Protein AF-0000000071591160 (afdb_homodimer)

Structure (mmCIF, N/CA/C/O backbone):
data_AF-0000000071591160-model_v1
#
loop_
_entity.id
_entity.type
_entity.pdbx_description
1 polymer 'Two-component system response regulator'
#
loop_
_atom_site.group_PDB
_atom_site.id
_atom_site.type_symbol
_atom_site.label_atom_id
_atom_site.label_alt_id
_atom_site.label_comp_id
_atom_site.label_asym_id
_atom_site.label_entity_id
_atom_site.label_seq_id
_atom_site.pdbx_PDB_ins_code
_atom_site.Cartn_x
_atom_site.Cartn_y
_atom_site.Cartn_z
_atom_site.occupancy
_atom_site.B_iso_or_equiv
_atom_site.auth_seq_id
_atom_site.auth_comp_id
_atom_site.auth_asym_id
_atom_site.auth_atom_id
_atom_site.pdbx_PDB_model_num
ATOM 1 N N . MET A 1 1 ? -13.609 2.795 2.986 1 76.69 1 MET A N 1
ATOM 2 C CA . MET A 1 1 ? -14.438 1.712 2.467 1 76.69 1 MET A CA 1
ATOM 3 C C . MET A 1 1 ? -13.719 0.96 1.354 1 76.69 1 MET A C 1
ATOM 5 O O . MET A 1 1 ? -13.203 1.574 0.417 1 76.69 1 MET A O 1
ATOM 9 N N . LEU A 1 2 ? -13.617 -0.327 1.549 1 87.75 2 LEU A N 1
ATOM 10 C CA . LEU A 1 2 ? -12.969 -1.156 0.536 1 87.75 2 LEU A CA 1
ATOM 11 C C . LEU A 1 2 ? -13.922 -1.438 -0.623 1 87.75 2 LEU A C 1
ATOM 13 O O . LEU A 1 2 ? -14.969 -2.053 -0.432 1 87.75 2 LEU A O 1
ATOM 17 N N . LYS A 1 3 ? -13.57 -0.918 -1.804 1 92 3 LYS A N 1
ATOM 18 C CA . LYS A 1 3 ? -14.398 -1.14 -2.988 1 92 3 LYS A CA 1
ATOM 19 C C . LYS A 1 3 ? -14.133 -2.516 -3.592 1 92 3 LYS A C 1
ATOM 21 O O . LYS A 1 3 ? -12.977 -2.934 -3.721 1 92 3 LYS A O 1
ATOM 26 N N . THR A 1 4 ? -15.242 -3.23 -3.939 1 97.38 4 THR A N 1
ATOM 27 C CA . THR A 1 4 ? -15.156 -4.578 -4.488 1 97.38 4 THR A CA 1
ATOM 28 C C . THR A 1 4 ? -15.781 -4.641 -5.879 1 97.38 4 THR A C 1
ATOM 30 O O . THR A 1 4 ? -16.828 -4.047 -6.113 1 97.38 4 THR A O 1
ATOM 33 N N . PHE A 1 5 ? -15.102 -5.383 -6.762 1 98.5 5 PHE A N 1
ATOM 34 C CA . PHE A 1 5 ? -15.508 -5.469 -8.164 1 98.5 5 PHE A CA 1
ATOM 35 C C . PHE A 1 5 ? -15.594 -6.922 -8.609 1 98.5 5 PHE A C 1
ATOM 37 O O . PHE A 1 5 ? -14.805 -7.762 -8.172 1 98.5 5 PHE A O 1
ATOM 44 N N . VAL A 1 6 ? -16.594 -7.195 -9.516 1 98.75 6 VAL A N 1
ATOM 45 C CA . VAL A 1 6 ? -16.734 -8.531 -10.07 1 98.75 6 VAL A CA 1
ATOM 46 C C . VAL A 1 6 ? -16.906 -8.445 -11.586 1 98.75 6 VAL A C 1
ATOM 48 O O . VAL A 1 6 ? -17.656 -7.617 -12.094 1 98.75 6 VAL A O 1
ATOM 51 N N . VAL A 1 7 ? -16.094 -9.289 -12.32 1 98.75 7 VAL A N 1
ATOM 52 C CA . VAL A 1 7 ? -16.344 -9.484 -13.742 1 98.75 7 VAL A CA 1
ATOM 53 C C . VAL A 1 7 ? -16.578 -10.961 -14.031 1 98.75 7 VAL A C 1
ATOM 55 O O . VAL A 1 7 ? -15.711 -11.797 -13.773 1 98.75 7 VAL A O 1
ATOM 58 N N . GLU A 1 8 ? -17.703 -11.289 -14.492 1 98.25 8 GLU A N 1
ATOM 59 C CA . GLU A 1 8 ? -18.219 -12.617 -14.844 1 98.25 8 GLU A CA 1
ATOM 60 C C . GLU A 1 8 ? -19.25 -12.523 -15.961 1 98.25 8 GLU A C 1
ATOM 62 O O . GLU A 1 8 ? -20.281 -11.883 -15.805 1 98.25 8 GLU A O 1
ATOM 67 N N . ASP A 1 9 ? -18.906 -13.18 -17.078 1 97.38 9 ASP A N 1
ATOM 68 C CA . ASP A 1 9 ? -19.781 -12.984 -18.234 1 97.38 9 ASP A CA 1
ATOM 69 C C . ASP A 1 9 ? -21.016 -13.859 -18.141 1 97.38 9 ASP A C 1
ATOM 71 O O . ASP A 1 9 ? -22.031 -13.586 -18.797 1 97.38 9 ASP A O 1
ATOM 75 N N . ASP A 1 10 ? -20.984 -15.031 -17.422 1 97.25 10 ASP A N 1
ATOM 76 C CA . ASP A 1 10 ? -22.172 -15.867 -17.219 1 97.25 10 ASP A CA 1
ATOM 77 C C . ASP A 1 10 ? -23.109 -15.234 -16.203 1 97.25 10 ASP A C 1
ATOM 79 O O . ASP A 1 10 ? -22.766 -15.094 -15.023 1 97.25 10 ASP A O 1
ATOM 83 N N . PRO A 1 11 ? -24.281 -14.891 -16.641 1 97.44 11 PRO A N 1
ATOM 84 C CA . PRO A 1 11 ? -25.203 -14.156 -15.766 1 97.44 11 PRO A CA 1
ATOM 85 C C . PRO A 1 11 ? -25.531 -14.906 -14.484 1 97.44 11 PRO A C 1
ATOM 87 O O . PRO A 1 11 ? -25.703 -14.297 -13.43 1 97.44 11 PRO A O 1
ATOM 90 N N . GLU A 1 12 ? -25.656 -16.203 -14.555 1 97.31 12 GLU A N 1
ATOM 91 C CA . GLU A 1 12 ? -25.984 -16.984 -13.375 1 97.31 12 GLU A CA 1
ATOM 92 C C . GLU A 1 12 ? -24.828 -17 -12.383 1 97.31 12 GLU A C 1
ATOM 94 O O . GLU A 1 12 ? -25.031 -16.844 -11.18 1 97.31 12 GLU A O 1
ATOM 99 N N . GLN A 1 13 ? -23.672 -17.219 -12.875 1 96.88 13 GLN A N 1
ATOM 100 C CA . GLN A 1 13 ? -22.484 -17.203 -12.031 1 96.88 13 GLN A CA 1
ATOM 101 C C . GLN A 1 13 ? -22.234 -15.82 -11.43 1 96.88 13 GLN A C 1
ATOM 103 O O . GLN A 1 13 ? -21.828 -15.703 -10.273 1 96.88 13 GLN A O 1
ATOM 108 N N . LEU A 1 14 ? -22.469 -14.789 -12.227 1 98.25 14 LEU A N 1
ATOM 109 C CA . LEU A 1 14 ? -22.344 -13.422 -11.75 1 98.25 14 LEU A CA 1
ATOM 110 C C . LEU A 1 14 ? -23.297 -13.164 -10.586 1 98.25 14 LEU A C 1
ATOM 112 O O . LEU A 1 14 ? -22.891 -12.617 -9.555 1 98.25 14 LEU A O 1
ATOM 116 N N . ALA A 1 15 ? -24.531 -13.594 -10.766 1 98 15 ALA A N 1
ATOM 117 C CA . ALA A 1 15 ? -25.531 -13.406 -9.719 1 98 15 ALA A CA 1
ATOM 118 C C . ALA A 1 15 ? -25.141 -14.125 -8.438 1 98 15 ALA A C 1
ATOM 120 O O . ALA A 1 15 ? -25.297 -13.594 -7.336 1 98 15 ALA A O 1
ATOM 121 N N . THR A 1 16 ? -24.609 -15.305 -8.602 1 97.81 16 THR A N 1
ATOM 122 C CA . THR A 1 16 ? -24.188 -16.094 -7.457 1 97.81 16 THR A CA 1
ATOM 123 C C . THR A 1 16 ? -23.062 -15.406 -6.707 1 97.81 16 THR A C 1
ATOM 125 O O . THR A 1 16 ? -23.109 -15.266 -5.48 1 97.81 16 THR A O 1
ATOM 128 N N . LEU A 1 17 ? -22.047 -14.961 -7.391 1 98.19 17 LEU A N 1
ATOM 129 C CA . LEU A 1 17 ? -20.922 -14.281 -6.773 1 98.19 17 LEU A CA 1
ATOM 130 C C . LEU A 1 17 ? -21.375 -13 -6.078 1 98.19 17 LEU A C 1
ATOM 132 O O . LEU A 1 17 ? -20.922 -12.703 -4.965 1 98.19 17 LEU A O 1
ATOM 136 N N . LYS A 1 18 ? -22.25 -12.266 -6.719 1 98.12 18 LYS A N 1
ATOM 137 C CA . LYS A 1 18 ? -22.812 -11.047 -6.117 1 98.12 18 LYS A CA 1
ATOM 138 C C . LYS A 1 18 ? -23.438 -11.344 -4.766 1 98.12 18 LYS A C 1
ATOM 140 O O . LYS A 1 18 ? -23.203 -10.633 -3.789 1 98.12 18 LYS A O 1
ATOM 145 N N . GLN A 1 19 ? -24.172 -12.344 -4.785 1 98 19 GLN A N 1
ATOM 146 C CA . GLN A 1 19 ? -24.891 -12.703 -3.572 1 98 19 GLN A CA 1
ATOM 147 C C . GLN A 1 19 ? -23.938 -13.102 -2.457 1 98 19 GLN A C 1
ATOM 149 O O . GLN A 1 19 ? -24.094 -12.68 -1.312 1 98 19 GLN A O 1
ATOM 154 N N . ILE A 1 20 ? -22.969 -13.961 -2.783 1 97.88 20 ILE A N 1
ATOM 155 C CA . ILE A 1 20 ? -21.984 -14.398 -1.799 1 97.88 20 ILE A CA 1
ATOM 156 C C . ILE A 1 20 ? -21.281 -13.18 -1.202 1 97.88 20 ILE A C 1
ATOM 158 O O . ILE A 1 20 ? -21.172 -13.055 0.02 1 97.88 20 ILE A O 1
ATOM 162 N N . ILE A 1 21 ? -20.875 -12.258 -2.055 1 98.25 21 ILE A N 1
ATOM 163 C CA . ILE A 1 21 ? -20.078 -11.102 -1.65 1 98.25 21 ILE A CA 1
ATOM 164 C C . ILE A 1 21 ? -20.938 -10.148 -0.815 1 98.25 21 ILE A C 1
ATOM 166 O O . ILE A 1 21 ? -20.547 -9.758 0.285 1 98.25 21 ILE A O 1
ATOM 170 N N . LYS A 1 22 ? -22.125 -9.82 -1.278 1 96.69 22 LYS A N 1
ATOM 171 C CA . LYS A 1 22 ? -23.016 -8.891 -0.569 1 96.69 22 LYS A CA 1
ATOM 172 C C . LYS A 1 22 ? -23.391 -9.438 0.804 1 96.69 22 LYS A C 1
ATOM 174 O O . LYS A 1 22 ? -23.344 -8.719 1.802 1 96.69 22 LYS A O 1
ATOM 179 N N . ASN A 1 23 ? -23.703 -10.688 0.808 1 96.5 23 ASN A N 1
ATOM 180 C CA . ASN A 1 23 ? -24.094 -11.305 2.068 1 96.5 23 ASN A CA 1
ATOM 181 C C . ASN A 1 23 ? -22.953 -11.297 3.076 1 96.5 23 ASN A C 1
ATOM 183 O O . ASN A 1 23 ? -23.156 -10.977 4.246 1 96.5 23 ASN A O 1
ATOM 187 N N . HIS A 1 24 ? -21.812 -11.688 2.572 1 95.44 24 HIS A N 1
ATOM 188 C CA . HIS A 1 24 ? -20.672 -11.781 3.477 1 95.44 24 HIS A CA 1
ATOM 189 C C . HIS A 1 24 ? -20.297 -10.414 4.027 1 95.44 24 HIS A C 1
ATOM 191 O O . HIS A 1 24 ? -19.969 -10.281 5.211 1 95.44 24 HIS A O 1
ATOM 197 N N . ILE A 1 25 ? -20.375 -9.383 3.211 1 89.94 25 ILE A N 1
ATOM 198 C CA . ILE A 1 25 ? -20.078 -8.016 3.629 1 89.94 25 ILE A CA 1
ATOM 199 C C . ILE A 1 25 ? -21.094 -7.566 4.68 1 89.94 25 ILE A C 1
ATOM 201 O O . ILE A 1 25 ? -20.719 -7.008 5.711 1 89.94 25 ILE A O 1
ATOM 205 N N . MET A 1 26 ? -22.344 -7.867 4.41 1 87.12 26 MET A N 1
ATOM 206 C CA . MET A 1 26 ? -23.438 -7.449 5.281 1 87.12 26 MET A CA 1
ATOM 207 C C . MET A 1 26 ? -23.359 -8.172 6.621 1 87.12 26 MET A C 1
ATOM 209 O O . MET A 1 26 ? -23.422 -7.535 7.676 1 87.12 26 MET A O 1
ATOM 213 N N . ILE A 1 27 ? -23.172 -9.508 6.574 1 89.19 27 ILE A N 1
ATOM 214 C CA . ILE A 1 27 ? -23.203 -10.344 7.77 1 89.19 27 ILE A CA 1
ATOM 215 C C . ILE A 1 27 ? -22.062 -9.945 8.711 1 89.19 27 ILE A C 1
ATOM 217 O O . ILE A 1 27 ? -22.234 -9.953 9.93 1 89.19 27 ILE A O 1
ATOM 221 N N . ASN A 1 28 ? -20.922 -9.578 8.133 1 87.25 28 ASN A N 1
ATOM 222 C CA . ASN A 1 28 ? -19.766 -9.266 8.961 1 87.25 28 ASN A CA 1
ATOM 223 C C . ASN A 1 28 ? -19.609 -7.766 9.188 1 87.25 28 ASN A C 1
ATOM 225 O O . ASN A 1 28 ? -18.656 -7.32 9.828 1 87.25 28 ASN A O 1
ATOM 229 N N . ASP A 1 29 ? -20.469 -6.953 8.656 1 83.88 29 ASP A N 1
ATOM 230 C CA . ASP A 1 29 ? -20.516 -5.5 8.805 1 83.88 29 ASP A CA 1
ATOM 231 C C . ASP A 1 29 ? -19.172 -4.875 8.398 1 83.88 29 ASP A C 1
ATOM 233 O O . ASP A 1 29 ? -18.625 -4.055 9.133 1 83.88 29 ASP A O 1
ATOM 237 N N . PHE A 1 30 ? -18.688 -5.418 7.289 1 84.81 30 PHE A N 1
ATOM 238 C CA . PHE A 1 30 ? -17.438 -4.871 6.773 1 84.81 30 PHE A CA 1
ATOM 239 C C . PHE A 1 30 ? -17.656 -3.508 6.133 1 84.81 30 PHE A C 1
ATOM 241 O O . PHE A 1 30 ? -18.656 -3.303 5.441 1 84.81 30 PHE A O 1
ATOM 248 N N . ASP A 1 31 ? -16.734 -2.543 6.387 1 83.19 31 ASP A N 1
ATOM 249 C CA . ASP A 1 31 ? -16.734 -1.291 5.637 1 83.19 31 ASP A CA 1
ATOM 250 C C . ASP A 1 31 ? -16.281 -1.509 4.199 1 83.19 31 ASP A C 1
ATOM 252 O O . ASP A 1 31 ? -15.195 -1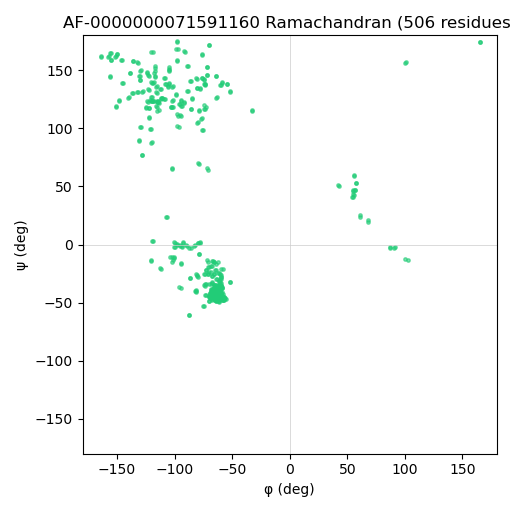.065 3.814 1 83.19 31 ASP A O 1
ATOM 256 N N . MET A 1 32 ? -17.062 -2.275 3.463 1 87.81 32 MET A N 1
ATOM 257 C CA . MET A 1 32 ? -16.859 -2.686 2.078 1 87.81 32 MET A CA 1
ATOM 258 C C . MET A 1 32 ? -18.109 -2.471 1.246 1 87.81 32 MET A C 1
ATOM 260 O O . MET A 1 32 ? -19.219 -2.373 1.791 1 87.81 32 MET A O 1
ATOM 264 N N . GLU A 1 33 ? -17.906 -2.342 -0.006 1 88.25 33 GLU A N 1
ATOM 265 C CA . GLU A 1 33 ? -19.062 -2.26 -0.898 1 88.25 33 GLU A CA 1
ATOM 266 C C . GLU A 1 33 ? -18.781 -2.936 -2.236 1 88.25 33 GLU A C 1
ATOM 268 O O . GLU A 1 33 ? -17.672 -2.82 -2.77 1 88.25 33 GLU A O 1
ATOM 273 N N . LEU A 1 34 ? -19.844 -3.666 -2.689 1 95.88 34 LEU A N 1
ATOM 274 C CA . LEU A 1 34 ? -19.797 -4.109 -4.078 1 95.88 34 LEU A CA 1
ATOM 275 C C . LEU A 1 34 ? -20.094 -2.955 -5.027 1 95.88 34 LEU A C 1
ATOM 277 O O . LEU A 1 34 ? -21.266 -2.621 -5.254 1 95.88 34 LEU A O 1
ATOM 281 N N . THR A 1 35 ? -19.047 -2.371 -5.57 1 93.75 35 THR A N 1
ATOM 282 C CA . THR A 1 35 ? -19.125 -1.119 -6.312 1 93.75 35 THR A CA 1
ATOM 283 C C . THR A 1 35 ? -19.578 -1.369 -7.75 1 93.75 35 THR A C 1
ATOM 285 O O . THR A 1 35 ? -20.328 -0.575 -8.32 1 93.75 35 THR A O 1
ATOM 288 N N . LEU A 1 36 ? -19.062 -2.439 -8.352 1 96.19 36 LEU A N 1
ATOM 289 C CA . LEU A 1 36 ? -19.375 -2.779 -9.734 1 96.19 36 LEU A CA 1
ATOM 290 C C . LEU A 1 36 ? -19.344 -4.289 -9.945 1 96.19 36 LEU A C 1
ATOM 292 O O . LEU A 1 36 ? -18.406 -4.961 -9.516 1 96.19 36 LEU A O 1
ATOM 296 N N . ALA A 1 37 ? -20.406 -4.824 -10.406 1 98.12 37 ALA A N 1
ATOM 297 C CA . ALA A 1 37 ? -20.516 -6.199 -10.883 1 98.12 37 ALA A CA 1
ATOM 298 C C . ALA A 1 37 ? -21.047 -6.246 -12.312 1 98.12 37 ALA A C 1
ATOM 300 O O . ALA A 1 37 ? -22.141 -5.77 -12.594 1 98.12 37 ALA A O 1
ATOM 301 N N . THR A 1 38 ? -20.219 -6.773 -13.203 1 98.38 38 THR A N 1
ATOM 302 C CA . THR A 1 38 ? -20.547 -6.664 -14.617 1 98.38 38 THR A CA 1
ATOM 303 C C . THR A 1 38 ? -20.078 -7.895 -15.383 1 98.38 38 THR A C 1
ATOM 305 O O . THR A 1 38 ? -19.25 -8.656 -14.883 1 98.38 38 THR A O 1
ATOM 308 N N . GLY A 1 39 ? -20.688 -8.117 -16.547 1 98.12 39 GLY A N 1
ATOM 309 C CA . GLY A 1 39 ? -20.234 -9.172 -17.438 1 98.12 39 GLY A CA 1
ATOM 310 C C . GLY A 1 39 ? -19.234 -8.688 -18.469 1 98.12 39 GLY A C 1
ATOM 311 O O . GLY A 1 39 ? -18.75 -9.469 -19.297 1 98.12 39 GLY A O 1
ATOM 312 N N . GLN A 1 40 ? -18.906 -7.395 -18.391 1 97.88 40 GLN A N 1
ATOM 313 C CA . GLN A 1 40 ? -18.062 -6.773 -19.406 1 97.88 40 GLN A CA 1
ATOM 314 C C . GLN A 1 40 ? -16.734 -6.305 -18.812 1 97.88 40 GLN A C 1
ATOM 316 O O . GLN A 1 40 ? -16.703 -5.371 -18.016 1 97.88 40 GLN A O 1
ATOM 321 N N . ALA A 1 41 ? -15.68 -6.863 -19.312 1 98.31 41 ALA A N 1
ATOM 322 C CA . ALA A 1 41 ? -14.344 -6.551 -18.828 1 98.31 41 ALA A CA 1
ATOM 323 C C . ALA A 1 41 ? -14.008 -5.078 -19.047 1 98.31 41 ALA A C 1
ATOM 325 O O . ALA A 1 41 ? -13.43 -4.43 -18.172 1 98.31 41 ALA A O 1
ATOM 326 N N . GLN A 1 42 ? -14.414 -4.551 -20.141 1 97.56 42 GLN A N 1
ATOM 327 C CA . GLN A 1 42 ? -14.086 -3.176 -20.5 1 97.56 42 GLN A CA 1
ATOM 328 C C . GLN A 1 42 ? -14.719 -2.189 -19.516 1 97.56 42 GLN A C 1
ATOM 330 O O . GLN A 1 42 ? -14.133 -1.146 -19.219 1 97.56 42 GLN A O 1
ATOM 335 N N . THR A 1 43 ? -15.859 -2.473 -19.047 1 97.12 43 THR A N 1
ATOM 336 C CA . THR A 1 43 ? -16.547 -1.604 -18.094 1 97.12 43 THR A CA 1
ATOM 337 C C . THR A 1 43 ? -15.703 -1.419 -16.828 1 97.12 43 THR A C 1
ATOM 339 O O . THR A 1 43 ? -15.539 -0.296 -16.344 1 97.12 43 THR A O 1
ATOM 342 N N . LEU A 1 44 ? -15.164 -2.494 -16.312 1 97.44 44 LEU A N 1
ATOM 343 C CA . LEU A 1 44 ? -14.312 -2.402 -15.125 1 97.44 44 LEU A CA 1
ATOM 344 C C . LEU A 1 44 ? -13.023 -1.661 -15.445 1 97.44 44 LEU A C 1
ATOM 346 O O . LEU A 1 44 ? -12.57 -0.822 -14.656 1 97.44 44 LEU A O 1
ATOM 350 N N . LEU A 1 45 ? -12.453 -1.958 -16.562 1 95.94 45 LEU A N 1
ATOM 351 C CA . LEU A 1 45 ? -11.203 -1.307 -16.938 1 95.94 45 LEU A CA 1
ATOM 352 C C . LEU A 1 45 ? -11.383 0.206 -17.016 1 95.94 45 LEU A C 1
ATOM 354 O O . LEU A 1 45 ? -10.547 0.958 -16.5 1 95.94 45 LEU A O 1
ATOM 358 N N . ASP A 1 46 ? -12.453 0.636 -17.594 1 91.69 46 ASP A N 1
ATOM 359 C CA . ASP A 1 46 ? -12.75 2.062 -17.672 1 91.69 46 ASP A CA 1
ATOM 360 C C . ASP A 1 46 ? -12.852 2.689 -16.281 1 91.69 46 ASP A C 1
ATOM 362 O O . ASP A 1 46 ? -12.328 3.783 -16.047 1 91.69 46 ASP A O 1
ATOM 366 N N . TYR A 1 47 ? -13.469 1.972 -15.445 1 90.25 47 TYR A N 1
ATOM 367 C CA . TYR A 1 47 ? -13.641 2.471 -14.086 1 90.25 47 TYR A CA 1
ATOM 368 C C . TYR A 1 47 ? -12.289 2.633 -13.398 1 90.25 47 TYR A C 1
ATOM 370 O O . TYR A 1 47 ? -12.008 3.68 -12.805 1 90.25 47 TYR A O 1
ATOM 378 N N . VAL A 1 48 ? -11.422 1.64 -13.445 1 91.38 48 VAL A N 1
ATOM 379 C CA . VAL A 1 48 ? -10.141 1.603 -12.75 1 91.38 48 VAL A CA 1
ATOM 380 C C . VAL A 1 48 ? -9.211 2.674 -13.32 1 91.38 48 VAL A C 1
ATOM 382 O O . VAL A 1 48 ? -8.453 3.307 -12.578 1 91.38 48 VAL A O 1
ATOM 385 N N . GLU A 1 49 ? -9.297 2.834 -14.602 1 82.94 49 GLU A N 1
ATOM 386 C CA . GLU A 1 49 ? -8.406 3.787 -15.258 1 82.94 49 GLU A CA 1
ATOM 387 C C . GLU A 1 49 ? -8.812 5.227 -14.945 1 82.94 49 GLU A C 1
ATOM 389 O O . GLU A 1 49 ? -7.988 6.137 -15.016 1 82.94 49 GLU A O 1
ATOM 394 N N . THR A 1 50 ? -10.086 5.383 -14.562 1 77.38 50 THR A N 1
ATOM 395 C CA . THR A 1 50 ? -10.57 6.727 -14.266 1 77.38 50 THR A CA 1
ATOM 396 C C . THR A 1 50 ? -10.461 7.02 -12.773 1 77.38 50 THR A C 1
ATOM 398 O O . THR A 1 50 ? -10.555 8.18 -12.359 1 77.38 50 THR A O 1
ATOM 401 N N . ASN A 1 51 ? -10.289 5.914 -12 1 72.19 51 ASN A N 1
ATOM 402 C CA . ASN A 1 51 ? -10.125 6.039 -10.555 1 72.19 51 ASN A CA 1
ATOM 403 C C . ASN A 1 51 ? -8.812 5.422 -10.086 1 72.19 51 ASN A C 1
ATOM 405 O O . ASN A 1 51 ? -8.664 4.199 -10.078 1 72.19 51 ASN A O 1
ATOM 409 N N . SER A 1 52 ? -7.875 6.246 -9.688 1 63.72 52 SER A N 1
ATOM 410 C CA . SER A 1 52 ? -6.562 5.715 -9.328 1 63.72 52 SER A CA 1
ATOM 411 C C . SER A 1 52 ? -6.516 5.32 -7.852 1 63.72 52 SER A C 1
ATOM 413 O O . SER A 1 52 ? -7.316 5.805 -7.047 1 63.72 52 SER A O 1
ATOM 415 N N . ASP A 1 53 ? -5.648 4.391 -7.562 1 68.88 53 ASP A N 1
ATOM 416 C CA . ASP A 1 53 ? -5.27 3.975 -6.215 1 68.88 53 ASP A CA 1
ATOM 417 C C . ASP A 1 53 ? -6.5 3.568 -5.398 1 68.88 53 ASP A C 1
ATOM 419 O O . ASP A 1 53 ? -6.68 4.023 -4.27 1 68.88 53 ASP A O 1
ATOM 423 N N . LEU A 1 54 ? -7.301 2.762 -6.074 1 79.56 54 LEU A N 1
ATOM 424 C CA . LEU A 1 54 ? -8.547 2.299 -5.473 1 79.56 54 LEU A CA 1
ATOM 425 C C . LEU A 1 54 ? -8.266 1.322 -4.332 1 79.56 54 LEU A C 1
ATOM 427 O O . LEU A 1 54 ? -9.055 1.227 -3.387 1 79.56 54 LEU A O 1
ATOM 431 N N . GLU A 1 55 ? -7.129 0.75 -4.43 1 86.81 55 GLU A N 1
ATOM 432 C CA . GLU A 1 55 ? -6.812 -0.345 -3.518 1 86.81 55 GLU A CA 1
ATOM 433 C C . GLU A 1 55 ? -8 -1.282 -3.342 1 86.81 55 GLU A C 1
ATOM 435 O O . GLU A 1 55 ? -8.406 -1.577 -2.215 1 86.81 55 GLU A O 1
ATOM 440 N N . GLY A 1 56 ? -8.562 -1.714 -4.469 1 94.62 56 GLY A N 1
ATOM 441 C CA . GLY A 1 56 ? -9.812 -2.457 -4.496 1 94.62 56 GLY A CA 1
ATOM 442 C C . GLY A 1 56 ? -9.617 -3.959 -4.434 1 94.62 56 GLY A C 1
ATOM 443 O O . GLY A 1 56 ? -8.484 -4.445 -4.531 1 94.62 56 GLY A O 1
ATOM 444 N N . LEU A 1 57 ? -10.734 -4.672 -4.156 1 98.31 57 LEU A N 1
ATOM 445 C CA . LEU A 1 57 ? -10.82 -6.125 -4.27 1 98.31 57 LEU A CA 1
ATOM 446 C C . LEU A 1 57 ? -11.539 -6.527 -5.551 1 98.31 57 LEU A C 1
ATOM 448 O O . LEU A 1 57 ? -12.664 -6.086 -5.801 1 98.31 57 LEU A O 1
ATOM 452 N N . TYR A 1 58 ? -10.883 -7.332 -6.363 1 98.75 58 TYR A N 1
ATOM 453 C CA . TYR A 1 58 ? -11.391 -7.688 -7.684 1 98.75 58 TYR A CA 1
ATOM 454 C C . TYR A 1 58 ? -11.57 -9.195 -7.812 1 98.75 58 TYR A C 1
ATOM 456 O O . TYR A 1 58 ? -10.633 -9.961 -7.582 1 98.75 58 TYR A O 1
ATOM 464 N N . PHE A 1 59 ? -12.758 -9.664 -8.148 1 98.88 59 PHE A N 1
ATOM 465 C CA . PHE A 1 59 ? -13.023 -11.047 -8.539 1 98.88 59 PHE A CA 1
ATOM 466 C C . PHE A 1 59 ? -13.195 -11.156 -10.047 1 98.88 59 PHE A C 1
ATOM 468 O O . PHE A 1 59 ? -14.125 -10.578 -10.617 1 98.88 59 PHE A O 1
ATOM 475 N N . LEU A 1 60 ? -12.305 -11.938 -10.664 1 98.81 60 LEU A N 1
ATOM 476 C CA . LEU A 1 60 ? -12.266 -11.961 -12.125 1 98.81 60 LEU A CA 1
ATOM 477 C C . LEU A 1 60 ? -12.344 -13.391 -12.648 1 98.81 60 LEU A C 1
ATOM 479 O O . LEU A 1 60 ? -11.633 -14.273 -12.164 1 98.81 60 LEU A O 1
ATOM 483 N N . ASP A 1 61 ? -13.195 -13.617 -13.594 1 98.38 61 ASP A N 1
ATOM 484 C CA . ASP A 1 61 ? -13.039 -14.773 -14.469 1 98.38 61 ASP A CA 1
ATOM 485 C C . ASP A 1 61 ? -11.938 -14.539 -15.5 1 98.38 61 ASP A C 1
ATOM 487 O O . ASP A 1 61 ? -11.539 -13.398 -15.734 1 98.38 61 ASP A O 1
ATOM 491 N N . ILE A 1 62 ? -11.445 -15.609 -16.125 1 97.81 62 ILE A N 1
ATOM 492 C CA . ILE A 1 62 ? -10.352 -15.477 -17.078 1 97.81 62 ILE A CA 1
ATOM 493 C C . ILE A 1 62 ? -10.898 -15.359 -18.5 1 97.81 62 ILE A C 1
ATOM 495 O O . ILE A 1 62 ? -10.352 -14.633 -19.328 1 97.81 62 ILE A O 1
ATOM 499 N N . GLU A 1 63 ? -11.938 -16.062 -18.797 1 97 63 GLU A N 1
ATOM 500 C CA . GLU A 1 63 ? -12.469 -16.078 -20.156 1 97 63 GLU A CA 1
ATOM 501 C C . GLU A 1 63 ? -13.789 -15.336 -20.25 1 97 63 GLU A C 1
ATOM 503 O O . GLU A 1 63 ? -14.727 -15.617 -19.5 1 97 63 GLU A O 1
ATOM 508 N N . TYR A 1 64 ? -13.836 -14.375 -21.156 1 96.94 64 TYR A N 1
ATOM 509 C CA . TYR A 1 64 ? -15.031 -13.633 -21.547 1 96.94 64 TYR A CA 1
ATOM 510 C C . TYR A 1 64 ? -15.328 -13.82 -23.031 1 96.94 64 TYR A C 1
ATOM 512 O O . TYR A 1 64 ? -14.938 -13 -23.859 1 96.94 64 TYR A O 1
ATOM 520 N N . PRO A 1 65 ? -16.078 -14.844 -23.359 1 96.31 65 PRO A N 1
ATOM 521 C CA . PRO A 1 65 ? -16.312 -15.109 -24.781 1 96.31 65 PRO A CA 1
ATOM 522 C C . PRO A 1 65 ? -16.812 -13.891 -25.547 1 96.31 65 PRO A C 1
ATOM 524 O O . PRO A 1 65 ? -17.719 -13.195 -25.062 1 96.31 65 PRO A O 1
ATOM 527 N N . GLY A 1 66 ? -16.188 -13.641 -26.656 1 96.38 66 GLY A N 1
ATOM 528 C CA . GLY A 1 66 ? -16.625 -12.57 -27.547 1 96.38 66 GLY A CA 1
ATOM 529 C C . GLY A 1 66 ? -16.031 -11.219 -27.188 1 96.38 66 GLY A C 1
ATOM 530 O O . GLY A 1 66 ? -16.312 -10.219 -27.859 1 96.38 66 GLY A O 1
ATOM 531 N N . GLN A 1 67 ? -15.242 -11.219 -26.094 1 96.69 67 GLN A N 1
ATOM 532 C CA . GLN A 1 67 ? -14.641 -9.945 -25.703 1 96.69 67 GLN A CA 1
ATOM 533 C C . GLN A 1 67 ? -13.164 -9.898 -26.062 1 96.69 67 GLN A C 1
ATOM 535 O O . GLN A 1 67 ? -12.492 -10.938 -26.094 1 96.69 67 GLN A O 1
ATOM 540 N N . ASP A 1 68 ? -12.602 -8.734 -26.297 1 94.62 68 ASP A N 1
ATOM 541 C CA . ASP A 1 68 ? -11.203 -8.539 -26.672 1 94.62 68 ASP A CA 1
ATOM 542 C C . ASP A 1 68 ? -10.289 -8.734 -25.453 1 94.62 68 ASP A C 1
ATOM 544 O O . ASP A 1 68 ? -9.195 -9.289 -25.578 1 94.62 68 ASP A O 1
ATOM 548 N N . LEU A 1 69 ? -10.836 -8.312 -24.359 1 95.81 69 LEU A N 1
ATOM 549 C CA . LEU A 1 69 ? -10.078 -8.375 -23.109 1 95.81 69 LEU A CA 1
ATOM 550 C C . LEU A 1 69 ? -10.398 -9.648 -22.344 1 95.81 69 LEU A C 1
ATOM 552 O O . LEU A 1 69 ? -11.57 -9.961 -22.094 1 95.81 69 LEU A O 1
ATOM 556 N N . ASN A 1 70 ? -9.312 -10.43 -22.047 1 97.19 70 ASN A N 1
ATOM 557 C CA . ASN A 1 70 ? -9.539 -11.562 -21.156 1 97.19 70 ASN A CA 1
ATOM 558 C C . ASN A 1 70 ? -9.141 -11.227 -19.719 1 97.19 70 ASN A C 1
ATOM 560 O O . ASN A 1 70 ? -8.625 -10.148 -19.453 1 97.19 70 ASN A O 1
ATOM 564 N N . GLY A 1 71 ? -9.398 -12.094 -18.828 1 98.25 71 GLY A N 1
ATOM 565 C CA . GLY A 1 71 ? -9.219 -11.828 -17.406 1 98.25 71 GLY A CA 1
ATOM 566 C C . GLY A 1 71 ? -7.773 -11.555 -17.031 1 98.25 71 GLY A C 1
ATOM 567 O O . GLY A 1 71 ? -7.5 -10.742 -16.141 1 98.25 71 GLY A O 1
ATOM 568 N N . LEU A 1 72 ? -6.836 -12.281 -17.688 1 98.31 72 LEU A N 1
ATOM 569 C CA . LEU A 1 72 ? -5.422 -12.07 -17.391 1 98.31 72 LEU A CA 1
ATOM 570 C C . LEU A 1 72 ? -4.969 -10.695 -17.859 1 98.31 72 LEU A C 1
ATOM 572 O O . LEU A 1 72 ? -4.273 -9.984 -17.125 1 98.31 72 LEU A O 1
ATOM 576 N N . ALA A 1 73 ? -5.359 -10.312 -19.031 1 98.06 73 ALA A N 1
ATOM 577 C CA . ALA A 1 73 ? -5.039 -8.984 -19.562 1 98.06 73 ALA A CA 1
ATOM 578 C C . ALA A 1 73 ? -5.691 -7.891 -18.719 1 98.06 73 ALA A C 1
ATOM 580 O O . ALA A 1 73 ? -5.062 -6.871 -18.406 1 98.06 73 ALA A O 1
ATOM 581 N N . LEU A 1 74 ? -6.926 -8.117 -18.375 1 98.44 74 LEU A N 1
ATOM 582 C CA . LEU A 1 74 ? -7.629 -7.172 -17.5 1 98.44 74 LEU A CA 1
ATOM 583 C C . LEU A 1 74 ? -6.891 -7 -16.188 1 98.44 74 LEU A C 1
ATOM 585 O O . LEU A 1 74 ? -6.656 -5.875 -15.742 1 98.44 74 LEU A O 1
ATOM 589 N N . ALA A 1 75 ? -6.5 -8.102 -15.555 1 98.56 75 ALA A N 1
ATOM 590 C CA . ALA A 1 75 ? -5.805 -8.078 -14.266 1 98.56 75 ALA A CA 1
ATOM 591 C C . ALA A 1 75 ? -4.484 -7.32 -14.375 1 98.56 75 ALA A C 1
ATOM 593 O O . ALA A 1 75 ? -4.102 -6.59 -13.453 1 98.56 75 ALA A O 1
ATOM 594 N N . THR A 1 76 ? -3.812 -7.551 -15.477 1 97.75 76 THR A N 1
ATOM 595 C CA . THR A 1 76 ? -2.555 -6.852 -15.711 1 97.75 76 THR A CA 1
ATOM 596 C C . THR A 1 76 ? -2.77 -5.34 -15.727 1 97.75 76 THR A C 1
ATOM 598 O O . THR A 1 76 ? -2.029 -4.598 -15.078 1 97.75 76 THR A O 1
ATOM 601 N N . ARG A 1 77 ? -3.783 -4.887 -16.391 1 96.25 77 ARG A N 1
ATOM 602 C CA . ARG A 1 77 ? -4.102 -3.463 -16.469 1 96.25 77 ARG A CA 1
ATOM 603 C C . ARG A 1 77 ? -4.562 -2.926 -15.125 1 96.25 77 ARG A C 1
ATOM 605 O O . ARG A 1 77 ? -4.219 -1.804 -14.75 1 96.25 77 ARG A O 1
ATOM 612 N N . ILE A 1 78 ? -5.309 -3.705 -14.398 1 97.25 78 ILE A N 1
ATOM 613 C CA . ILE A 1 78 ? -5.742 -3.312 -13.062 1 97.25 78 ILE A CA 1
ATOM 614 C C . ILE A 1 78 ? -4.527 -3.096 -12.172 1 97.25 78 ILE A C 1
ATOM 616 O O . ILE A 1 78 ? -4.438 -2.082 -11.477 1 97.25 78 ILE A O 1
ATOM 620 N N . ARG A 1 79 ? -3.602 -4.039 -12.227 1 96.44 79 ARG A N 1
ATOM 621 C CA . ARG A 1 79 ? -2.404 -3.963 -11.398 1 96.44 79 ARG A CA 1
ATOM 622 C C . ARG A 1 79 ? -1.604 -2.701 -11.703 1 96.44 79 ARG A C 1
ATOM 624 O O . ARG A 1 79 ? -1.078 -2.057 -10.789 1 96.44 79 ARG A O 1
ATOM 631 N N . GLU A 1 80 ? -1.572 -2.346 -12.922 1 91.5 80 GLU A N 1
ATOM 632 C CA . GLU A 1 80 ? -0.858 -1.141 -13.328 1 91.5 80 GLU A CA 1
ATOM 633 C C . GLU A 1 80 ? -1.523 0.113 -12.766 1 91.5 80 GLU A C 1
ATOM 635 O O . GLU A 1 80 ? -0.841 1.053 -12.359 1 91.5 80 GLU A O 1
ATOM 640 N N . ALA A 1 81 ? -2.812 0.143 -12.727 1 88.75 81 ALA A N 1
ATOM 641 C CA . ALA A 1 81 ? -3.566 1.322 -12.305 1 88.75 81 ALA A CA 1
ATOM 642 C C . ALA A 1 81 ? -3.754 1.345 -10.789 1 88.75 81 ALA A C 1
ATOM 644 O O . ALA A 1 81 ? -3.9 2.414 -10.195 1 88.75 81 ALA A O 1
ATOM 645 N N . ASP A 1 82 ? -3.791 0.226 -10.211 1 91.19 82 ASP A N 1
ATOM 646 C CA . ASP A 1 82 ? -4.023 0.015 -8.781 1 91.19 82 ASP A CA 1
ATOM 647 C C . ASP A 1 82 ? -2.973 -0.92 -8.188 1 91.19 82 ASP A C 1
ATOM 649 O O . ASP A 1 82 ? -3.189 -2.131 -8.102 1 91.19 82 ASP A O 1
ATOM 653 N N . VAL A 1 83 ? -1.927 -0.334 -7.75 1 90.62 83 VAL A N 1
ATOM 654 C CA . VAL A 1 83 ? -0.721 -1.063 -7.375 1 90.62 83 VAL A CA 1
ATOM 655 C C . VAL A 1 83 ? -1.031 -2.021 -6.227 1 90.62 83 VAL A C 1
ATO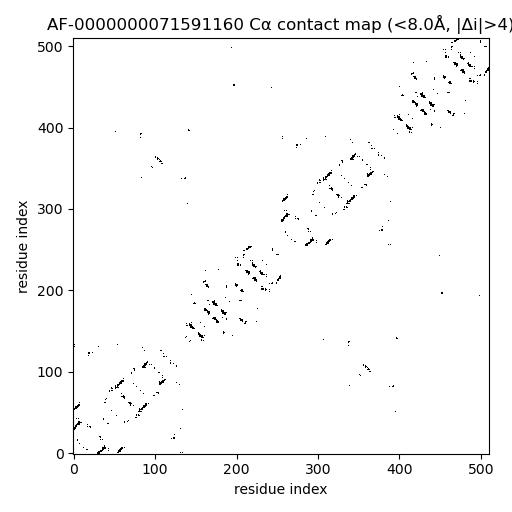M 657 O O . VAL A 1 83 ? -0.472 -3.119 -6.156 1 90.62 83 VAL A O 1
ATOM 660 N N . ASN A 1 84 ? -1.948 -1.674 -5.375 1 90.31 84 ASN A N 1
ATOM 661 C CA . ASN A 1 84 ? -2.238 -2.479 -4.195 1 90.31 84 ASN A CA 1
ATOM 662 C C . ASN A 1 84 ? -3.564 -3.219 -4.332 1 90.31 84 ASN A C 1
ATOM 664 O O . ASN A 1 84 ? -4.168 -3.611 -3.33 1 90.31 84 ASN A O 1
ATOM 668 N N . ALA A 1 85 ? -3.998 -3.449 -5.59 1 95.62 85 ALA A N 1
ATOM 669 C CA . ALA A 1 85 ? -5.227 -4.195 -5.855 1 95.62 85 ALA A CA 1
ATOM 670 C C . ALA A 1 85 ? -5.141 -5.609 -5.289 1 95.62 85 ALA A C 1
ATOM 672 O O . ALA A 1 85 ? -4.09 -6.25 -5.359 1 95.62 85 ALA A O 1
ATOM 673 N N . ARG A 1 86 ? -6.203 -6.023 -4.68 1 97.94 86 ARG A N 1
ATOM 674 C CA . ARG A 1 86 ? -6.375 -7.438 -4.355 1 97.94 86 ARG A CA 1
ATOM 675 C C . ARG A 1 86 ? -7.18 -8.156 -5.434 1 97.94 86 ARG A C 1
ATOM 677 O O . ARG A 1 86 ? -8.383 -7.906 -5.586 1 97.94 86 ARG A O 1
ATOM 684 N N . ILE A 1 87 ? -6.488 -9.031 -6.18 1 98.75 87 ILE A N 1
ATOM 685 C CA . ILE A 1 87 ? -7.109 -9.664 -7.34 1 98.75 87 ILE A CA 1
ATOM 686 C C . ILE A 1 87 ? -7.328 -11.148 -7.066 1 98.75 87 ILE A C 1
ATOM 688 O O . ILE A 1 87 ? -6.402 -11.852 -6.648 1 98.75 87 ILE A O 1
ATOM 692 N N . VAL A 1 88 ? -8.508 -11.57 -7.23 1 98.88 88 VAL A N 1
ATOM 693 C CA . VAL A 1 88 ? -8.867 -12.977 -7.109 1 98.88 88 VAL A CA 1
ATOM 694 C C . VAL A 1 88 ? -9.414 -13.492 -8.438 1 98.88 88 VAL A C 1
ATOM 696 O O . VAL A 1 88 ? -10.383 -12.945 -8.969 1 98.88 88 VAL A O 1
ATOM 699 N N . PHE A 1 89 ? -8.781 -14.539 -8.938 1 98.69 89 PHE A N 1
ATOM 700 C CA . PHE A 1 89 ? -9.344 -15.211 -10.109 1 98.69 89 PHE A CA 1
ATOM 701 C C . PHE A 1 89 ? -10.328 -16.297 -9.688 1 98.69 89 PHE A C 1
ATOM 703 O O . PHE A 1 89 ? -10.07 -17.047 -8.742 1 98.69 89 PHE A O 1
ATOM 710 N N . VAL A 1 90 ? -11.492 -16.328 -10.289 1 98.31 90 VAL A N 1
ATOM 711 C CA . VAL A 1 90 ? -12.484 -17.391 -10.148 1 98.31 90 VAL A CA 1
ATOM 712 C C . VAL A 1 90 ? -12.781 -18 -11.508 1 98.31 90 VAL A C 1
ATOM 714 O O . VAL A 1 90 ? -13.562 -17.453 -12.289 1 98.31 90 VAL A O 1
ATOM 717 N N . SER A 1 91 ? -12.148 -19.141 -11.781 1 96.5 91 SER A N 1
ATOM 718 C CA . SER A 1 91 ? -12.172 -19.578 -13.172 1 96.5 91 SER A CA 1
ATOM 719 C C . SER A 1 91 ? -12.094 -21.094 -13.273 1 96.5 91 SER A C 1
ATOM 721 O O . SER A 1 91 ? -11.734 -21.766 -12.305 1 96.5 91 SER A O 1
ATOM 723 N N . THR A 1 92 ? -12.477 -21.641 -14.453 1 95.19 92 THR A N 1
ATOM 724 C CA . THR A 1 92 ? -12.289 -23.047 -14.789 1 95.19 92 THR A CA 1
ATOM 725 C C . THR A 1 92 ? -10.914 -23.281 -15.406 1 95.19 92 THR A C 1
ATOM 727 O O . THR A 1 92 ? -10.523 -24.422 -15.648 1 95.19 92 THR A O 1
ATOM 730 N N . HIS A 1 93 ? -10.117 -22.25 -15.617 1 93.44 93 HIS A N 1
ATOM 731 C CA . HIS A 1 93 ? -8.867 -22.328 -16.359 1 93.44 93 HIS A CA 1
ATOM 732 C C . HIS A 1 93 ? -7.668 -22.344 -15.414 1 93.44 93 HIS A C 1
ATOM 734 O O . HIS A 1 93 ? -6.789 -21.484 -15.492 1 93.44 93 HIS A O 1
ATOM 740 N N . SER A 1 94 ? -7.621 -23.406 -14.688 1 93.31 94 SER A N 1
ATOM 741 C CA . SER A 1 94 ? -6.539 -23.547 -13.711 1 93.31 94 SER A CA 1
ATOM 742 C C . SER A 1 94 ? -5.18 -23.578 -14.406 1 93.31 94 SER A C 1
ATOM 744 O O . SER A 1 94 ? -4.168 -23.203 -13.805 1 93.31 94 SER A O 1
ATOM 746 N N . GLU A 1 95 ? -5.156 -23.984 -15.672 1 93.5 95 GLU A N 1
ATOM 747 C CA . GLU A 1 95 ? -3.908 -24.094 -16.422 1 93.5 95 GLU A CA 1
ATOM 748 C C . GLU A 1 95 ? -3.289 -22.719 -16.656 1 93.5 95 GLU A C 1
ATOM 750 O O . GLU A 1 95 ? -2.102 -22.609 -16.969 1 93.5 95 GLU A O 1
ATOM 755 N N . MET A 1 96 ? -4.027 -21.656 -16.453 1 94.38 96 MET A N 1
ATOM 756 C CA . MET A 1 96 ? -3.545 -20.312 -16.703 1 94.38 96 MET A CA 1
ATOM 757 C C . MET A 1 96 ? -2.953 -19.688 -15.43 1 94.38 96 MET A C 1
ATOM 759 O O . MET A 1 96 ? -2.41 -18.594 -15.469 1 94.38 96 MET A O 1
ATOM 763 N N . ALA A 1 97 ? -2.984 -20.391 -14.359 1 95.44 97 ALA A N 1
ATOM 764 C CA . ALA A 1 97 ? -2.557 -19.875 -13.062 1 95.44 97 ALA A CA 1
ATOM 765 C C . ALA A 1 97 ? -1.1 -19.422 -13.109 1 95.44 97 ALA A C 1
ATOM 767 O O . ALA A 1 97 ? -0.751 -18.375 -12.562 1 95.44 97 ALA A O 1
ATOM 768 N N . PHE A 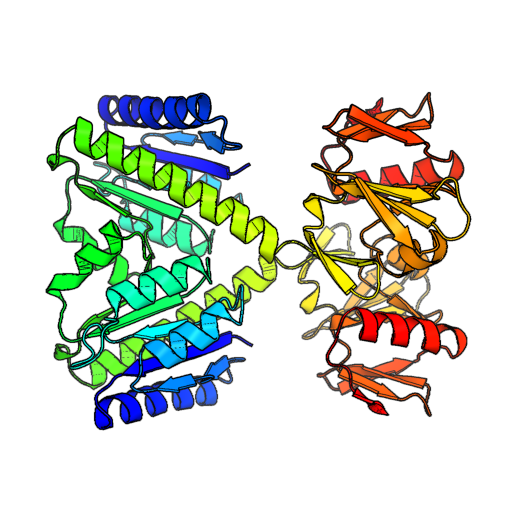1 98 ? -0.289 -20.094 -13.797 1 94.31 98 PHE A N 1
ATOM 769 C CA . PHE A 1 98 ? 1.139 -19.797 -13.812 1 94.31 98 PHE A CA 1
ATOM 770 C C . PHE A 1 98 ? 1.412 -18.5 -14.562 1 94.31 98 PHE A C 1
ATOM 772 O O . PHE A 1 98 ? 2.414 -17.828 -14.305 1 94.31 98 PHE A O 1
ATOM 779 N N . LEU A 1 99 ? 0.532 -18.156 -15.469 1 96.56 99 LEU A N 1
ATOM 780 C CA . LEU A 1 99 ? 0.698 -16.922 -16.219 1 96.56 99 LEU A CA 1
ATOM 781 C C . LEU A 1 99 ? 0.609 -15.711 -15.312 1 96.56 99 LEU A C 1
ATOM 783 O O . LEU A 1 99 ? 1.122 -14.641 -15.648 1 96.56 99 LEU A O 1
ATOM 787 N N . THR A 1 100 ? -0.017 -15.891 -14.172 1 97.75 100 THR A N 1
ATOM 788 C CA . THR A 1 100 ? -0.125 -14.766 -13.25 1 97.75 100 THR A CA 1
ATOM 789 C C . THR A 1 100 ? 1.246 -14.391 -12.703 1 97.75 100 THR A C 1
ATOM 791 O O . THR A 1 100 ? 1.511 -13.211 -12.438 1 97.75 100 THR A O 1
ATOM 794 N N . PHE A 1 101 ? 2.143 -15.375 -12.531 1 97.06 101 PHE A N 1
ATOM 795 C CA . PHE A 1 101 ? 3.514 -15.109 -12.109 1 97.06 101 PHE A CA 1
ATOM 796 C C . PHE A 1 101 ? 4.293 -14.414 -13.219 1 97.06 101 PHE A C 1
ATOM 798 O O . PHE A 1 101 ? 4.965 -13.406 -12.977 1 97.06 101 PHE A O 1
ATOM 805 N N . GLU A 1 102 ? 4.102 -14.93 -14.352 1 95.69 102 GLU A N 1
ATOM 806 C CA . GLU A 1 102 ? 4.836 -14.398 -15.5 1 95.69 102 GLU A CA 1
ATOM 807 C C . GLU A 1 102 ? 4.492 -12.93 -15.742 1 95.69 102 GLU A C 1
ATOM 809 O O . GLU A 1 102 ? 5.355 -12.148 -16.141 1 95.69 102 GLU A O 1
ATOM 814 N N . ARG A 1 103 ? 3.262 -12.641 -15.469 1 97.06 103 ARG A N 1
ATOM 815 C CA . ARG A 1 103 ? 2.799 -11.281 -15.734 1 97.06 103 ARG A CA 1
ATOM 816 C C . ARG A 1 103 ? 2.891 -10.422 -14.477 1 97.06 103 ARG A C 1
ATOM 818 O O . ARG A 1 103 ? 2.557 -9.234 -14.508 1 97.06 103 ARG A O 1
ATOM 825 N N . ARG A 1 104 ? 3.324 -10.969 -13.383 1 98.06 104 ARG A N 1
ATOM 826 C CA . ARG A 1 104 ? 3.508 -10.258 -12.117 1 98.06 104 ARG A CA 1
ATOM 827 C C . ARG A 1 104 ? 2.209 -9.602 -11.664 1 98.06 104 ARG A C 1
ATOM 829 O O . ARG A 1 104 ? 2.207 -8.453 -11.227 1 98.06 104 ARG A O 1
ATOM 836 N N . ILE A 1 105 ? 1.165 -10.398 -11.742 1 97.94 105 ILE A N 1
ATOM 837 C CA . ILE A 1 105 ? -0.167 -9.906 -11.406 1 97.94 105 ILE A CA 1
ATOM 838 C C . ILE A 1 105 ? -0.351 -9.898 -9.891 1 97.94 105 ILE A C 1
ATOM 840 O O . ILE A 1 105 ? -1.115 -9.094 -9.352 1 97.94 105 ILE A O 1
ATOM 844 N N . GLU A 1 106 ? 0.34 -10.773 -9.164 1 98.12 106 GLU A N 1
ATOM 845 C CA . GLU A 1 106 ? 0.279 -10.914 -7.715 1 98.12 106 GLU A CA 1
ATOM 846 C C . GLU A 1 106 ? -1.151 -11.156 -7.242 1 98.12 106 GLU A C 1
ATOM 848 O O . GLU A 1 106 ? -1.66 -10.43 -6.387 1 98.12 106 GLU A O 1
ATOM 853 N N . PRO A 1 107 ? -1.758 -12.188 -7.684 1 98.44 107 PRO A N 1
ATOM 854 C CA . PRO A 1 107 ? -3.131 -12.43 -7.234 1 98.44 107 PRO A CA 1
ATOM 855 C C . PRO A 1 107 ? -3.203 -12.883 -5.777 1 98.44 107 PRO A C 1
ATOM 857 O O . PRO A 1 107 ? -2.324 -13.617 -5.312 1 98.44 107 PRO A O 1
ATOM 860 N N . LEU A 1 108 ? -4.27 -12.461 -5.117 1 98.5 108 LEU A N 1
ATOM 861 C CA . LEU A 1 108 ? -4.566 -12.906 -3.76 1 98.5 108 LEU A CA 1
ATOM 862 C C . LEU A 1 108 ? -4.883 -14.398 -3.732 1 98.5 108 LEU A C 1
ATOM 864 O O . LEU A 1 108 ? -4.469 -15.109 -2.812 1 98.5 108 LEU A O 1
ATOM 868 N N . ASP A 1 109 ? -5.629 -14.75 -4.676 1 98.38 109 ASP A N 1
ATOM 869 C CA . ASP A 1 109 ? -6.09 -16.125 -4.766 1 98.38 109 ASP A CA 1
ATOM 870 C C . ASP A 1 109 ? -6.441 -16.5 -6.203 1 98.38 109 ASP A C 1
ATOM 872 O O . ASP A 1 109 ? -6.562 -15.625 -7.062 1 98.38 109 ASP A O 1
ATOM 876 N N . PHE A 1 110 ? -6.43 -17.766 -6.43 1 98.31 110 PHE A N 1
ATOM 877 C CA . PHE A 1 110 ? -6.906 -18.375 -7.66 1 98.31 110 PHE A CA 1
ATOM 878 C C . PHE A 1 110 ? -7.883 -19.516 -7.359 1 98.31 110 PHE A C 1
ATOM 880 O O . PHE A 1 110 ? -7.469 -20.625 -7.008 1 98.31 110 PHE A O 1
ATOM 887 N N . ILE A 1 111 ? -9.172 -19.219 -7.512 1 98.19 111 ILE A N 1
ATOM 888 C CA . ILE A 1 111 ? -10.227 -20.172 -7.156 1 98.19 111 ILE A CA 1
ATOM 889 C C . ILE A 1 111 ? -10.672 -20.938 -8.398 1 98.19 111 ILE A C 1
ATOM 891 O O . ILE A 1 111 ? -11.172 -20.359 -9.359 1 98.19 111 ILE A O 1
ATOM 895 N N . VAL A 1 112 ? -10.539 -22.234 -8.328 1 96.88 112 VAL A N 1
ATOM 896 C CA . VAL A 1 112 ? -10.984 -23.094 -9.422 1 96.88 112 VAL A CA 1
ATOM 897 C C . VAL A 1 112 ? -12.477 -23.406 -9.266 1 96.88 112 VAL A C 1
ATOM 899 O O . VAL A 1 112 ? -12.898 -23.953 -8.258 1 96.88 112 VAL A O 1
ATOM 902 N N . LYS A 1 113 ? -13.25 -23.125 -10.281 1 95.94 113 LYS A N 1
ATOM 903 C CA . LYS A 1 113 ? -14.703 -23.266 -10.227 1 95.94 113 LYS A CA 1
ATOM 904 C C . LYS A 1 113 ? -15.109 -24.719 -10.078 1 95.94 113 LYS A C 1
ATOM 906 O O . LYS A 1 113 ? -16.125 -25.031 -9.461 1 95.94 113 LYS A O 1
ATOM 911 N N . ASP A 1 114 ? -14.273 -25.594 -10.516 1 93.56 114 ASP A N 1
ATOM 912 C CA . ASP A 1 114 ? -14.625 -27 -10.562 1 93.56 114 ASP A CA 1
ATOM 913 C C . ASP A 1 114 ? -14.523 -27.641 -9.172 1 93.56 114 ASP A C 1
ATOM 915 O O . ASP A 1 114 ? -14.852 -28.812 -8.992 1 93.56 114 ASP A O 1
ATOM 919 N N . LEU A 1 115 ? -14.211 -26.906 -8.18 1 92.75 115 LEU A N 1
ATOM 920 C CA . LEU A 1 115 ? -14.07 -27.406 -6.816 1 92.75 115 LEU A CA 1
ATOM 921 C C . LEU A 1 115 ? -15.438 -27.578 -6.16 1 92.75 115 LEU A C 1
ATOM 923 O O . LEU A 1 115 ? -15.547 -28.156 -5.082 1 92.75 115 LEU A O 1
ATOM 927 N N . GLY A 1 116 ? -16.562 -27.125 -6.789 1 92.19 116 GLY A N 1
ATOM 928 C CA . GLY A 1 116 ? -17.891 -27.172 -6.215 1 92.19 116 GLY A CA 1
ATOM 929 C C . GLY A 1 116 ? -18.344 -25.859 -5.621 1 92.19 116 GLY A C 1
ATOM 930 O O . GLY A 1 116 ? -17.516 -25.062 -5.164 1 92.19 116 GLY A O 1
ATOM 931 N N . GLN A 1 117 ? -19.625 -25.688 -5.535 1 93.31 117 GLN A N 1
ATOM 932 C CA . GLN A 1 117 ? -20.219 -24.406 -5.156 1 93.31 117 GLN A CA 1
ATOM 933 C C . GLN A 1 117 ? -19.875 -24.062 -3.713 1 93.31 117 GLN A C 1
ATOM 935 O O . GLN A 1 117 ? -19.547 -22.906 -3.412 1 93.31 117 GLN A O 1
ATOM 940 N N . GLU A 1 118 ? -19.891 -25 -2.822 1 96.06 118 GLU A N 1
ATOM 941 C CA . GLU A 1 118 ? -19.641 -24.75 -1.406 1 96.06 118 GLU A CA 1
ATOM 942 C C . GLU A 1 118 ? -18.188 -24.359 -1.164 1 96.06 118 GLU A C 1
ATOM 944 O O . GLU A 1 118 ? -17.906 -23.438 -0.386 1 96.06 118 GLU A O 1
ATOM 949 N N . THR A 1 119 ? -17.328 -25.062 -1.808 1 96.94 119 THR A N 1
ATOM 950 C CA . THR A 1 119 ? -15.914 -24.766 -1.668 1 96.94 119 THR A CA 1
ATOM 951 C C . THR A 1 119 ? -15.578 -23.406 -2.258 1 96.94 119 THR A C 1
ATOM 953 O O . THR A 1 119 ? -14.836 -22.625 -1.656 1 96.94 119 THR A O 1
ATOM 956 N N . VAL A 1 120 ? -16.156 -23.109 -3.379 1 97.38 120 VAL A N 1
ATOM 957 C CA . VAL A 1 120 ? -15.945 -21.812 -4.02 1 97.38 120 VAL A CA 1
ATOM 958 C C . VAL A 1 120 ? -16.453 -20.688 -3.111 1 97.38 120 VAL A C 1
ATOM 960 O O . VAL A 1 120 ? -15.766 -19.703 -2.885 1 97.38 120 VAL A O 1
ATOM 963 N N . LYS A 1 121 ? -17.641 -20.906 -2.605 1 98 121 LYS A N 1
ATOM 964 C CA . LYS A 1 121 ? -18.219 -19.922 -1.69 1 98 121 LYS A CA 1
ATOM 965 C C . LYS A 1 121 ? -17.297 -19.688 -0.492 1 98 121 LYS A C 1
ATOM 967 O O . LYS A 1 121 ? -17.031 -18.531 -0.133 1 98 121 LYS A O 1
ATOM 972 N N . ALA A 1 122 ? -16.828 -20.719 0.111 1 97.94 122 ALA A N 1
ATOM 973 C CA . ALA A 1 122 ? -15.961 -20.609 1.286 1 97.94 122 ALA A CA 1
ATOM 974 C C . ALA A 1 122 ? -14.68 -19.859 0.959 1 97.94 122 ALA A C 1
ATOM 976 O O . ALA A 1 122 ? -14.203 -19.047 1.76 1 97.94 122 ALA A O 1
ATOM 977 N N . LYS A 1 123 ? -14.141 -20.109 -0.184 1 98.12 123 LYS A N 1
ATOM 978 C CA . LYS A 1 123 ? -12.906 -19.453 -0.593 1 98.12 123 LYS A CA 1
ATOM 979 C C . LYS A 1 123 ? -13.148 -17.969 -0.852 1 98.12 123 LYS A C 1
ATOM 981 O O . LYS A 1 123 ? -12.344 -17.125 -0.446 1 98.12 123 LYS A O 1
ATOM 986 N N . VAL A 1 124 ? -14.258 -17.641 -1.516 1 98.5 124 VAL A N 1
ATOM 987 C CA . VAL A 1 124 ? -14.609 -16.25 -1.767 1 98.5 124 VAL A CA 1
ATOM 988 C C . VAL A 1 124 ? -14.758 -15.508 -0.44 1 98.5 124 VAL A C 1
ATOM 990 O O . VAL A 1 124 ? -14.227 -14.406 -0.271 1 98.5 124 VAL A O 1
ATOM 993 N N . GLU A 1 125 ? -15.398 -16.109 0.461 1 98 125 GLU A N 1
ATOM 994 C CA . GLU A 1 125 ? -15.609 -15.5 1.771 1 98 125 GLU A CA 1
ATOM 995 C C . GLU A 1 125 ? -14.281 -15.289 2.496 1 98 125 GLU A C 1
ATOM 997 O O . GLU A 1 125 ? -14.07 -14.234 3.104 1 98 125 GLU A O 1
ATOM 1002 N N . THR A 1 126 ? -13.453 -16.281 2.445 1 97.81 126 THR A N 1
ATOM 1003 C CA . THR A 1 126 ? -12.133 -16.172 3.059 1 97.81 126 THR A CA 1
ATOM 1004 C C . THR A 1 126 ? -11.336 -15.039 2.414 1 97.81 126 THR A C 1
ATOM 1006 O O . THR A 1 126 ? -10.695 -14.242 3.111 1 97.81 126 THR A O 1
ATOM 1009 N N . ASP A 1 127 ? -11.391 -14.914 1.117 1 98.5 127 ASP A N 1
ATOM 1010 C CA . ASP A 1 127 ? -10.648 -13.891 0.392 1 98.5 127 ASP A CA 1
ATOM 1011 C C . ASP A 1 127 ? -11.156 -12.492 0.75 1 98.5 127 ASP A C 1
ATOM 1013 O O . ASP A 1 127 ? -10.367 -11.547 0.86 1 98.5 127 ASP A O 1
ATOM 1017 N N . ILE A 1 128 ? -12.453 -12.359 0.934 1 97.38 128 ILE A N 1
ATOM 1018 C CA . ILE A 1 128 ? -13.031 -11.086 1.357 1 97.38 128 ILE A CA 1
ATOM 1019 C C . ILE A 1 128 ? -12.477 -10.695 2.725 1 97.38 128 ILE A C 1
ATOM 1021 O O . ILE A 1 128 ? -12.055 -9.555 2.928 1 97.38 128 ILE A O 1
ATOM 1025 N N . ARG A 1 129 ? -12.391 -11.625 3.6 1 95.5 129 ARG A N 1
ATOM 1026 C CA . ARG A 1 129 ? -11.891 -11.367 4.949 1 95.5 129 ARG A CA 1
ATOM 1027 C C . ARG A 1 129 ? -10.43 -10.953 4.922 1 95.5 129 ARG A C 1
ATOM 1029 O O . ARG A 1 129 ? -10.039 -9.977 5.566 1 95.5 129 ARG A O 1
ATOM 1036 N N . VAL A 1 130 ? -9.68 -11.703 4.191 1 96.12 130 VAL A N 1
ATOM 1037 C CA . VAL A 1 130 ? -8.242 -11.438 4.117 1 96.12 130 VAL A CA 1
ATOM 1038 C C . VAL A 1 130 ? -8.008 -10.07 3.471 1 96.12 130 VAL A C 1
ATOM 1040 O O . VAL A 1 130 ? -7.199 -9.281 3.961 1 96.12 130 VAL A O 1
ATOM 1043 N N . ALA A 1 131 ? -8.742 -9.789 2.389 1 96.19 131 ALA A N 1
ATOM 1044 C CA . ALA A 1 131 ? -8.609 -8.508 1.706 1 96.19 131 ALA A CA 1
ATOM 1045 C C . ALA A 1 131 ? -8.977 -7.352 2.635 1 96.19 131 ALA A C 1
ATOM 1047 O O . ALA A 1 131 ? -8.289 -6.328 2.664 1 96.19 131 ALA A O 1
ATOM 1048 N N . TYR A 1 132 ? -9.992 -7.535 3.414 1 90.06 132 TYR A N 1
ATOM 1049 C CA . TYR A 1 132 ? -10.438 -6.488 4.328 1 90.06 132 TYR A CA 1
ATOM 1050 C C . TYR A 1 132 ? -9.422 -6.266 5.441 1 90.06 132 TYR A C 1
ATOM 1052 O O . TYR A 1 132 ? -9.117 -5.125 5.797 1 90.06 132 TYR A O 1
ATOM 1060 N N . GLU A 1 133 ? -8.898 -7.359 5.934 1 86.62 133 GLU A N 1
ATOM 1061 C CA . GLU A 1 133 ? -7.883 -7.266 6.977 1 86.62 133 GLU A CA 1
ATOM 1062 C C . GLU A 1 133 ? -6.652 -6.508 6.484 1 86.62 133 GLU A C 1
ATOM 1064 O O . GLU A 1 133 ? -6.145 -5.625 7.18 1 86.62 133 GLU A O 1
ATOM 1069 N N . ARG A 1 134 ? -6.215 -6.805 5.336 1 90.06 134 ARG A N 1
ATOM 1070 C CA . ARG A 1 134 ? -5.039 -6.148 4.777 1 90.06 134 ARG A CA 1
ATOM 1071 C C . ARG A 1 134 ? -5.324 -4.684 4.461 1 90.06 134 ARG A C 1
ATOM 1073 O O . ARG A 1 134 ? -4.469 -3.818 4.664 1 90.06 134 ARG A O 1
ATOM 1080 N N . TYR A 1 135 ? -6.473 -4.418 3.961 1 85.12 135 TYR A N 1
ATOM 1081 C CA . TYR A 1 135 ? -6.918 -3.059 3.674 1 85.12 135 TYR A CA 1
ATOM 1082 C C . TYR A 1 135 ? -6.879 -2.195 4.93 1 85.12 135 TYR A C 1
ATOM 1084 O O . TYR A 1 135 ? -6.371 -1.072 4.902 1 85.12 135 TYR A O 1
ATOM 1092 N N . THR A 1 136 ? -7.363 -2.762 5.977 1 76.31 136 THR A N 1
ATOM 1093 C CA . THR A 1 136 ? -7.438 -2.018 7.227 1 76.31 136 THR A CA 1
ATOM 1094 C C . THR A 1 136 ? -6.051 -1.851 7.84 1 76.31 136 THR A C 1
ATOM 1096 O O . THR A 1 136 ? -5.742 -0.807 8.422 1 76.31 136 THR A O 1
ATOM 1099 N N . LYS A 1 137 ? -5.223 -2.818 7.668 1 73.31 137 LYS A N 1
ATOM 1100 C CA . LYS A 1 137 ? -3.855 -2.738 8.18 1 73.31 137 LYS A CA 1
ATOM 1101 C C . LYS A 1 137 ? -3.047 -1.689 7.418 1 73.31 137 LYS A C 1
ATOM 1103 O O . LYS A 1 137 ? -2.273 -0.941 8.023 1 73.31 137 LYS A O 1
ATOM 1108 N N . GLN A 1 138 ? -3.18 -1.734 6.094 1 72.12 138 GLN A N 1
ATOM 1109 C CA . GLN A 1 138 ? -2.469 -0.772 5.258 1 72.12 138 GLN A CA 1
ATOM 1110 C C . GLN A 1 138 ? -2.9 0.657 5.574 1 72.12 138 GLN A C 1
ATOM 1112 O O . GLN A 1 138 ? -2.072 1.57 5.602 1 72.12 138 GLN A O 1
ATOM 1117 N N . ALA A 1 139 ? -4.152 0.801 5.602 1 56.91 139 ALA A N 1
ATOM 1118 C CA . ALA A 1 139 ? -4.676 2.121 5.941 1 56.91 139 ALA A CA 1
ATOM 1119 C C . ALA A 1 139 ? -4.066 2.635 7.242 1 56.91 139 ALA A C 1
ATOM 1121 O O . ALA A 1 139 ? -3.775 3.828 7.371 1 56.91 139 ALA A O 1
ATOM 1122 N N . VAL A 1 140 ? -3.781 1.759 8.094 1 49.09 140 VAL A N 1
ATOM 1123 C CA . VAL A 1 140 ? -3.182 2.123 9.375 1 49.09 140 VAL A CA 1
ATOM 1124 C C . VAL A 1 140 ? -1.724 2.527 9.164 1 49.09 140 VAL A C 1
ATOM 1126 O O . VAL A 1 140 ? -1.262 3.521 9.727 1 49.09 140 VAL A O 1
ATOM 1129 N N . THR A 1 141 ? -1.001 1.764 8.344 1 51 141 THR A N 1
ATOM 1130 C CA . THR A 1 141 ? 0.427 2.004 8.164 1 51 141 THR A CA 1
ATOM 1131 C C . THR A 1 141 ? 0.663 3.236 7.293 1 51 141 THR A C 1
ATOM 1133 O O . THR A 1 141 ? 1.622 3.979 7.508 1 51 141 THR A O 1
ATOM 1136 N N . SER A 1 142 ? -0.002 3.252 6.062 1 48.97 142 SER A N 1
ATOM 1137 C CA . SER A 1 142 ? 0.187 4.418 5.207 1 48.97 142 SER A CA 1
ATOM 1138 C C . SER A 1 142 ? -0.367 5.68 5.863 1 48.97 142 SER A C 1
ATOM 1140 O O . SER A 1 142 ? -0.061 6.797 5.434 1 48.97 142 SER A O 1
ATOM 1142 N N . ARG A 1 143 ? -1.17 5.383 6.824 1 47.25 143 ARG A N 1
ATOM 1143 C CA . ARG A 1 143 ? -1.948 6.453 7.434 1 47.25 143 ARG A CA 1
ATOM 1144 C C . ARG A 1 143 ? -1.072 7.324 8.328 1 47.25 143 ARG A C 1
ATOM 1146 O O . ARG A 1 143 ? -0.13 6.832 8.953 1 47.25 143 ARG A O 1
ATOM 1153 N N . ALA A 1 144 ? -1.076 8.492 7.922 1 51.25 144 ALA A N 1
ATOM 1154 C CA . ALA A 1 144 ? -0.583 9.477 8.891 1 51.25 144 ALA A CA 1
ATOM 1155 C C . ALA A 1 144 ? -0.921 9.055 10.312 1 51.25 144 ALA A C 1
ATOM 1157 O O . ALA A 1 144 ? -1.998 8.516 10.57 1 51.25 144 ALA A O 1
ATOM 1158 N N . MET A 1 145 ? 0.235 8.758 11.109 1 46.78 145 MET A N 1
ATOM 1159 C CA . MET A 1 145 ? 0.058 8.398 12.516 1 46.78 145 MET A CA 1
ATOM 1160 C C . MET A 1 145 ? -0.001 9.648 13.391 1 46.78 145 MET A C 1
ATOM 1162 O O . MET A 1 145 ? 0.559 10.688 13.039 1 46.78 145 MET A O 1
ATOM 1166 N N . PHE A 1 146 ? -0.929 9.602 14.43 1 53.78 146 PHE A N 1
ATOM 1167 C CA . PHE A 1 146 ? -0.981 10.578 15.516 1 53.78 146 PHE A CA 1
ATOM 1168 C C . PHE A 1 146 ? -0.359 10 16.781 1 53.78 146 PHE A C 1
ATOM 1170 O O . PHE A 1 146 ? -0.72 8.906 17.219 1 53.78 146 PHE A O 1
ATOM 1177 N N . SER A 1 147 ? 0.71 10.648 17.234 1 52.88 147 SER A N 1
ATOM 1178 C CA . SER A 1 147 ? 1.397 10.156 18.422 1 52.88 147 SER A CA 1
ATOM 1179 C C . SER A 1 147 ? 1.09 11.023 19.641 1 52.88 147 SER A C 1
ATOM 1181 O O . SER A 1 147 ? 0.893 12.234 19.516 1 52.88 147 SER A O 1
ATOM 1183 N N . TYR A 1 148 ? 0.873 10.438 20.797 1 54.53 148 TYR A N 1
ATOM 1184 C CA . TYR A 1 148 ? 0.725 11.148 22.062 1 54.53 148 TYR A CA 1
ATOM 1185 C C . TYR A 1 148 ? 1.45 10.422 23.188 1 54.53 148 TYR A C 1
ATOM 1187 O O . TYR A 1 148 ? 1.727 9.227 23.078 1 54.53 148 TYR A O 1
ATOM 1195 N N . SER A 1 149 ? 1.932 11.195 24.078 1 57.19 149 SER A N 1
ATOM 1196 C CA . SER A 1 149 ? 2.652 10.625 25.219 1 57.19 149 SER A CA 1
ATOM 1197 C C . SER A 1 149 ? 1.758 10.539 26.453 1 57.19 149 SER A C 1
ATOM 1199 O O . SER A 1 149 ? 1.029 11.484 26.766 1 57.19 149 SER A O 1
ATOM 1201 N N . LYS A 1 150 ? 1.674 9.312 27.109 1 56.56 150 LYS A N 1
ATOM 1202 C CA . LYS A 1 150 ? 0.943 9.055 28.359 1 56.56 150 LYS A CA 1
ATOM 1203 C C . LYS A 1 150 ? 1.732 8.133 29.281 1 56.56 150 LYS A C 1
ATOM 1205 O O . LYS A 1 150 ? 2.125 7.035 28.875 1 56.56 150 LYS A O 1
ATOM 1210 N N . GLY A 1 151 ? 1.908 8.617 30.516 1 56.56 151 GLY A N 1
ATOM 1211 C CA . GLY A 1 151 ? 2.645 7.824 31.484 1 56.56 151 GLY A CA 1
ATOM 1212 C C . GLY A 1 151 ? 4.074 7.543 31.062 1 56.56 151 GLY A C 1
ATOM 1213 O O . GLY A 1 151 ? 4.586 6.445 31.281 1 56.56 151 GLY A O 1
ATOM 1214 N N . GLY A 1 152 ? 4.578 8.336 30.25 1 59.06 152 GLY A N 1
ATOM 1215 C CA . GLY A 1 152 ? 5.961 8.195 29.812 1 59.06 152 GLY A CA 1
ATOM 1216 C C . GLY A 1 152 ? 6.113 7.359 28.562 1 59.06 152 GLY A C 1
ATOM 1217 O O . GLY A 1 152 ? 7.227 7.148 28.078 1 59.06 152 GLY A O 1
ATOM 1218 N N . GLN A 1 153 ? 5.012 6.906 28.156 1 54.22 153 GLN A N 1
ATOM 1219 C CA . GLN A 1 153 ? 5.051 6.059 26.969 1 54.22 153 GLN A CA 1
ATOM 1220 C C . GLN A 1 153 ? 4.438 6.77 25.766 1 54.22 153 GLN A C 1
ATOM 1222 O O . GLN A 1 153 ? 3.49 7.543 25.906 1 54.22 153 GLN A O 1
ATOM 1227 N N . LEU A 1 154 ? 5.066 6.504 24.594 1 56.22 154 LEU A N 1
ATOM 1228 C CA . LEU A 1 154 ? 4.559 7.051 23.344 1 56.22 154 LEU A CA 1
ATOM 1229 C C . LEU A 1 154 ? 3.582 6.082 22.688 1 56.22 154 LEU A C 1
ATOM 1231 O O . LEU A 1 154 ? 3.869 4.891 22.562 1 56.22 154 LEU A O 1
ATOM 1235 N N . PHE A 1 155 ? 2.406 6.598 22.484 1 55.81 155 PHE A N 1
ATOM 1236 C CA . PHE A 1 155 ? 1.39 5.824 21.781 1 55.81 155 PHE A CA 1
ATOM 1237 C C . PHE A 1 155 ? 1.186 6.352 20.359 1 55.81 155 PHE A C 1
ATOM 1239 O O . PHE A 1 155 ? 1.19 7.562 20.141 1 55.81 155 PHE A O 1
ATOM 1246 N N . ASN A 1 156 ? 1.1 5.434 19.453 1 59.47 156 ASN A N 1
ATOM 1247 C CA . ASN A 1 156 ? 0.809 5.773 18.062 1 59.47 156 ASN A CA 1
ATOM 1248 C C . ASN A 1 156 ? -0.536 5.207 17.625 1 59.47 156 ASN A C 1
ATOM 1250 O O . ASN A 1 156 ? -0.845 4.043 17.891 1 59.47 156 ASN A O 1
ATOM 1254 N N . VAL A 1 157 ? -1.383 6.145 17.156 1 60.88 157 VAL A N 1
ATOM 1255 C CA . VAL A 1 157 ? -2.664 5.711 16.609 1 60.88 157 VAL A CA 1
ATOM 1256 C C . VAL A 1 157 ? -2.809 6.215 15.18 1 60.88 157 VAL A C 1
ATOM 1258 O O . VAL A 1 157 ? -2.26 7.262 14.82 1 60.88 157 VAL A O 1
ATOM 1261 N N . PRO A 1 158 ? -3.48 5.379 14.344 1 59.81 158 PRO A N 1
ATOM 1262 C CA . PRO A 1 158 ? -3.775 5.91 13.008 1 59.81 158 PRO A CA 1
ATOM 1263 C C . PRO A 1 158 ? -4.523 7.238 13.047 1 59.81 158 PRO A C 1
ATOM 1265 O O . PRO A 1 158 ? -5.43 7.414 13.875 1 59.81 158 PRO A O 1
ATOM 1268 N N . LEU A 1 159 ? -4.18 8.219 12.211 1 72.94 159 LEU A N 1
ATOM 1269 C CA . LEU A 1 159 ? -4.805 9.531 12.195 1 72.94 159 LEU A CA 1
ATOM 1270 C C . LEU A 1 159 ? -6.297 9.422 11.906 1 72.94 159 LEU A C 1
ATOM 1272 O O . LEU A 1 159 ? -7.094 10.211 12.422 1 72.94 159 LEU A O 1
ATOM 1276 N N . ASP A 1 160 ? -6.59 8.43 11.188 1 69.94 160 ASP A N 1
ATOM 1277 C CA . ASP A 1 160 ? -7.996 8.32 10.805 1 69.94 160 ASP A CA 1
ATOM 1278 C C . ASP A 1 160 ? -8.828 7.738 11.938 1 69.94 160 ASP A C 1
ATOM 1280 O O . ASP A 1 160 ? -10.047 7.566 11.797 1 69.94 160 ASP A O 1
ATOM 1284 N N . GLN A 1 161 ? -8.219 7.477 13.008 1 69.12 161 GLN A N 1
ATOM 1285 C CA . GLN A 1 161 ? -8.961 7.098 14.203 1 69.12 161 GLN A CA 1
ATOM 1286 C C . GLN A 1 161 ? -9.109 8.281 15.156 1 69.12 161 GLN A C 1
ATOM 1288 O O . GLN A 1 161 ? -9.883 8.219 16.109 1 69.12 161 GLN A O 1
ATOM 1293 N N . VAL A 1 162 ? -8.391 9.336 14.898 1 83.44 162 VAL A N 1
ATOM 1294 C CA . VAL A 1 162 ? -8.398 10.516 15.758 1 83.44 162 VAL A CA 1
ATOM 1295 C C . VAL A 1 162 ? -9.555 11.43 15.367 1 83.44 162 VAL A C 1
ATOM 1297 O O . VAL A 1 162 ? -9.586 11.961 14.25 1 83.44 162 VAL A O 1
ATOM 1300 N N . LEU A 1 163 ? -10.5 11.617 16.281 1 87.75 163 LEU A N 1
ATOM 1301 C CA . LEU A 1 163 ? -11.609 12.523 16.016 1 87.75 163 LEU A CA 1
ATOM 1302 C C . LEU A 1 163 ? -11.258 13.945 16.406 1 87.75 163 LEU A C 1
ATOM 1304 O O . LEU A 1 163 ? -11.227 14.844 15.57 1 87.75 163 LEU A O 1
ATOM 1308 N N . PHE A 1 164 ? -10.984 14.078 17.672 1 93 164 PHE A N 1
ATOM 1309 C CA . PHE A 1 164 ? -10.617 15.391 18.203 1 93 164 PHE A CA 1
ATOM 1310 C C . PHE A 1 164 ? -9.961 15.266 19.562 1 93 164 PHE A C 1
ATOM 1312 O O . PHE A 1 164 ? -10 14.203 20.188 1 93 164 PHE A O 1
ATOM 1319 N N . ILE A 1 165 ? -9.281 16.297 19.922 1 92.88 165 ILE A N 1
ATOM 1320 C CA . ILE A 1 165 ? -8.688 16.484 21.25 1 92.88 165 ILE A CA 1
ATOM 1321 C C . ILE A 1 165 ? -9.391 17.609 21.984 1 92.88 165 ILE A C 1
ATOM 1323 O O . ILE A 1 165 ? -9.672 18.656 21.391 1 92.88 165 ILE A O 1
ATOM 1327 N N . GLU A 1 166 ? -9.734 17.406 23.219 1 93.75 166 GLU A N 1
ATOM 1328 C CA . GLU A 1 166 ? -10.336 18.453 24.031 1 93.75 166 GLU A CA 1
ATOM 1329 C C . GLU A 1 166 ? -9.539 18.703 25.312 1 93.75 166 GLU A C 1
ATOM 1331 O O . GLU A 1 166 ? -8.891 17.781 25.812 1 93.75 166 GLU A O 1
ATOM 1336 N N . THR A 1 167 ? -9.578 19.969 25.703 1 92.62 167 THR A N 1
ATOM 1337 C CA . THR A 1 167 ? -9 20.281 27.016 1 92.62 167 THR A CA 1
ATOM 1338 C C . THR A 1 167 ? -9.773 19.578 28.125 1 92.62 167 THR A C 1
ATOM 1340 O O . THR A 1 167 ? -11.008 19.641 28.172 1 92.62 167 THR A O 1
ATOM 1343 N N . GLY A 1 168 ? -9.094 18.844 28.969 1 86.69 168 GLY A N 1
ATOM 1344 C CA . GLY A 1 168 ? -9.711 18.125 30.062 1 86.69 168 GLY A CA 1
ATOM 1345 C C . GLY A 1 168 ? -10.219 19.047 31.156 1 86.69 168 GLY A C 1
ATOM 1346 O O . GLY A 1 168 ? -10.008 20.25 31.109 1 86.69 168 GLY A O 1
ATOM 1347 N N . ALA A 1 169 ? -10.961 18.375 32.094 1 81.88 169 ALA A N 1
ATOM 1348 C CA . ALA A 1 169 ? -11.523 19.094 33.25 1 81.88 169 ALA A CA 1
ATOM 1349 C C . ALA A 1 169 ? -10.414 19.578 34.188 1 81.88 169 ALA A C 1
ATOM 1351 O O . ALA A 1 169 ? -10.578 20.609 34.844 1 81.88 169 ALA A O 1
ATOM 1352 N N . VAL A 1 170 ? -9.336 18.875 34.156 1 81.56 170 VAL A N 1
ATOM 1353 C CA . VAL A 1 170 ? -8.203 19.25 35 1 81.56 170 VAL A CA 1
ATOM 1354 C C . VAL A 1 170 ? -7.113 19.906 34.156 1 81.56 170 VAL A C 1
ATOM 1356 O O . VAL A 1 170 ? -6.945 19.562 32.969 1 81.56 170 VAL A O 1
ATOM 1359 N N . ARG A 1 171 ? -6.367 20.828 34.844 1 83.62 171 ARG A N 1
ATOM 1360 C CA . ARG A 1 171 ? -5.293 21.531 34.156 1 83.62 171 ARG A CA 1
ATOM 1361 C C . ARG A 1 171 ? -4.254 20.562 33.594 1 83.62 171 ARG A C 1
ATOM 1363 O O . ARG A 1 171 ? -3.916 19.578 34.25 1 83.62 171 ARG A O 1
ATOM 1370 N N . ASN A 1 172 ? -3.789 20.828 32.438 1 85.81 172 ASN A N 1
ATOM 1371 C CA . ASN A 1 172 ? -2.703 20.109 31.781 1 85.81 172 ASN A CA 1
ATOM 1372 C C . ASN A 1 172 ? -3.109 18.688 31.406 1 85.81 172 ASN A C 1
ATOM 1374 O O . ASN A 1 172 ? -2.268 17.781 31.359 1 85.81 172 ASN A O 1
ATOM 1378 N N . LYS A 1 173 ? -4.438 18.562 31.375 1 86.31 173 LYS A N 1
ATOM 1379 C CA . LYS A 1 173 ? -4.949 17.266 30.906 1 86.31 173 LYS A CA 1
ATOM 1380 C C . LYS A 1 173 ? -5.723 17.438 29.594 1 86.31 173 LYS A C 1
ATOM 1382 O O . LYS A 1 173 ? -6.492 18.375 29.438 1 86.31 173 LYS A O 1
ATOM 1387 N N . LEU A 1 174 ? -5.434 16.516 28.719 1 91.19 174 LEU A N 1
ATOM 1388 C CA . LEU A 1 174 ? -6.148 16.469 27.438 1 91.19 174 LEU A CA 1
ATOM 1389 C C . LEU A 1 174 ? -6.926 15.172 27.297 1 91.19 174 LEU A C 1
ATOM 1391 O O . LEU A 1 174 ? -6.582 14.172 27.938 1 91.19 174 LEU A O 1
ATOM 1395 N N . VAL A 1 175 ? -8.023 15.281 26.625 1 90 175 VAL A N 1
ATOM 1396 C CA . VAL A 1 175 ? -8.836 14.109 26.312 1 90 175 VAL A CA 1
ATOM 1397 C C . VAL A 1 175 ? -8.836 13.859 24.797 1 90 175 VAL A C 1
ATOM 1399 O O . VAL A 1 175 ? -9.328 14.695 24.031 1 90 175 VAL A O 1
ATOM 1402 N N . LEU A 1 176 ? -8.266 12.727 24.469 1 89.69 176 LEU A N 1
ATOM 1403 C CA . LEU A 1 176 ? -8.211 12.305 23.078 1 89.69 176 LEU A CA 1
ATOM 1404 C C . LEU A 1 176 ? -9.383 11.375 22.75 1 89.69 176 LEU A C 1
ATOM 1406 O O . LEU A 1 176 ? -9.531 10.32 23.359 1 89.69 176 LEU A O 1
ATOM 1410 N N . HIS A 1 177 ? -10.203 11.828 21.781 1 89 177 HIS A N 1
ATOM 1411 C CA . HIS A 1 177 ? -11.32 11.016 21.328 1 89 177 HIS A CA 1
ATOM 1412 C C . HIS A 1 177 ? -10.961 10.258 20.047 1 89 177 HIS A C 1
ATOM 1414 O O . HIS A 1 177 ? -10.734 10.867 19 1 89 177 HIS A O 1
ATOM 1420 N N . LEU A 1 178 ? -10.883 8.984 20.234 1 78.94 178 LEU A N 1
ATOM 1421 C CA . LEU A 1 178 ? -10.703 8.094 19.094 1 78.94 178 LEU A CA 1
ATOM 1422 C C . LEU A 1 178 ? -12.047 7.5 18.672 1 78.94 178 LEU A C 1
ATOM 1424 O O . LEU A 1 178 ? -13.062 7.691 19.344 1 78.94 178 LEU A O 1
ATOM 1428 N N . THR A 1 179 ? -12.023 6.879 17.5 1 74.12 179 THR A N 1
ATOM 1429 C CA . THR A 1 179 ? -13.258 6.312 16.984 1 74.12 179 THR A CA 1
ATOM 1430 C C . THR A 1 179 ? -13.82 5.258 17.938 1 74.12 179 THR A C 1
ATOM 1432 O O . THR A 1 179 ? -15.031 5.078 18.031 1 74.12 179 THR A O 1
ATOM 1435 N N . ASP A 1 180 ? -12.914 4.691 18.625 1 64.88 180 ASP A N 1
ATOM 1436 C CA . ASP A 1 180 ? -13.375 3.529 19.375 1 64.88 180 ASP A CA 1
ATOM 1437 C C . ASP A 1 180 ? -13.156 3.729 20.875 1 64.88 180 ASP A C 1
ATOM 1439 O O . ASP A 1 180 ? -13.656 2.949 21.688 1 64.88 180 ASP A O 1
ATOM 1443 N N . ARG A 1 181 ? -12.375 4.719 21.25 1 68.69 181 ARG A N 1
ATOM 1444 C CA . ARG A 1 181 ? -12.102 4.93 22.672 1 68.69 181 ARG A CA 1
ATOM 1445 C C . ARG A 1 181 ? -11.719 6.379 22.938 1 68.69 181 ARG A C 1
ATOM 1447 O O . ARG A 1 181 ? -11.5 7.156 22.016 1 68.69 181 ARG A O 1
ATOM 1454 N N . ILE A 1 182 ?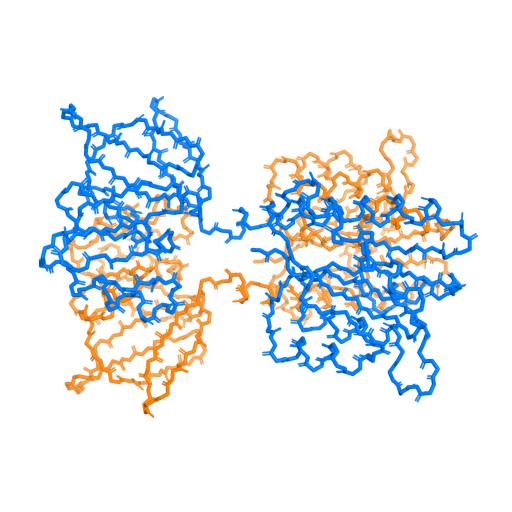 -11.797 6.676 24.281 1 79.25 182 ILE A N 1
ATOM 1455 C CA . ILE A 1 182 ? -11.359 7.98 24.781 1 79.25 182 ILE A CA 1
ATOM 1456 C C . ILE A 1 182 ? -10.156 7.809 25.703 1 79.25 182 ILE A C 1
ATOM 1458 O O . ILE A 1 182 ? -10.148 6.93 26.562 1 79.25 182 ILE A O 1
ATOM 1462 N N . VAL A 1 183 ? -9.102 8.633 25.406 1 76.69 183 VAL A N 1
ATOM 1463 C CA . VAL A 1 183 ? -7.867 8.547 26.172 1 76.69 183 VAL A CA 1
ATOM 1464 C C . VAL A 1 183 ? -7.555 9.898 26.797 1 76.69 183 VAL A C 1
ATOM 1466 O O . VAL A 1 183 ? -7.664 10.938 26.141 1 76.69 183 VAL A O 1
ATOM 1469 N N . GLN A 1 184 ? -7.223 9.766 28.125 1 81.88 184 GLN A N 1
ATOM 1470 C CA . GLN A 1 184 ? -6.758 10.977 28.781 1 81.88 184 GLN A CA 1
ATOM 1471 C C . GLN A 1 184 ? -5.238 10.984 28.922 1 81.88 184 GLN A C 1
ATOM 1473 O O . GLN A 1 184 ? -4.633 9.953 29.234 1 81.88 184 GLN A O 1
ATOM 1478 N N . TYR A 1 185 ? -4.629 12.156 28.625 1 79.69 185 TYR A N 1
ATOM 1479 C CA . TYR A 1 185 ? -3.18 12.266 28.75 1 79.69 185 TYR A CA 1
ATOM 1480 C C . TYR A 1 185 ? -2.77 13.695 29.094 1 79.69 185 TYR A C 1
ATOM 1482 O O . TYR A 1 185 ? -3.582 14.617 29 1 79.69 185 TYR A O 1
ATOM 1490 N N . ASN A 1 186 ? -1.552 13.828 29.547 1 80.5 186 ASN A N 1
ATOM 1491 C CA . ASN A 1 186 ? -1.056 15.148 29.922 1 80.5 186 ASN A CA 1
ATOM 1492 C C . ASN A 1 186 ? -0.664 15.969 28.703 1 80.5 186 ASN A C 1
ATOM 1494 O O . ASN A 1 186 ? -0.088 15.445 27.75 1 80.5 186 ASN A O 1
ATOM 1498 N N . GLY A 1 187 ? -1.15 17.203 28.812 1 83.69 187 GLY A N 1
ATOM 1499 C CA . GLY A 1 187 ? -0.76 18.109 27.734 1 83.69 187 GLY A CA 1
ATOM 1500 C C . GLY A 1 187 ? -1.591 19.375 27.688 1 83.69 187 GLY A C 1
ATOM 1501 O O . GLY A 1 187 ? -2.506 19.562 28.484 1 83.69 187 GLY A O 1
ATOM 1502 N N . LYS A 1 188 ? -1.157 20.266 26.766 1 87.06 188 LYS A N 1
ATOM 1503 C CA . LYS A 1 188 ? -1.881 21.5 26.469 1 87.06 188 LYS A CA 1
ATOM 1504 C C . LYS A 1 188 ? -2.33 21.547 25.016 1 87.06 188 LYS A C 1
ATOM 1506 O O . LYS A 1 188 ? -1.592 21.125 24.125 1 87.06 188 LYS A O 1
ATOM 1511 N N . ILE A 1 189 ? -3.51 22.016 24.859 1 88.5 189 ILE A N 1
ATOM 1512 C CA . ILE A 1 189 ? -4.086 22.031 23.516 1 88.5 189 ILE A CA 1
ATOM 1513 C C . ILE A 1 189 ? -3.213 22.891 22.594 1 88.5 189 ILE A C 1
ATOM 1515 O O . ILE A 1 189 ? -3.064 22.578 21.406 1 88.5 189 ILE A O 1
ATOM 1519 N N . SER A 1 190 ? -2.615 23.922 23.203 1 85.25 190 SER A N 1
ATOM 1520 C CA . SER A 1 190 ? -1.733 24.766 22.406 1 85.25 190 SER A CA 1
ATOM 1521 C C . SER A 1 190 ? -0.524 23.984 21.891 1 85.25 190 SER A C 1
ATOM 1523 O O . SER A 1 190 ? -0.132 24.125 20.734 1 85.25 190 SER A O 1
ATOM 1525 N N . ASP A 1 191 ? 0.019 23.188 22.766 1 80 191 ASP A N 1
ATOM 1526 C CA . ASP A 1 191 ? 1.173 22.375 22.375 1 80 191 ASP A CA 1
ATOM 1527 C C . ASP A 1 191 ? 0.792 21.344 21.328 1 80 191 ASP A C 1
ATOM 1529 O O . ASP A 1 191 ? 1.531 21.125 20.359 1 80 191 ASP A O 1
ATOM 1533 N N . GLU A 1 192 ? -0.365 20.75 21.484 1 81.25 192 GLU A N 1
ATOM 1534 C CA . GLU A 1 192 ? -0.851 19.75 20.547 1 81.25 192 GLU A CA 1
ATOM 1535 C C . GLU A 1 192 ? -1.135 20.359 19.172 1 81.25 192 GLU A C 1
ATOM 1537 O O . GLU A 1 192 ? -0.937 19.719 18.141 1 81.25 192 GLU A O 1
ATOM 1542 N N . THR A 1 193 ? -1.593 21.594 19.219 1 79.56 193 THR A N 1
ATOM 1543 C CA . THR A 1 193 ? -1.879 22.312 17.984 1 79.56 193 THR A CA 1
ATOM 1544 C C . THR A 1 193 ? -0.624 22.438 17.125 1 79.56 193 THR A C 1
ATOM 1546 O O . THR A 1 193 ? -0.68 22.25 15.906 1 79.56 193 THR A O 1
ATOM 1549 N N . VAL A 1 194 ? 0.365 22.578 17.812 1 69.62 194 VAL A N 1
ATOM 1550 C CA . VAL A 1 194 ? 1.636 22.75 17.109 1 69.62 194 VAL A CA 1
ATOM 1551 C C . VAL A 1 194 ? 2.176 21.375 16.688 1 69.62 194 VAL A C 1
ATOM 1553 O O . VAL A 1 194 ? 2.65 21.203 15.57 1 69.62 194 VAL A O 1
ATOM 1556 N N . ALA A 1 195 ? 2.031 20.453 17.516 1 68.31 195 ALA A N 1
ATOM 1557 C CA . ALA A 1 195 ? 2.621 19.141 17.328 1 68.31 195 ALA A CA 1
ATOM 1558 C C . ALA A 1 195 ? 1.877 18.344 16.25 1 68.31 195 ALA A C 1
ATOM 1560 O O . ALA A 1 195 ? 2.457 17.484 15.594 1 68.31 195 ALA A O 1
ATOM 1561 N N . HIS A 1 196 ? 0.609 18.719 16.094 1 75.38 196 HIS A N 1
ATOM 1562 C CA . HIS A 1 196 ? -0.232 17.953 15.188 1 75.38 196 HIS A CA 1
ATOM 1563 C C . HIS A 1 196 ? -0.932 18.859 14.18 1 75.38 196 HIS A C 1
ATOM 1565 O O . HIS A 1 196 ? -2.137 19.109 14.289 1 75.38 196 HIS A O 1
ATOM 1571 N N . PRO A 1 197 ? -0.228 19.219 13.312 1 67.94 197 PRO A N 1
ATOM 1572 C CA . PRO A 1 197 ? -0.782 20.172 12.344 1 67.94 197 PRO A CA 1
ATOM 1573 C C . PRO A 1 197 ? -1.875 19.562 11.469 1 67.94 197 PRO A C 1
ATOM 1575 O O . PRO A 1 197 ? -2.619 20.281 10.812 1 67.94 197 PRO A O 1
ATOM 1578 N N . GLU A 1 198 ? -1.864 18.266 11.445 1 72.25 198 GLU A N 1
ATOM 1579 C CA . GLU A 1 198 ? -2.934 17.609 10.711 1 72.25 198 GLU A CA 1
ATOM 1580 C C . GLU A 1 198 ? -4.289 17.844 11.375 1 72.25 198 GLU A C 1
ATOM 1582 O O . GLU A 1 198 ? -5.332 17.609 10.758 1 72.25 198 GLU A O 1
ATOM 1587 N N . LEU A 1 199 ? -4.199 18.281 12.547 1 83 199 LEU A N 1
ATOM 1588 C CA . LEU A 1 199 ? -5.426 18.641 13.25 1 83 199 LEU A CA 1
ATOM 1589 C C . LEU A 1 199 ? -5.676 20.141 13.172 1 83 199 LEU A C 1
ATOM 1591 O O . LEU A 1 199 ? -4.77 20.906 12.828 1 83 199 LEU A O 1
ATOM 1595 N N . PHE A 1 200 ? -6.965 20.516 13.383 1 87.94 200 PHE A N 1
ATOM 1596 C CA . PHE A 1 200 ? -7.359 21.922 13.242 1 87.94 200 PHE A CA 1
ATOM 1597 C C . PHE A 1 200 ? -7.934 22.453 14.555 1 87.94 200 PHE A C 1
ATOM 1599 O O . PHE A 1 200 ? -8.867 21.875 15.109 1 87.94 200 PHE A O 1
ATOM 1606 N N . ARG A 1 201 ? -7.352 23.516 14.93 1 89.75 201 ARG A N 1
ATOM 1607 C CA . ARG A 1 201 ? -7.867 24.156 16.141 1 89.75 201 ARG A CA 1
ATOM 1608 C C . ARG A 1 201 ? -9.156 24.906 15.859 1 89.75 201 ARG A C 1
ATOM 1610 O O . ARG A 1 201 ? -9.133 26.016 15.328 1 89.75 201 ARG A O 1
ATOM 1617 N N . VAL A 1 202 ? -10.266 24.406 16.344 1 92.56 202 VAL A N 1
ATOM 1618 C CA . VAL A 1 202 ? -11.555 24.984 15.992 1 92.56 202 VAL A CA 1
ATOM 1619 C C . VAL A 1 202 ? -12.062 25.844 17.156 1 92.56 202 VAL A C 1
ATOM 1621 O O . VAL A 1 202 ? -13.055 26.562 17.031 1 92.56 202 VAL A O 1
ATOM 1624 N N . HIS A 1 203 ? -11.477 25.688 18.281 1 91.56 203 HIS A N 1
ATOM 1625 C CA . HIS A 1 203 ? -11.883 26.312 19.547 1 91.56 203 HIS A CA 1
ATOM 1626 C C . HIS A 1 203 ? -10.719 26.375 20.516 1 91.56 203 HIS A C 1
ATOM 1628 O O . HIS A 1 203 ? -9.719 25.672 20.359 1 91.56 203 HIS A O 1
ATOM 1634 N N . LYS A 1 204 ? -10.859 27.188 21.484 1 90.38 204 LYS A N 1
ATOM 1635 C CA . LYS A 1 204 ? -9.828 27.266 22.5 1 90.38 204 LYS A CA 1
ATOM 1636 C C . LYS A 1 204 ? -9.633 25.906 23.188 1 90.38 204 LYS A C 1
ATOM 1638 O O . LYS A 1 204 ? -8.539 25.594 23.656 1 90.38 204 LYS A O 1
ATOM 1643 N N . SER A 1 205 ? -10.648 25.078 23.094 1 91.88 205 SER A N 1
ATOM 1644 C CA . SER A 1 205 ? -10.602 23.844 23.859 1 91.88 205 SER A CA 1
ATOM 1645 C C . SER A 1 205 ? -10.648 22.625 22.953 1 91.88 205 SER A C 1
ATOM 1647 O O . SER A 1 205 ? -10.641 21.484 23.438 1 91.88 205 SER A O 1
ATOM 1649 N N . PHE A 1 206 ? -10.656 22.891 21.609 1 93.5 206 PHE A N 1
ATOM 1650 C CA . PHE A 1 206 ? -10.852 21.734 20.734 1 93.5 206 PHE A CA 1
ATOM 1651 C C . PHE A 1 206 ? -9.898 21.781 19.547 1 93.5 206 PHE A C 1
ATOM 1653 O O . PHE A 1 206 ? -9.75 22.828 18.906 1 93.5 206 PHE A O 1
ATOM 1660 N N . LEU A 1 207 ? -9.25 20.672 19.344 1 93.38 207 LEU A N 1
ATOM 1661 C CA . LEU A 1 207 ? -8.484 20.359 18.156 1 93.38 207 LEU A CA 1
ATOM 1662 C C . LEU A 1 207 ? -9.125 19.203 17.375 1 93.38 207 LEU A C 1
ATOM 1664 O O . LEU A 1 207 ? -9.312 18.109 17.938 1 93.38 207 LEU A O 1
ATOM 1668 N N . VAL A 1 208 ? -9.477 19.438 16.094 1 92.69 208 VAL A N 1
ATOM 1669 C CA . VAL A 1 208 ? -10.289 18.453 15.391 1 92.69 208 VAL A CA 1
ATOM 1670 C C . VAL A 1 208 ? -9.516 17.891 14.203 1 92.69 208 VAL A C 1
ATOM 1672 O O . VAL A 1 208 ? -8.664 18.578 13.625 1 92.69 208 VAL A O 1
ATOM 1675 N N . ASN A 1 209 ? -9.742 16.641 13.992 1 86.25 209 ASN A N 1
ATOM 1676 C CA . ASN A 1 209 ? -9.375 16.062 12.703 1 86.25 209 ASN A CA 1
ATOM 1677 C C . ASN A 1 209 ? -10.406 16.375 11.633 1 86.25 209 ASN A C 1
ATOM 1679 O O . ASN A 1 209 ? -11.492 15.789 11.617 1 86.25 209 ASN A O 1
ATOM 1683 N N . PRO A 1 210 ? -10.055 17.281 10.773 1 85.75 210 PRO A N 1
ATOM 1684 C CA . PRO A 1 210 ? -11.062 17.672 9.781 1 85.75 210 PRO A CA 1
ATOM 1685 C C . PRO A 1 210 ? -11.508 16.5 8.898 1 85.75 210 PRO A C 1
ATOM 1687 O O . PRO A 1 210 ? -12.648 16.484 8.438 1 85.75 210 PRO A O 1
ATOM 1690 N N . GLN A 1 211 ? -10.656 15.594 8.797 1 77.44 211 GLN A N 1
ATOM 1691 C CA . GLN A 1 211 ? -10.945 14.461 7.922 1 77.44 211 GLN A CA 1
ATOM 1692 C C . GLN A 1 211 ? -12.039 13.578 8.508 1 77.44 211 GLN A C 1
ATOM 1694 O O . GLN A 1 211 ? -12.688 12.812 7.789 1 77.44 211 GLN A O 1
ATOM 1699 N N . MET A 1 212 ? -12.242 13.711 9.773 1 81.25 212 MET A N 1
ATOM 1700 C CA . MET A 1 212 ? -13.172 12.82 10.461 1 81.25 212 MET A CA 1
ATOM 1701 C C . MET A 1 212 ? -14.523 13.508 10.672 1 81.25 212 MET A C 1
ATOM 1703 O O . MET A 1 212 ? -15.477 12.875 11.133 1 81.25 212 MET A O 1
ATOM 1707 N N . LEU A 1 213 ? -14.617 14.773 10.258 1 88.12 213 LEU A N 1
ATOM 1708 C CA . LEU A 1 213 ? -15.883 15.492 10.367 1 88.12 213 LEU A CA 1
ATOM 1709 C C . LEU A 1 213 ? -16.875 15 9.32 1 88.12 213 LEU A C 1
ATOM 1711 O O . LEU A 1 213 ? -16.516 14.766 8.172 1 88.12 213 LEU A O 1
ATOM 1715 N N . VAL A 1 214 ? -18.125 14.828 9.734 1 81.62 214 VAL A N 1
ATOM 1716 C CA . VAL A 1 214 ? -19.125 14.375 8.773 1 81.62 214 VAL A CA 1
ATOM 1717 C C . VAL A 1 214 ? -20.141 15.484 8.516 1 81.62 214 VAL A C 1
ATOM 1719 O O . VAL A 1 214 ? -20.812 15.5 7.477 1 81.62 214 VAL A O 1
ATOM 1722 N N . ARG A 1 215 ? -20.203 16.406 9.445 1 86.25 215 ARG A N 1
ATOM 1723 C CA . ARG A 1 215 ? -21.172 17.5 9.32 1 86.25 215 ARG A CA 1
ATOM 1724 C C . ARG A 1 215 ? -20.719 18.719 10.125 1 86.25 215 ARG A C 1
ATOM 1726 O O . ARG A 1 215 ? -20.156 18.578 11.211 1 86.25 215 ARG A O 1
ATOM 1733 N N . ILE A 1 216 ? -21.047 19.922 9.539 1 91.06 216 ILE A N 1
ATOM 1734 C CA . ILE A 1 216 ? -20.828 21.172 10.234 1 91.06 216 ILE A CA 1
ATOM 1735 C C . ILE A 1 216 ? -22.156 21.938 10.32 1 91.06 216 ILE A C 1
ATOM 1737 O O . ILE A 1 216 ? -22.812 22.156 9.305 1 91.06 216 ILE A O 1
ATOM 1741 N N . ASP A 1 217 ? -22.516 22.234 11.484 1 89.56 217 ASP A N 1
ATOM 1742 C CA . ASP A 1 217 ? -23.688 23.062 11.742 1 89.56 217 ASP A CA 1
ATOM 1743 C C . ASP A 1 217 ? -23.281 24.516 11.992 1 89.56 217 ASP A C 1
ATOM 1745 O O . ASP A 1 217 ? -22.906 24.875 13.102 1 89.56 217 ASP A O 1
ATOM 1749 N N . LYS A 1 218 ? -23.469 25.297 10.969 1 88.56 218 LYS A N 1
ATOM 1750 C CA . LYS A 1 218 ? -23.031 26.688 11.055 1 88.56 218 LYS A CA 1
ATOM 1751 C C . LYS A 1 218 ? -23.906 27.469 12.031 1 88.56 218 LYS A C 1
ATOM 1753 O O . LYS A 1 218 ? -23.422 28.344 12.758 1 88.56 218 LYS A O 1
ATOM 1758 N N . GLN A 1 219 ? -25.094 27.109 12.055 1 89.25 219 GLN A N 1
ATOM 1759 C CA . GLN A 1 219 ? -26.047 27.828 12.898 1 89.25 219 GLN A CA 1
ATOM 1760 C C . GLN A 1 219 ? -25.734 27.625 14.383 1 89.25 219 GLN A C 1
ATOM 1762 O O . GLN A 1 219 ? -25.75 28.578 15.156 1 89.25 219 GLN A O 1
ATOM 1767 N N . HIS A 1 220 ? -25.469 26.453 14.758 1 90.81 220 HIS A N 1
ATOM 1768 C CA . HIS A 1 220 ? -25.234 26.156 16.172 1 90.81 220 HIS A CA 1
ATOM 1769 C C . HIS A 1 220 ? -23.75 26.047 16.484 1 90.81 220 HIS A C 1
ATOM 1771 O O . HIS A 1 220 ? -23.375 25.766 17.609 1 90.81 220 HIS A O 1
ATOM 1777 N N . GLN A 1 221 ? -22.906 26.281 15.477 1 92.56 221 GLN A N 1
ATOM 1778 C CA . GLN A 1 221 ? -21.469 26.297 15.625 1 92.56 221 GLN A CA 1
ATOM 1779 C C . GLN A 1 221 ? -20.953 24.969 16.188 1 92.56 221 GLN A C 1
ATOM 1781 O O . GLN A 1 221 ? -20.203 24.953 17.156 1 92.56 221 GLN A O 1
ATOM 1786 N N . LEU A 1 222 ? -21.391 23.875 15.469 1 93 222 LEU A N 1
ATOM 1787 C CA . LEU A 1 222 ? -21.016 22.531 15.914 1 93 222 LEU A CA 1
ATOM 1788 C C . LEU A 1 222 ? -20.438 21.719 14.758 1 93 222 LEU A C 1
ATOM 1790 O O . LEU A 1 222 ? -20.891 21.844 13.617 1 93 222 LEU A O 1
ATOM 1794 N N . GLY A 1 223 ? -19.453 20.953 15.047 1 94 223 GLY A N 1
ATOM 1795 C CA . GLY A 1 223 ? -18.953 19.906 14.164 1 94 223 GLY A CA 1
ATOM 1796 C C . GLY A 1 223 ? -19.297 18.5 14.641 1 94 223 GLY A C 1
ATOM 1797 O O . GLY A 1 223 ? -19.219 18.219 15.836 1 94 223 GLY A O 1
ATOM 1798 N N . TYR A 1 224 ? -19.688 17.672 13.719 1 90 224 TYR A N 1
ATOM 1799 C CA . TYR A 1 224 ? -20.156 16.344 14.094 1 90 224 TYR A CA 1
ATOM 1800 C C . TYR A 1 224 ? -19.25 15.266 13.5 1 90 224 TYR A C 1
ATOM 1802 O O . TYR A 1 224 ? -18.703 15.438 12.406 1 90 224 TYR A O 1
ATOM 1810 N N . PHE A 1 225 ? -19.25 14.156 14.25 1 87.75 225 PHE A N 1
ATOM 1811 C CA . PHE A 1 225 ? -18.516 12.977 13.812 1 87.75 225 PHE A CA 1
ATOM 1812 C C . PHE A 1 225 ? -19.438 11.789 13.609 1 87.75 225 PHE A C 1
ATOM 1814 O O . PHE A 1 225 ? -20.594 11.812 14.055 1 87.75 225 PHE A O 1
ATOM 1821 N N . GLU A 1 226 ? -18.984 10.812 12.984 1 80.25 226 GLU A N 1
ATOM 1822 C CA . GLU A 1 226 ? -19.797 9.656 12.609 1 80.25 226 GLU A CA 1
ATOM 1823 C C . GLU A 1 226 ? -20.312 8.93 13.852 1 80.25 226 GLU A C 1
ATOM 1825 O O . GLU A 1 226 ? -21.422 8.391 13.844 1 80.25 226 GLU A O 1
ATOM 1830 N N . ASN A 1 227 ? -19.5 9.031 14.898 1 77.69 227 ASN A N 1
ATOM 1831 C CA . ASN A 1 227 ? -19.859 8.266 16.094 1 77.69 227 ASN A CA 1
ATOM 1832 C C . ASN A 1 227 ? -20.891 9.008 16.938 1 77.69 227 ASN A C 1
ATOM 1834 O O . ASN A 1 227 ? -21.234 8.57 18.031 1 77.69 227 ASN A O 1
ATOM 1838 N N . GLY A 1 228 ? -21.266 10.148 16.484 1 82.56 228 GLY A N 1
ATOM 1839 C CA . GLY A 1 228 ? -22.312 10.891 17.156 1 82.56 228 GLY A CA 1
ATOM 1840 C C . GLY A 1 228 ? -21.781 12.008 18.047 1 82.56 228 GLY A C 1
ATOM 1841 O O . GLY A 1 228 ? -22.547 12.859 18.516 1 82.56 228 GLY A O 1
ATOM 1842 N N . GLU A 1 229 ? -20.516 11.977 18.281 1 88 229 GLU A N 1
ATOM 1843 C CA . GLU A 1 229 ? -19.938 13.055 19.062 1 88 229 GLU A CA 1
ATOM 1844 C C . GLU A 1 229 ? -19.875 14.359 18.281 1 88 229 GLU A C 1
ATOM 1846 O O . GLU A 1 229 ? -19.922 14.344 17.047 1 88 229 GLU A O 1
ATOM 1851 N N . SER A 1 230 ? -19.906 15.469 19 1 92.94 230 SER A N 1
ATOM 1852 C CA . SER A 1 230 ? -19.797 16.781 18.391 1 92.94 230 SER A CA 1
ATOM 1853 C C . SER A 1 230 ? -18.844 17.688 19.172 1 92.94 230 SER A C 1
ATOM 1855 O O . SER A 1 230 ? -18.5 17.391 20.312 1 92.94 230 SER A O 1
ATOM 1857 N N . VAL A 1 231 ? -18.344 18.688 18.5 1 94.06 231 VAL A N 1
ATOM 1858 C CA . VAL A 1 231 ? -17.469 19.672 19.109 1 94.06 231 VAL A CA 1
ATOM 1859 C C . VAL A 1 231 ? -17.953 21.078 18.781 1 94.06 231 VAL A C 1
ATOM 1861 O O . VAL A 1 231 ? -18.547 21.312 17.719 1 94.06 231 VAL A O 1
ATOM 1864 N N . ASP A 1 232 ? -17.688 21.969 19.719 1 93.44 232 ASP A N 1
ATOM 1865 C CA . ASP A 1 232 ? -17.953 23.391 19.453 1 93.44 232 ASP A CA 1
ATOM 1866 C C . ASP A 1 232 ? -16.906 23.969 18.5 1 93.44 232 ASP A C 1
ATOM 1868 O O . ASP A 1 232 ? -15.727 23.641 18.578 1 93.44 232 ASP A O 1
ATOM 1872 N N . ILE A 1 233 ? -17.453 24.797 17.688 1 93.88 233 ILE A N 1
ATOM 1873 C CA . ILE A 1 233 ? -16.578 25.516 16.766 1 93.88 233 ILE A CA 1
ATOM 1874 C C . ILE A 1 233 ? -16.719 27.031 17.016 1 93.88 233 ILE A C 1
ATOM 1876 O O . ILE A 1 233 ? -17.812 27.578 16.969 1 93.88 233 ILE A O 1
ATOM 1880 N N . ALA A 1 234 ? -15.57 27.594 17.297 1 92.56 234 ALA A N 1
ATOM 1881 C CA . ALA A 1 234 ? -15.586 29.031 17.484 1 92.56 234 ALA A CA 1
ATOM 1882 C C . ALA A 1 234 ? -15.977 29.75 16.188 1 92.56 234 ALA A C 1
ATOM 1884 O O . ALA A 1 234 ? -15.578 29.344 15.102 1 92.56 234 ALA A O 1
ATOM 1885 N N . ILE A 1 235 ? -16.688 30.844 16.328 1 89.75 235 ILE A N 1
ATOM 1886 C CA . ILE A 1 235 ? -17.188 31.641 15.211 1 89.75 235 ILE A CA 1
ATOM 1887 C C . ILE A 1 235 ? -16.016 32.094 14.352 1 89.75 235 ILE A C 1
ATOM 1889 O O . ILE A 1 235 ? -16.078 32.062 13.117 1 89.75 235 ILE A O 1
ATOM 1893 N N . ARG A 1 236 ? -14.992 32.5 14.953 1 86.69 236 ARG A N 1
ATOM 1894 C CA . ARG A 1 236 ? -13.844 33.062 14.258 1 86.69 236 ARG A CA 1
ATOM 1895 C C . ARG A 1 236 ? -13.086 31.969 13.5 1 86.69 236 ARG A C 1
ATOM 1897 O O . ARG A 1 236 ? -12.266 32.281 12.633 1 86.69 236 ARG A O 1
ATOM 1904 N N . LYS A 1 237 ? -13.383 30.766 13.836 1 88.06 237 LYS A N 1
ATOM 1905 C CA . LYS A 1 237 ? -12.656 29.672 13.203 1 88.06 237 LYS A CA 1
ATOM 1906 C C . LYS A 1 237 ? -13.492 29 12.117 1 88.06 237 LYS A C 1
ATOM 1908 O O . LYS A 1 237 ? -12.969 28.234 11.305 1 88.06 237 LYS A O 1
ATOM 1913 N N . MET A 1 238 ? -14.727 29.359 12.109 1 86.5 238 MET A N 1
ATOM 1914 C CA . MET A 1 238 ? -15.672 28.688 11.219 1 86.5 238 MET A CA 1
ATOM 1915 C C . MET A 1 238 ? -15.281 28.875 9.758 1 86.5 238 MET A C 1
ATOM 1917 O O . MET A 1 238 ? -15.227 27.906 9 1 86.5 238 MET A O 1
ATOM 1921 N N . HIS A 1 239 ? -14.953 30 9.508 1 84.06 239 HIS A N 1
ATOM 1922 C CA . HIS A 1 239 ? -14.602 30.312 8.125 1 84.06 239 HIS A CA 1
ATOM 1923 C C . HIS A 1 239 ? -13.375 29.516 7.688 1 84.06 239 HIS A C 1
ATOM 1925 O O . HIS A 1 239 ? -13.383 28.891 6.621 1 84.06 239 HIS A O 1
ATOM 1931 N N . ASP A 1 240 ? -12.445 29.562 8.516 1 80.69 240 ASP A N 1
ATOM 1932 C CA . ASP A 1 240 ? -11.195 28.875 8.203 1 80.69 240 ASP A CA 1
ATOM 1933 C C . ASP A 1 240 ? -11.398 27.375 8.086 1 80.69 240 ASP A C 1
ATOM 1935 O O . ASP A 1 240 ? -10.812 26.719 7.219 1 80.69 240 ASP A O 1
ATOM 1939 N N . LEU A 1 241 ? -12.188 26.844 8.906 1 85.62 241 LEU A N 1
ATOM 1940 C CA . LEU A 1 241 ? -12.461 25.422 8.883 1 85.62 241 LEU A CA 1
ATOM 1941 C C . LEU A 1 241 ? -13.18 25.016 7.602 1 85.62 241 LEU A C 1
ATOM 1943 O O . LEU A 1 241 ? -12.797 24.047 6.949 1 85.62 241 LEU A O 1
ATOM 1947 N N . ILE A 1 242 ? -14.094 25.797 7.254 1 82 242 ILE A N 1
ATOM 1948 C CA . ILE A 1 242 ? -14.875 25.5 6.055 1 82 242 ILE A CA 1
ATOM 1949 C C . ILE A 1 242 ? -13.969 25.594 4.824 1 82 242 ILE A C 1
ATOM 1951 O O . ILE A 1 242 ? -14.047 24.75 3.932 1 82 242 ILE A O 1
ATOM 1955 N N . ALA A 1 243 ? -13.219 26.484 4.816 1 74.81 243 ALA A N 1
ATOM 1956 C CA . ALA A 1 243 ? -12.273 26.625 3.715 1 74.81 243 ALA A CA 1
ATOM 1957 C C . ALA A 1 243 ? -11.367 25.406 3.604 1 74.81 243 ALA A C 1
ATOM 1959 O O . ALA A 1 243 ? -11.117 24.906 2.504 1 74.81 243 ALA A O 1
ATOM 1960 N N . LEU A 1 244 ? -10.922 24.969 4.723 1 72.75 244 LEU A N 1
ATOM 1961 C CA . LEU A 1 244 ? -10.055 23.781 4.77 1 72.75 244 LEU A CA 1
ATOM 1962 C C . LEU A 1 244 ? -10.781 22.562 4.234 1 72.75 244 LEU A C 1
ATOM 1964 O O . LEU A 1 244 ? -10.219 21.797 3.447 1 72.75 244 LEU A O 1
ATOM 1968 N N . ILE A 1 245 ? -11.977 22.359 4.609 1 73.88 245 ILE A N 1
ATOM 1969 C CA . ILE A 1 245 ? -12.781 21.188 4.242 1 73.88 245 ILE A CA 1
ATOM 1970 C C . ILE A 1 245 ? -13.039 21.203 2.736 1 73.88 245 ILE A C 1
ATOM 1972 O O . ILE A 1 245 ? -12.898 20.156 2.076 1 73.88 245 ILE A O 1
ATOM 1976 N N . LYS A 1 246 ? -13.312 22.297 2.268 1 69.81 246 LYS A N 1
ATOM 1977 C CA . LYS A 1 246 ? -13.594 22.422 0.84 1 69.81 246 LYS A CA 1
ATOM 1978 C C . LYS A 1 246 ? -12.336 22.188 0.011 1 69.81 246 LYS A C 1
ATOM 1980 O O . LYS A 1 246 ? -12.367 21.469 -0.991 1 69.81 246 LYS A O 1
ATOM 1985 N N . ARG A 1 247 ? -11.414 22.766 0.504 1 60.12 247 ARG A N 1
ATOM 1986 C CA . ARG A 1 247 ? -10.141 22.672 -0.206 1 60.12 247 ARG A CA 1
ATOM 1987 C C . ARG A 1 247 ? -9.641 21.234 -0.236 1 60.12 247 ARG A C 1
ATOM 1989 O O . ARG A 1 247 ? -9.055 20.797 -1.226 1 60.12 247 ARG A O 1
ATOM 1996 N N . SER A 1 248 ? -9.938 20.609 0.837 1 59.28 248 SER A N 1
ATOM 1997 C CA . SER A 1 248 ? -9.453 19.25 0.988 1 59.28 248 SER A CA 1
ATOM 1998 C C . SER A 1 248 ? -10.461 18.25 0.419 1 59.28 248 SER A C 1
ATOM 2000 O O . SER A 1 248 ? -10.227 17.031 0.458 1 59.28 248 SER A O 1
ATOM 2002 N N . GLU A 1 249 ? -11.586 18.734 -0.081 1 57.5 249 GLU A N 1
ATOM 2003 C CA . GLU A 1 249 ? -12.656 17.938 -0.671 1 57.5 249 GLU A CA 1
ATOM 2004 C C . GLU A 1 249 ? -13.133 16.844 0.294 1 57.5 249 GLU A C 1
ATOM 2006 O O . GLU A 1 249 ? -13.266 15.688 -0.088 1 57.5 249 GLU A O 1
ATOM 2011 N N . LEU A 1 250 ? -13.203 17.266 1.492 1 59.47 250 LEU A N 1
ATOM 2012 C CA . LEU A 1 250 ? -13.695 16.344 2.518 1 59.47 250 LEU A CA 1
ATOM 2013 C C . LEU A 1 250 ? -15.211 16.203 2.426 1 59.47 250 LEU A C 1
ATOM 2015 O O . LEU A 1 250 ? -15.906 17.125 2.006 1 59.47 250 LEU A O 1
ATOM 2019 N N . ALA A 1 251 ? -15.711 15.078 2.652 1 58.84 251 ALA A N 1
ATOM 2020 C CA . ALA A 1 251 ? -17.141 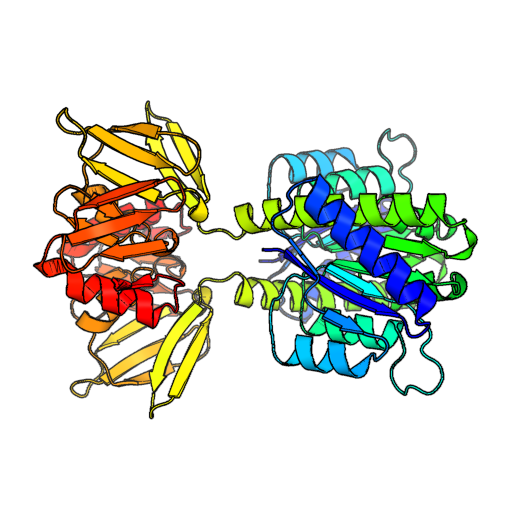14.781 2.615 1 58.84 251 ALA A CA 1
ATOM 2021 C C . ALA A 1 251 ? -17.828 15.25 3.896 1 58.84 251 ALA A C 1
ATOM 2023 O O . ALA A 1 251 ? -18.141 14.438 4.773 1 58.84 251 ALA A O 1
ATOM 2024 N N . VAL A 1 252 ? -17.891 16.484 4.004 1 69.31 252 VAL A N 1
ATOM 2025 C CA . VAL A 1 252 ? -18.516 17.078 5.176 1 69.31 252 VAL A CA 1
ATOM 2026 C C . VAL A 1 252 ? -19.766 17.844 4.754 1 69.31 252 VAL A C 1
ATOM 2028 O O . VAL A 1 252 ? -19.75 18.609 3.793 1 69.31 252 VAL A O 1
ATOM 2031 N N . THR A 1 253 ? -20.875 17.516 5.281 1 77.56 253 THR A N 1
ATOM 2032 C CA . THR A 1 253 ? -22.125 18.203 4.996 1 77.56 253 THR A CA 1
ATOM 2033 C C . THR A 1 253 ? -22.219 19.484 5.82 1 77.56 253 THR A C 1
ATOM 2035 O O . THR A 1 253 ? -21.812 19.516 6.984 1 77.56 253 THR A O 1
ATOM 2038 N N . PHE A 1 254 ? -22.781 20.469 5.121 1 76.88 254 PHE A N 1
ATOM 2039 C CA . PHE A 1 254 ? -22.953 21.75 5.801 1 76.88 254 PHE A CA 1
ATOM 2040 C C . PHE A 1 254 ? -24.422 22.031 6.062 1 76.88 254 PHE A C 1
ATOM 2042 O O . PHE A 1 254 ? -25.281 21.75 5.215 1 76.88 254 PHE A O 1
ATOM 2049 N N . SER A 1 255 ? -24.641 22.281 7.301 1 73.75 255 SER A N 1
ATOM 2050 C CA . SER A 1 255 ? -26 22.688 7.645 1 73.75 255 SER A CA 1
ATOM 2051 C C . SER A 1 255 ? -26 24.016 8.383 1 73.75 255 SER A C 1
ATOM 2053 O O . SER A 1 255 ? -25.016 24.375 9.023 1 73.75 255 SER A O 1
ATOM 2055 N N . MET B 1 1 ? 13.758 4.527 0.222 1 77.06 1 MET B N 1
ATOM 2056 C CA . MET B 1 1 ? 14.625 3.463 -0.275 1 77.06 1 MET B CA 1
ATOM 2057 C C . MET B 1 1 ? 13.945 2.104 -0.138 1 77.06 1 MET B C 1
ATOM 2059 O O . MET B 1 1 ? 13.43 1.766 0.93 1 77.06 1 MET B O 1
ATOM 2063 N N . LEU B 1 2 ? 13.883 1.423 -1.249 1 88 2 LEU B N 1
ATOM 2064 C CA . LEU B 1 2 ? 13.281 0.094 -1.233 1 88 2 LEU B CA 1
ATOM 2065 C C . LEU B 1 2 ? 14.266 -0.939 -0.685 1 88 2 LEU B C 1
ATOM 2067 O O . LEU B 1 2 ? 15.336 -1.147 -1.256 1 88 2 LEU B O 1
ATOM 2071 N N . LYS B 1 3 ? 13.914 -1.521 0.465 1 92.25 3 LYS B N 1
ATOM 2072 C CA . LYS B 1 3 ? 14.766 -2.541 1.075 1 92.25 3 LYS B CA 1
ATOM 2073 C C . LYS B 1 3 ? 14.547 -3.9 0.419 1 92.25 3 LYS B C 1
ATOM 2075 O O . LYS B 1 3 ? 13.406 -4.305 0.178 1 92.25 3 LYS B O 1
ATOM 2080 N N . THR B 1 4 ? 15.672 -4.594 0.116 1 97.44 4 THR B N 1
ATOM 2081 C CA . THR B 1 4 ? 15.625 -5.887 -0.552 1 97.44 4 THR B CA 1
ATOM 2082 C C . THR B 1 4 ? 16.281 -6.965 0.314 1 97.44 4 THR B C 1
ATOM 2084 O O . THR B 1 4 ? 17.312 -6.727 0.936 1 97.44 4 THR B O 1
ATOM 2087 N N . PHE B 1 5 ? 15.641 -8.141 0.304 1 98.5 5 PHE B N 1
ATOM 2088 C CA . PHE B 1 5 ? 16.062 -9.25 1.149 1 98.5 5 PHE B CA 1
ATOM 2089 C C . PHE B 1 5 ? 16.188 -10.531 0.337 1 98.5 5 PHE B C 1
ATOM 2091 O O . PHE B 1 5 ? 15.422 -10.758 -0.596 1 98.5 5 PHE B O 1
ATOM 2098 N N . VAL B 1 6 ? 17.219 -11.367 0.733 1 98.75 6 VAL B N 1
ATOM 2099 C CA . VAL B 1 6 ? 17.406 -12.656 0.078 1 98.75 6 VAL B CA 1
ATOM 2100 C C . VAL B 1 6 ? 17.578 -13.75 1.129 1 98.75 6 VAL B C 1
ATOM 2102 O O . VAL B 1 6 ? 18.328 -13.578 2.096 1 98.75 6 VAL B O 1
ATOM 2105 N N . VAL B 1 7 ? 16.812 -14.867 0.956 1 98.75 7 VAL B N 1
ATOM 2106 C CA . VAL B 1 7 ? 17.078 -16.062 1.732 1 98.75 7 VAL B CA 1
ATOM 2107 C C . VAL B 1 7 ? 17.359 -17.234 0.792 1 98.75 7 VAL B C 1
ATOM 2109 O O . VAL B 1 7 ? 16.516 -17.609 -0.02 1 98.75 7 VAL B O 1
ATOM 2112 N N . GLU B 1 8 ? 18.5 -17.781 0.846 1 98.2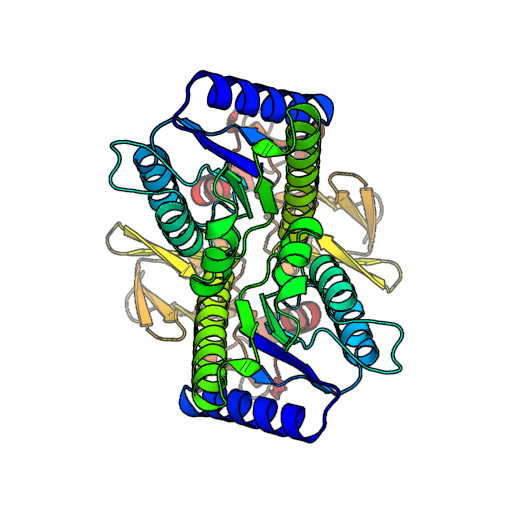5 8 GLU B N 1
ATOM 2113 C CA . GLU B 1 8 ? 19.047 -18.891 0.078 1 98.25 8 GLU B CA 1
ATOM 2114 C C . GLU B 1 8 ? 20.094 -19.656 0.882 1 98.25 8 GLU B C 1
ATOM 2116 O O . GLU B 1 8 ? 21.109 -19.094 1.283 1 98.25 8 GLU B O 1
ATOM 2121 N N . ASP B 1 9 ? 19.797 -20.938 1.1 1 97.44 9 ASP B N 1
ATOM 2122 C CA . ASP B 1 9 ? 20.672 -21.656 2.012 1 97.44 9 ASP B CA 1
ATOM 2123 C C . ASP B 1 9 ? 21.938 -22.125 1.303 1 97.44 9 ASP B C 1
ATOM 2125 O O . ASP B 1 9 ? 22.953 -22.406 1.949 1 97.44 9 ASP B O 1
ATOM 2129 N N . ASP B 1 10 ? 21.938 -22.344 -0.056 1 97.31 10 ASP B N 1
ATOM 2130 C CA . ASP B 1 10 ? 23.141 -22.688 -0.811 1 97.31 10 ASP B CA 1
ATOM 2131 C C . ASP B 1 10 ? 24.047 -21.484 -0.977 1 97.31 10 ASP B C 1
ATOM 2133 O O . ASP B 1 10 ? 23.688 -20.5 -1.633 1 97.31 10 ASP B O 1
ATOM 2137 N N . PRO B 1 11 ? 25.219 -21.562 -0.417 1 97.5 11 PRO B N 1
ATOM 2138 C CA . PRO B 1 11 ? 26.094 -20.391 -0.406 1 97.5 11 PRO B CA 1
ATOM 2139 C C . PRO B 1 11 ? 26.438 -19.891 -1.81 1 97.5 11 PRO B C 1
ATOM 2141 O O . PRO B 1 11 ? 26.578 -18.688 -2.023 1 97.5 11 PRO B O 1
ATOM 2144 N N . GLU B 1 12 ? 26.594 -20.781 -2.746 1 97.31 12 GLU B N 1
ATOM 2145 C CA . GLU B 1 12 ? 26.922 -20.375 -4.109 1 97.31 12 GLU B CA 1
ATOM 2146 C C . GLU B 1 12 ? 25.75 -19.672 -4.777 1 97.31 12 GLU B C 1
ATOM 2148 O O . GLU B 1 12 ? 25.938 -18.641 -5.438 1 97.31 12 GLU B O 1
ATOM 2153 N N . GLN B 1 13 ? 24.594 -20.219 -4.633 1 96.94 13 GLN B N 1
ATOM 2154 C CA . GLN B 1 13 ? 23.406 -19.609 -5.191 1 96.94 13 GLN B CA 1
ATOM 2155 C C . GLN B 1 13 ? 23.125 -18.266 -4.527 1 96.94 13 GLN B C 1
ATOM 2157 O O . GLN B 1 13 ? 22.688 -17.312 -5.191 1 96.94 13 GLN B O 1
ATOM 2162 N N . LEU B 1 14 ? 23.328 -18.188 -3.227 1 98.25 14 LEU B N 1
ATOM 2163 C CA . LEU B 1 14 ? 23.172 -16.938 -2.492 1 98.25 14 LEU B CA 1
ATOM 2164 C C . LEU B 1 14 ? 24.109 -15.859 -3.045 1 98.25 14 LEU B C 1
ATOM 2166 O O . LEU B 1 14 ? 23.672 -14.734 -3.293 1 98.25 14 LEU B O 1
ATOM 2170 N N . ALA B 1 15 ? 25.344 -16.234 -3.23 1 98 15 ALA B N 1
ATOM 2171 C CA . ALA B 1 15 ? 26.328 -15.297 -3.754 1 98 15 ALA B CA 1
ATOM 2172 C C . ALA B 1 15 ? 25.938 -14.797 -5.141 1 98 15 ALA B C 1
ATOM 2174 O O . ALA B 1 15 ? 26.078 -13.609 -5.445 1 98 15 ALA B O 1
ATOM 2175 N N . THR B 1 16 ? 25.438 -15.703 -5.938 1 97.88 16 THR B N 1
ATOM 2176 C CA . THR B 1 16 ? 25.031 -15.352 -7.289 1 97.88 16 THR B CA 1
ATOM 2177 C C . THR B 1 16 ? 23.859 -14.367 -7.262 1 97.88 16 THR B C 1
ATOM 2179 O O . THR B 1 16 ? 23.891 -13.344 -7.949 1 97.88 16 THR B O 1
ATOM 2182 N N . LEU B 1 17 ? 22.844 -14.633 -6.488 1 98.25 17 LEU B N 1
ATOM 2183 C CA . LEU B 1 17 ? 21.688 -13.75 -6.383 1 98.25 17 LEU B CA 1
ATOM 2184 C C . LEU B 1 17 ? 22.094 -12.383 -5.852 1 98.25 17 LEU B C 1
ATOM 2186 O O . LEU B 1 17 ? 21.641 -11.359 -6.355 1 98.25 17 LEU B O 1
ATOM 2190 N N . LYS B 1 18 ? 22.984 -12.359 -4.871 1 98.19 18 LYS B N 1
ATOM 2191 C CA . LYS B 1 18 ? 23.484 -11.109 -4.328 1 98.19 18 LYS B CA 1
ATOM 2192 C C . LYS B 1 18 ? 24.109 -10.25 -5.426 1 98.19 18 LYS B C 1
ATOM 2194 O O . LYS B 1 18 ? 23.844 -9.047 -5.516 1 98.19 18 LYS B O 1
ATOM 2199 N N . GLN B 1 19 ? 24.859 -10.891 -6.16 1 98.06 19 GLN B N 1
ATOM 2200 C CA . GLN B 1 19 ? 25.578 -10.18 -7.211 1 98.06 19 GLN B CA 1
ATOM 2201 C C . GLN B 1 19 ? 24.625 -9.617 -8.25 1 98.06 19 GLN B C 1
ATOM 2203 O O . GLN B 1 19 ? 24.75 -8.469 -8.664 1 98.06 19 GLN B O 1
ATOM 2208 N N . ILE B 1 20 ? 23.672 -10.453 -8.703 1 97.94 20 ILE B N 1
ATOM 2209 C CA . ILE B 1 20 ? 22.688 -10.016 -9.688 1 97.94 20 ILE B CA 1
ATOM 2210 C C . ILE B 1 20 ? 21.938 -8.797 -9.156 1 97.94 20 ILE B C 1
ATOM 2212 O O . ILE B 1 20 ? 21.812 -7.785 -9.852 1 97.94 20 ILE B O 1
ATOM 2216 N N . ILE B 1 21 ? 21.531 -8.852 -7.906 1 98.31 21 ILE B N 1
ATOM 2217 C CA . ILE B 1 21 ? 20.703 -7.82 -7.297 1 98.31 21 ILE B CA 1
ATOM 2218 C C . ILE B 1 21 ? 21.516 -6.543 -7.109 1 98.31 21 ILE B C 1
ATOM 2220 O O . ILE B 1 21 ? 21.094 -5.461 -7.523 1 98.31 21 ILE B O 1
ATOM 2224 N N . LYS B 1 22 ? 22.719 -6.645 -6.535 1 96.94 22 LYS B N 1
ATOM 2225 C CA . LYS B 1 22 ? 23.562 -5.484 -6.281 1 96.94 22 LYS B CA 1
ATOM 2226 C C . LYS B 1 22 ? 23.938 -4.781 -7.582 1 96.94 22 LYS B C 1
ATOM 2228 O O . LYS B 1 22 ? 23.844 -3.557 -7.684 1 96.94 22 LYS B O 1
ATOM 2233 N N . ASN B 1 23 ? 24.281 -5.578 -8.531 1 96.69 23 ASN B N 1
ATOM 2234 C CA . ASN B 1 23 ? 24.672 -5.008 -9.812 1 96.69 23 ASN B CA 1
ATOM 2235 C C . ASN B 1 23 ? 23.516 -4.27 -10.477 1 96.69 23 ASN B C 1
ATOM 2237 O O . ASN B 1 23 ? 23.688 -3.162 -10.992 1 96.69 23 ASN B O 1
ATOM 2241 N N . HIS B 1 24 ? 22.391 -4.945 -10.461 1 95.62 24 HIS B N 1
ATOM 2242 C CA . HIS B 1 24 ? 21.234 -4.352 -11.133 1 95.62 24 HIS B CA 1
ATOM 2243 C C . HIS B 1 24 ? 20.812 -3.057 -10.453 1 95.62 24 HIS B C 1
ATOM 2245 O O . HIS B 1 24 ? 20.469 -2.08 -11.125 1 95.62 24 HIS B O 1
ATOM 2251 N N . ILE B 1 25 ? 20.891 -3.006 -9.141 1 90.31 25 ILE B N 1
ATOM 2252 C CA . ILE B 1 25 ? 20.562 -1.811 -8.375 1 90.31 25 ILE B CA 1
ATOM 2253 C C . ILE B 1 25 ? 21.547 -0.693 -8.703 1 90.31 25 ILE B C 1
ATOM 2255 O O . ILE B 1 25 ? 21.141 0.445 -8.961 1 90.31 25 ILE B O 1
ATOM 2259 N N . MET B 1 26 ? 22.797 -1.045 -8.742 1 88 26 MET B N 1
ATOM 2260 C CA . MET B 1 26 ? 23.859 -0.081 -8.977 1 88 26 MET B CA 1
ATOM 2261 C C . MET B 1 26 ? 23.797 0.467 -10.398 1 88 26 MET B C 1
ATOM 2263 O O . MET B 1 26 ? 23.828 1.683 -10.602 1 88 26 MET B O 1
ATOM 2267 N N . ILE B 1 27 ? 23.641 -0.442 -11.383 1 89.81 27 ILE B N 1
ATOM 2268 C CA . ILE B 1 27 ? 23.672 -0.077 -12.797 1 89.81 27 ILE B CA 1
ATOM 2269 C C . ILE B 1 27 ? 22.516 0.868 -13.117 1 89.81 27 ILE B C 1
ATOM 2271 O O . ILE B 1 27 ? 22.672 1.792 -13.922 1 89.81 27 ILE B O 1
ATOM 2275 N N . ASN B 1 28 ? 21.375 0.637 -12.477 1 87.81 28 ASN B N 1
ATOM 2276 C CA . ASN B 1 28 ? 20.203 1.435 -12.797 1 87.81 28 ASN B CA 1
ATOM 2277 C C . ASN B 1 28 ? 20 2.576 -11.805 1 87.81 28 ASN B C 1
ATOM 2279 O O . ASN B 1 28 ? 19.047 3.332 -11.898 1 87.81 28 ASN B O 1
ATOM 2283 N N . ASP B 1 29 ? 20.844 2.713 -10.82 1 84.81 29 ASP B N 1
ATOM 2284 C CA . ASP B 1 29 ? 20.844 3.77 -9.812 1 84.81 29 ASP B CA 1
ATOM 2285 C C . ASP B 1 29 ? 19.5 3.826 -9.086 1 84.81 29 ASP B C 1
ATOM 2287 O O . ASP B 1 29 ? 18.906 4.898 -8.945 1 84.81 29 ASP B O 1
ATOM 2291 N N . PHE B 1 30 ? 19.031 2.627 -8.789 1 85.31 30 PHE B N 1
ATOM 2292 C CA . PHE B 1 30 ? 17.781 2.557 -8.055 1 85.31 30 PHE B CA 1
ATOM 2293 C C . PHE B 1 30 ? 17.969 2.957 -6.598 1 85.31 30 PHE B C 1
ATOM 2295 O O . PHE B 1 30 ? 18.984 2.592 -5.98 1 85.31 30 PHE B O 1
ATOM 2302 N N . ASP B 1 31 ? 17.016 3.75 -6.043 1 83.62 31 ASP B N 1
ATOM 2303 C CA . ASP B 1 31 ? 17.016 3.994 -4.605 1 83.62 31 ASP B CA 1
ATOM 2304 C C . ASP B 1 31 ? 16.578 2.746 -3.838 1 83.62 31 ASP B C 1
ATOM 2306 O O . ASP B 1 31 ? 15.492 2.715 -3.26 1 83.62 31 ASP B O 1
ATOM 2310 N N . MET B 1 32 ? 17.391 1.712 -3.924 1 88.38 32 MET B N 1
ATOM 2311 C CA . MET B 1 32 ? 17.203 0.387 -3.34 1 88.38 32 MET B CA 1
ATOM 2312 C C . MET B 1 32 ? 18.469 -0.073 -2.619 1 88.38 32 MET B C 1
ATOM 2314 O O . MET B 1 32 ? 19.562 0.434 -2.883 1 88.38 32 MET B O 1
ATOM 2318 N N . GLU B 1 33 ? 18.281 -0.954 -1.725 1 88.69 33 GLU B N 1
ATOM 2319 C CA . GLU B 1 33 ? 19.438 -1.551 -1.07 1 88.69 33 GLU B CA 1
ATOM 2320 C C . GLU B 1 33 ? 19.188 -3.014 -0.721 1 88.69 33 GLU B C 1
ATOM 2322 O O . GLU B 1 33 ? 18.094 -3.375 -0.302 1 88.69 33 GLU B O 1
ATOM 2327 N N . LEU B 1 34 ? 20.281 -3.809 -0.962 1 96.19 34 LEU B N 1
ATOM 2328 C CA . LEU B 1 34 ? 20.266 -5.152 -0.4 1 96.19 34 LEU B CA 1
ATOM 2329 C C . LEU B 1 34 ? 20.547 -5.121 1.099 1 96.19 34 LEU B C 1
ATOM 2331 O O . LEU B 1 34 ? 21.703 -5.059 1.515 1 96.19 34 LEU B O 1
ATOM 2335 N N . THR B 1 35 ? 19.484 -5.184 1.883 1 94.06 35 THR B N 1
ATOM 2336 C CA . THR B 1 35 ? 19.547 -4.934 3.32 1 94.06 35 THR B CA 1
ATOM 2337 C C . THR B 1 35 ? 20.016 -6.18 4.066 1 94.06 35 THR B C 1
ATOM 2339 O O . THR B 1 35 ? 20.75 -6.082 5.047 1 94.06 35 THR B O 1
ATOM 2342 N N . LEU B 1 36 ? 19.531 -7.34 3.629 1 96.44 36 LEU B N 1
ATOM 2343 C CA . LEU B 1 36 ? 19.875 -8.602 4.27 1 96.44 36 LEU B CA 1
ATOM 2344 C C . LEU B 1 36 ? 19.891 -9.742 3.254 1 96.44 36 LEU B C 1
ATOM 2346 O O . LEU B 1 36 ? 18.953 -9.875 2.455 1 96.44 36 LEU B O 1
ATOM 2350 N N . ALA B 1 37 ? 20.969 -10.414 3.17 1 98.19 37 ALA B N 1
ATOM 2351 C CA . ALA B 1 37 ? 21.125 -11.664 2.428 1 98.19 37 ALA B CA 1
ATOM 2352 C C . ALA B 1 37 ? 21.672 -12.773 3.328 1 98.19 37 ALA B C 1
ATOM 2354 O O . ALA B 1 37 ? 22.766 -12.648 3.887 1 98.19 37 ALA B O 1
ATOM 2355 N N . THR B 1 38 ? 20.891 -13.805 3.486 1 98.38 38 THR B N 1
ATOM 2356 C CA . THR B 1 38 ? 21.234 -14.805 4.488 1 98.38 38 THR B CA 1
ATOM 2357 C C . THR B 1 38 ? 20.797 -16.203 4.043 1 98.38 38 THR B C 1
ATOM 2359 O O . THR B 1 38 ? 19.984 -16.328 3.127 1 98.38 38 THR B O 1
ATOM 2362 N N . GLY B 1 39 ? 21.438 -17.203 4.637 1 98.12 39 GLY B N 1
ATOM 2363 C CA . GLY B 1 39 ? 21.016 -18.578 4.406 1 98.12 39 GLY B CA 1
ATOM 2364 C C . GLY B 1 39 ? 20.016 -19.078 5.438 1 98.12 39 GLY B C 1
ATOM 2365 O O . GLY B 1 39 ? 19.578 -20.234 5.371 1 98.12 39 GLY B O 1
ATOM 2366 N N . GLN B 1 40 ? 19.656 -18.188 6.355 1 97.88 40 GLN B N 1
ATOM 2367 C CA . GLN B 1 40 ? 18.812 -18.594 7.48 1 97.88 40 GLN B CA 1
ATOM 2368 C C . GLN B 1 40 ? 17.469 -17.875 7.441 1 97.88 40 GLN B C 1
ATOM 2370 O O . GLN B 1 40 ? 17.406 -16.656 7.617 1 97.88 40 GLN B O 1
ATOM 2375 N N . ALA B 1 41 ? 16.438 -18.656 7.328 1 98.31 41 ALA B N 1
ATOM 2376 C CA . ALA B 1 41 ? 15.078 -18.109 7.23 1 98.31 41 ALA B CA 1
ATOM 2377 C C . ALA B 1 41 ? 14.703 -17.328 8.484 1 98.31 41 ALA B C 1
ATOM 2379 O O . ALA B 1 41 ? 14.102 -16.25 8.406 1 98.31 41 ALA B O 1
ATOM 2380 N N . GLN B 1 42 ? 15.117 -17.812 9.609 1 97.56 42 GLN B N 1
ATOM 2381 C CA . GLN B 1 42 ? 14.75 -17.203 10.875 1 97.56 42 GLN B CA 1
ATOM 2382 C C . GLN B 1 42 ? 15.344 -15.797 11 1 97.56 42 GLN B C 1
ATOM 2384 O O . GLN B 1 42 ? 14.727 -14.906 11.594 1 97.56 42 GLN B O 1
ATOM 2389 N N . THR B 1 43 ? 16.5 -15.578 10.492 1 97.19 43 THR B N 1
ATOM 2390 C CA . THR B 1 43 ? 17.141 -14.273 10.547 1 97.19 43 THR B CA 1
ATOM 2391 C C . THR B 1 43 ? 16.281 -13.219 9.859 1 97.19 43 THR B C 1
ATOM 2393 O O . THR B 1 43 ? 16.062 -12.125 10.398 1 97.19 43 THR B O 1
ATOM 2396 N N . LEU B 1 44 ? 15.758 -13.539 8.695 1 97.5 44 LEU B N 1
ATOM 2397 C CA . LEU B 1 44 ? 14.891 -12.609 7.984 1 97.5 44 LEU B CA 1
ATOM 2398 C C . LEU B 1 44 ? 13.578 -12.406 8.742 1 97.5 44 LEU B C 1
ATOM 2400 O O . LEU B 1 44 ? 13.102 -11.273 8.867 1 97.5 44 LEU B O 1
ATOM 2404 N N . LEU B 1 45 ? 13.047 -13.469 9.242 1 95.88 45 LEU B N 1
ATOM 2405 C CA . LEU B 1 45 ? 11.781 -13.367 9.961 1 95.88 45 LEU B CA 1
ATOM 2406 C C . LEU B 1 45 ? 11.914 -12.438 11.164 1 95.88 45 LEU B C 1
ATOM 2408 O O . LEU B 1 45 ? 11.055 -11.586 11.391 1 95.88 45 LEU B O 1
ATOM 2412 N N . ASP B 1 46 ? 12.977 -12.562 11.867 1 91.88 46 ASP B N 1
ATOM 2413 C CA . ASP B 1 46 ? 13.242 -11.695 13.016 1 91.88 46 ASP B CA 1
ATOM 2414 C C . ASP B 1 46 ? 13.297 -10.227 12.594 1 91.88 46 ASP B C 1
ATOM 2416 O O . ASP B 1 46 ? 12.75 -9.359 13.273 1 91.88 46 ASP B O 1
ATOM 2420 N N . TYR B 1 47 ? 13.938 -10.039 11.516 1 90.5 47 TYR B N 1
ATOM 2421 C CA . TYR B 1 47 ? 14.062 -8.672 11.016 1 90.5 47 TYR B CA 1
ATOM 2422 C C . TYR B 1 47 ? 12.703 -8.086 10.68 1 90.5 47 TYR B C 1
ATOM 2424 O O . TYR B 1 47 ? 12.383 -6.965 11.086 1 90.5 47 TYR B O 1
ATOM 2432 N N . VAL B 1 48 ? 11.859 -8.789 9.938 1 91.38 48 VAL B N 1
ATOM 2433 C CA . VAL B 1 48 ? 10.57 -8.32 9.445 1 91.38 48 VAL B CA 1
ATOM 2434 C C . VAL B 1 48 ? 9.617 -8.094 10.625 1 91.38 48 VAL B C 1
ATOM 2436 O O . VAL B 1 48 ? 8.836 -7.141 10.617 1 91.38 48 VAL B O 1
ATOM 2439 N N . GLU B 1 49 ? 9.719 -8.961 11.578 1 82.75 49 GLU B N 1
ATOM 2440 C CA . GLU B 1 49 ? 8.82 -8.867 12.719 1 82.75 49 GLU B CA 1
ATOM 2441 C C . GLU B 1 49 ? 9.18 -7.684 13.617 1 82.75 49 GLU B C 1
ATOM 2443 O O . GLU B 1 49 ? 8.336 -7.164 14.344 1 82.75 49 GLU B O 1
ATOM 2448 N N . THR B 1 50 ? 10.445 -7.254 13.5 1 77.62 50 THR B N 1
ATOM 2449 C CA . THR B 1 50 ? 10.891 -6.141 14.336 1 77.62 50 THR B CA 1
ATOM 2450 C C . THR B 1 50 ? 10.75 -4.816 13.594 1 77.62 50 THR B C 1
ATOM 2452 O O . THR B 1 50 ? 10.805 -3.746 14.203 1 77.62 50 THR B O 1
ATOM 2455 N N . ASN B 1 51 ? 10.586 -4.949 12.242 1 72.75 51 ASN B N 1
ATOM 2456 C CA . ASN B 1 51 ? 10.398 -3.775 11.398 1 72.75 51 ASN B CA 1
ATOM 2457 C C . ASN B 1 51 ? 9.094 -3.854 10.609 1 72.75 51 ASN B C 1
ATOM 2459 O O . ASN B 1 51 ? 8.969 -4.648 9.68 1 72.75 51 ASN B O 1
ATOM 2463 N N . SER B 1 52 ? 8.133 -3.031 10.961 1 63.94 52 SER B N 1
ATOM 2464 C CA . SER B 1 52 ? 6.836 -3.131 10.312 1 63.94 52 SER B CA 1
ATOM 2465 C C . SER B 1 52 ? 6.777 -2.266 9.055 1 63.94 52 SER B C 1
ATOM 2467 O O . SER B 1 52 ? 7.559 -1.322 8.906 1 63.94 52 SER B O 1
ATOM 2469 N N . ASP B 1 53 ? 5.922 -2.668 8.148 1 68.56 53 ASP B N 1
ATOM 2470 C CA . ASP B 1 53 ? 5.543 -1.92 6.957 1 68.56 53 ASP B CA 1
ATOM 2471 C C . ASP B 1 53 ? 6.77 -1.539 6.133 1 68.56 53 ASP B C 1
ATOM 2473 O O . ASP B 1 53 ? 6.926 -0.38 5.746 1 68.56 53 ASP B O 1
ATOM 2477 N N . LEU B 1 54 ? 7.613 -2.551 5.98 1 79.75 54 LEU B N 1
ATOM 2478 C CA . LEU B 1 54 ? 8.859 -2.361 5.25 1 79.75 54 LEU B CA 1
ATOM 2479 C C . LEU B 1 54 ? 8.594 -2.135 3.766 1 79.75 54 LEU B C 1
ATOM 2481 O O . LEU B 1 54 ? 9.367 -1.458 3.086 1 79.75 54 LEU B O 1
ATOM 2485 N N . GLU B 1 55 ? 7.469 -2.611 3.379 1 86.75 55 GLU B N 1
ATOM 2486 C CA . GLU B 1 55 ? 7.164 -2.635 1.95 1 86.75 55 GLU B CA 1
ATOM 2487 C C . GLU B 1 55 ? 8.383 -3.072 1.136 1 86.75 55 GLU B C 1
ATOM 2489 O O . GLU B 1 55 ? 8.773 -2.395 0.185 1 86.75 55 GLU B O 1
ATOM 2494 N N . GLY B 1 56 ? 8.969 -4.199 1.543 1 94.75 56 GLY B N 1
ATOM 2495 C CA . GLY B 1 56 ? 10.234 -4.668 1.009 1 94.75 56 GLY B CA 1
ATOM 2496 C C . GLY B 1 56 ? 10.078 -5.602 -0.177 1 94.75 56 GLY B C 1
ATOM 2497 O O . GLY B 1 56 ? 8.969 -6.02 -0.499 1 94.75 56 GLY B O 1
ATOM 2498 N N . LEU B 1 57 ? 11.211 -5.828 -0.881 1 98.38 57 LEU B N 1
ATOM 2499 C CA . LEU B 1 57 ? 11.344 -6.848 -1.914 1 98.38 57 LEU B CA 1
ATOM 2500 C C . LEU B 1 57 ? 12.086 -8.07 -1.383 1 98.38 57 LEU B C 1
ATOM 2502 O O . LEU B 1 57 ? 13.203 -7.945 -0.874 1 98.38 57 LEU B O 1
ATOM 2506 N N . TYR B 1 58 ? 11.469 -9.219 -1.477 1 98.75 58 TYR B N 1
ATOM 2507 C CA . TYR B 1 58 ? 12 -10.445 -0.884 1 98.75 58 TYR B CA 1
ATOM 2508 C C . TYR B 1 58 ? 12.227 -11.516 -1.946 1 98.75 58 TYR B C 1
ATOM 2510 O O . TYR B 1 58 ? 11.297 -11.867 -2.682 1 98.75 58 TYR B O 1
ATOM 2518 N N . PHE B 1 59 ? 13.43 -12.039 -2.072 1 98.88 59 PHE B N 1
ATOM 2519 C CA . PHE B 1 59 ? 13.742 -13.219 -2.869 1 98.88 59 PHE B CA 1
ATOM 2520 C C . PHE B 1 59 ? 13.938 -14.438 -1.978 1 98.88 59 PHE B C 1
ATOM 2522 O O . PHE B 1 59 ? 14.852 -14.469 -1.152 1 98.88 59 PHE B O 1
ATOM 2529 N N . LEU B 1 60 ? 13.078 -15.445 -2.188 1 98.81 60 LEU B N 1
ATOM 2530 C CA . LEU B 1 60 ? 13.062 -16.562 -1.258 1 98.81 60 LEU B CA 1
ATOM 2531 C C . LEU B 1 60 ? 13.18 -17.891 -2.006 1 98.81 60 LEU B C 1
ATOM 2533 O O . LEU B 1 60 ? 12.492 -18.109 -3.004 1 98.81 60 LEU B O 1
ATOM 2537 N N . ASP B 1 61 ? 14.062 -18.734 -1.55 1 98.38 61 ASP B N 1
ATOM 2538 C CA . ASP B 1 61 ? 13.945 -20.156 -1.872 1 98.38 61 ASP B CA 1
ATOM 2539 C C . ASP B 1 61 ? 12.852 -20.812 -1.036 1 98.38 61 ASP B C 1
ATOM 2541 O O . ASP B 1 61 ? 12.422 -20.266 -0.021 1 98.38 61 ASP B O 1
ATOM 2545 N N . ILE B 1 62 ? 12.406 -22 -1.447 1 97.81 62 ILE B N 1
ATOM 2546 C CA . ILE B 1 62 ? 11.32 -22.656 -0.743 1 97.81 62 ILE B CA 1
ATOM 2547 C C . ILE B 1 62 ? 11.891 -23.656 0.268 1 97.81 62 ILE B C 1
ATOM 2549 O O . ILE B 1 62 ? 11.336 -23.828 1.355 1 97.81 62 ILE B O 1
ATOM 2553 N N . GLU B 1 63 ? 12.945 -24.312 -0.047 1 97 63 GLU B N 1
ATOM 2554 C CA . GLU B 1 63 ? 13.492 -25.344 0.821 1 97 63 GLU B CA 1
ATOM 2555 C C . GLU B 1 63 ? 14.797 -24.891 1.471 1 97 63 GLU B C 1
ATOM 2557 O O . GLU B 1 63 ? 15.734 -24.469 0.78 1 97 63 GLU B O 1
ATOM 2562 N N . TYR B 1 64 ? 14.828 -24.969 2.781 1 96.94 64 TYR B N 1
ATOM 2563 C CA . TYR B 1 64 ? 16 -24.75 3.617 1 96.94 64 TYR B CA 1
ATOM 2564 C C . TYR B 1 64 ? 16.328 -25.984 4.441 1 96.94 64 TYR B C 1
ATOM 2566 O O . TYR B 1 64 ? 15.93 -26.094 5.602 1 96.94 64 TYR B O 1
ATOM 2574 N N . PRO B 1 65 ? 17.109 -26.891 3.887 1 96.38 65 PRO B N 1
ATOM 2575 C CA . PRO B 1 65 ? 17.359 -28.141 4.613 1 96.38 65 PRO B CA 1
ATOM 2576 C C . PRO B 1 65 ? 17.844 -27.906 6.039 1 96.38 65 PRO B C 1
ATOM 2578 O O . PRO B 1 65 ? 18.719 -27.062 6.27 1 96.38 65 PRO B O 1
ATOM 2581 N N . GLY B 1 66 ? 17.219 -28.625 6.953 1 96.44 66 GLY B N 1
ATOM 2582 C CA . GLY B 1 66 ? 17.656 -28.578 8.344 1 96.44 66 GLY B CA 1
ATOM 2583 C C . GLY B 1 66 ? 17.016 -27.453 9.125 1 96.44 66 GLY B C 1
ATOM 2584 O O . GLY B 1 66 ? 17.266 -27.297 10.328 1 96.44 66 GLY B O 1
ATOM 2585 N N . GLN B 1 67 ? 16.203 -26.625 8.422 1 96.69 67 GLN B N 1
ATOM 2586 C CA . GLN B 1 67 ? 15.57 -25.516 9.117 1 96.69 67 GLN B CA 1
ATOM 2587 C C . GLN B 1 67 ? 14.094 -25.797 9.367 1 96.69 67 GLN B C 1
ATOM 2589 O O . GLN B 1 67 ? 13.453 -26.516 8.602 1 96.69 67 GLN B O 1
ATOM 2594 N N . ASP B 1 68 ? 13.516 -25.25 10.406 1 94.69 68 ASP B N 1
ATOM 2595 C CA . ASP B 1 68 ? 12.117 -25.438 10.781 1 94.69 68 ASP B CA 1
ATOM 2596 C C . ASP B 1 68 ? 11.188 -24.672 9.836 1 94.69 68 ASP B C 1
ATOM 2598 O O . ASP B 1 68 ? 10.109 -25.156 9.484 1 94.69 68 ASP B O 1
ATOM 2602 N N . LEU B 1 69 ? 11.703 -23.531 9.445 1 95.81 69 LEU B N 1
ATOM 2603 C CA . LEU B 1 69 ? 10.93 -22.656 8.57 1 95.81 69 LEU B CA 1
ATOM 2604 C C . LEU B 1 69 ? 11.273 -22.891 7.109 1 95.81 69 LEU B C 1
ATOM 2606 O O . LEU B 1 69 ? 12.445 -22.891 6.73 1 95.81 69 LEU B O 1
ATOM 2610 N N . ASN B 1 70 ? 10.203 -23.203 6.305 1 97.19 70 ASN B N 1
ATOM 2611 C CA . ASN B 1 70 ? 10.453 -23.25 4.867 1 97.19 70 ASN B CA 1
ATOM 2612 C C . ASN B 1 70 ? 10.031 -21.953 4.184 1 97.19 70 ASN B C 1
ATOM 2614 O O . ASN B 1 70 ? 9.477 -21.062 4.828 1 97.19 70 ASN B O 1
ATOM 2618 N N . GLY B 1 71 ? 10.289 -21.844 2.945 1 98.31 71 GLY B N 1
ATOM 2619 C CA . GLY B 1 71 ? 10.086 -20.594 2.227 1 98.31 71 GLY B CA 1
ATOM 2620 C C . GLY B 1 71 ? 8.625 -20.172 2.172 1 98.31 71 GLY B C 1
ATOM 2621 O O . GLY B 1 71 ? 8.32 -18.984 2.205 1 98.31 71 GLY B O 1
ATOM 2622 N N . LEU B 1 72 ? 7.727 -21.156 2.037 1 98.38 72 LEU B N 1
ATOM 2623 C CA . LEU B 1 72 ? 6.305 -20.844 1.99 1 98.38 72 LEU B CA 1
ATOM 2624 C C . LEU B 1 72 ? 5.82 -20.312 3.336 1 98.38 72 LEU B C 1
ATOM 2626 O O . LEU B 1 72 ? 5.102 -19.312 3.393 1 98.38 72 LEU B O 1
ATOM 2630 N N . ALA B 1 73 ? 6.215 -20.953 4.391 1 98.06 73 ALA B N 1
ATOM 2631 C CA . ALA B 1 73 ? 5.867 -20.5 5.734 1 98.06 73 ALA B CA 1
ATOM 2632 C C . ALA B 1 73 ? 6.477 -19.141 6.027 1 98.06 73 ALA B C 1
ATOM 2634 O O . ALA B 1 73 ? 5.816 -18.266 6.602 1 98.06 73 ALA B O 1
ATOM 2635 N N . LEU B 1 74 ? 7.707 -18.984 5.645 1 98.44 74 LEU B N 1
ATOM 2636 C CA . LEU B 1 74 ? 8.375 -17.703 5.809 1 98.44 74 LEU B CA 1
ATOM 2637 C C . LEU B 1 74 ? 7.613 -16.594 5.074 1 98.44 74 LEU B C 1
ATOM 2639 O O . LEU B 1 74 ? 7.344 -15.539 5.641 1 98.44 74 LEU B O 1
ATOM 2643 N N . ALA B 1 75 ? 7.242 -16.844 3.822 1 98.56 75 ALA B N 1
ATOM 2644 C CA . ALA B 1 75 ? 6.531 -15.859 3.004 1 98.56 75 ALA B CA 1
ATOM 2645 C C . ALA B 1 75 ? 5.188 -15.492 3.631 1 98.56 75 ALA B C 1
ATOM 2647 O O . ALA B 1 75 ? 4.773 -14.336 3.586 1 98.56 75 ALA B O 1
ATOM 2648 N N . THR B 1 76 ? 4.539 -16.5 4.16 1 97.75 76 THR B N 1
ATOM 2649 C CA . THR B 1 76 ? 3.266 -16.266 4.832 1 97.75 76 THR B CA 1
ATOM 2650 C C . THR B 1 76 ? 3.441 -15.289 5.996 1 97.75 76 THR B C 1
ATOM 2652 O O . THR B 1 76 ? 2.674 -14.336 6.133 1 97.75 76 THR B O 1
ATOM 2655 N N . ARG B 1 77 ? 4.445 -15.477 6.789 1 96.19 77 ARG B N 1
ATOM 2656 C CA . ARG B 1 77 ? 4.727 -14.609 7.93 1 96.19 77 ARG B CA 1
ATOM 2657 C C . ARG B 1 77 ? 5.152 -13.219 7.469 1 96.19 77 ARG B C 1
ATOM 2659 O O . ARG B 1 77 ? 4.77 -12.219 8.078 1 96.19 77 ARG B O 1
ATOM 2666 N N . ILE B 1 78 ? 5.906 -13.148 6.418 1 97.31 78 ILE B N 1
ATOM 2667 C CA . ILE B 1 78 ? 6.316 -11.867 5.855 1 97.31 78 ILE B CA 1
ATOM 2668 C C . ILE B 1 78 ? 5.082 -11.078 5.422 1 97.31 78 ILE B C 1
ATOM 2670 O O . ILE B 1 78 ? 4.953 -9.891 5.742 1 97.31 78 ILE B O 1
ATOM 2674 N N . ARG B 1 79 ? 4.184 -11.75 4.73 1 96.44 79 ARG B N 1
ATOM 2675 C CA . ARG B 1 79 ? 2.977 -11.102 4.23 1 96.44 79 ARG B CA 1
ATOM 2676 C C . ARG B 1 79 ? 2.143 -10.547 5.379 1 96.44 79 ARG B C 1
ATOM 2678 O O . ARG B 1 79 ? 1.587 -9.453 5.27 1 96.44 79 ARG B O 1
ATOM 2685 N N . GLU B 1 80 ? 2.115 -11.25 6.434 1 91.38 80 GLU B N 1
ATOM 2686 C CA . GLU B 1 80 ? 1.37 -10.805 7.605 1 91.38 80 GLU B CA 1
ATOM 2687 C C . GLU B 1 80 ? 1.992 -9.547 8.203 1 91.38 80 GLU B C 1
ATOM 2689 O O . GLU B 1 80 ? 1.276 -8.641 8.641 1 91.38 80 GLU B O 1
ATOM 2694 N N . ALA B 1 81 ? 3.275 -9.453 8.227 1 88.69 81 ALA B N 1
ATOM 2695 C CA . ALA B 1 81 ? 3.988 -8.352 8.867 1 88.69 81 ALA B CA 1
ATOM 2696 C C . ALA B 1 81 ? 4.156 -7.176 7.902 1 88.69 81 ALA B C 1
ATOM 2698 O O . ALA B 1 81 ? 4.262 -6.023 8.328 1 88.69 81 ALA B O 1
ATOM 2699 N N . ASP B 1 82 ? 4.211 -7.457 6.672 1 91.19 82 ASP B N 1
ATOM 2700 C CA . ASP B 1 82 ? 4.43 -6.5 5.594 1 91.19 82 ASP B CA 1
ATOM 2701 C C . ASP B 1 82 ? 3.398 -6.684 4.48 1 91.19 82 ASP B C 1
ATOM 2703 O O . ASP B 1 82 ? 3.648 -7.395 3.506 1 91.19 82 ASP B O 1
ATOM 2707 N N . VAL B 1 83 ? 2.336 -5.988 4.637 1 90.56 83 VAL B N 1
ATOM 2708 C CA . VAL B 1 83 ? 1.146 -6.207 3.824 1 90.56 83 VAL B CA 1
ATOM 2709 C C . VAL B 1 83 ? 1.468 -5.945 2.355 1 90.56 83 VAL B C 1
ATOM 2711 O O . VAL B 1 83 ? 0.94 -6.621 1.468 1 90.56 83 VAL B O 1
ATOM 2714 N N . ASN B 1 84 ? 2.361 -5.051 2.076 1 90.31 84 ASN B N 1
ATOM 2715 C CA . ASN B 1 84 ? 2.656 -4.664 0.7 1 90.31 84 ASN B CA 1
ATOM 2716 C C . ASN B 1 84 ? 4.004 -5.215 0.24 1 90.31 84 ASN B C 1
ATOM 2718 O O . ASN B 1 84 ? 4.602 -4.695 -0.704 1 90.31 84 ASN B O 1
ATOM 2722 N N . ALA B 1 85 ? 4.461 -6.309 0.89 1 95.62 85 ALA B N 1
ATOM 2723 C CA . ALA B 1 85 ? 5.711 -6.961 0.513 1 95.62 85 ALA B CA 1
ATOM 2724 C C . ALA B 1 85 ? 5.66 -7.449 -0.932 1 95.62 85 ALA B C 1
ATOM 2726 O O . ALA B 1 85 ? 4.633 -7.953 -1.388 1 95.62 85 ALA B O 1
ATOM 2727 N N . ARG B 1 86 ? 6.727 -7.23 -1.631 1 97.94 86 ARG B N 1
ATOM 2728 C CA . ARG B 1 86 ? 6.934 -7.895 -2.912 1 97.94 86 ARG B CA 1
ATOM 2729 C C . ARG B 1 86 ? 7.777 -9.156 -2.746 1 97.94 86 ARG B C 1
ATOM 2731 O O . ARG B 1 86 ? 8.969 -9.078 -2.438 1 97.94 86 ARG B O 1
ATOM 2738 N N . ILE B 1 87 ? 7.125 -10.305 -2.957 1 98.75 87 ILE B N 1
ATOM 2739 C CA . ILE B 1 87 ? 7.773 -11.578 -2.68 1 98.75 87 ILE B CA 1
ATOM 2740 C C . ILE B 1 87 ? 8.031 -12.32 -3.986 1 98.75 87 ILE B C 1
ATOM 2742 O O . ILE B 1 87 ? 7.125 -12.477 -4.809 1 98.75 87 ILE B O 1
ATOM 2746 N N . VAL B 1 88 ? 9.227 -12.695 -4.18 1 98.88 88 VAL B N 1
ATOM 2747 C CA . VAL B 1 88 ? 9.625 -13.5 -5.328 1 98.88 88 VAL B CA 1
ATOM 2748 C C . VAL B 1 88 ? 10.203 -14.836 -4.848 1 98.88 88 VAL B C 1
ATOM 2750 O O . VAL B 1 88 ? 11.172 -14.859 -4.086 1 98.88 88 VAL B O 1
ATOM 2753 N N . PHE B 1 89 ? 9.609 -15.906 -5.332 1 98.69 89 PHE B N 1
ATOM 2754 C CA . PHE B 1 89 ? 10.203 -17.219 -5.074 1 98.69 89 PHE B CA 1
ATOM 2755 C C . PHE B 1 89 ? 11.211 -17.578 -6.16 1 98.69 89 PHE B C 1
ATOM 2757 O O . PHE B 1 89 ? 10.953 -17.344 -7.348 1 98.69 89 PHE B O 1
ATOM 2764 N N . VAL B 1 90 ? 12.375 -18.016 -5.777 1 98.31 90 VAL B N 1
ATOM 2765 C CA . VAL B 1 90 ? 13.391 -18.562 -6.668 1 98.31 90 VAL B CA 1
ATOM 2766 C C . VAL B 1 90 ? 13.719 -20 -6.25 1 98.31 90 VAL B C 1
ATOM 2768 O O . VAL B 1 90 ? 14.492 -20.203 -5.312 1 98.31 90 VAL B O 1
ATOM 2771 N N . SER B 1 91 ? 13.133 -20.969 -6.945 1 96.44 91 SER B N 1
ATOM 2772 C CA . SER B 1 91 ? 13.188 -22.312 -6.379 1 96.44 91 SER B CA 1
ATOM 2773 C C . SER B 1 91 ? 13.148 -23.375 -7.469 1 96.44 91 SER B C 1
ATOM 2775 O O . SER B 1 91 ? 12.789 -23.078 -8.609 1 96.44 91 SER B O 1
ATOM 2777 N N . THR B 1 92 ? 13.578 -24.594 -7.109 1 95.19 92 THR B N 1
ATOM 2778 C CA . THR B 1 92 ? 13.43 -25.781 -7.965 1 95.19 92 THR B CA 1
ATOM 2779 C C . THR B 1 92 ? 12.07 -26.438 -7.754 1 95.19 92 THR B C 1
ATOM 2781 O O . THR B 1 92 ? 11.719 -27.375 -8.469 1 95.19 92 THR B O 1
ATOM 2784 N N . HIS B 1 93 ? 11.25 -25.953 -6.848 1 93.44 93 HIS B N 1
ATOM 2785 C CA . HIS B 1 93 ? 10.008 -26.594 -6.441 1 93.44 93 HIS B CA 1
ATOM 2786 C C . HIS B 1 93 ? 8.797 -25.922 -7.09 1 93.44 93 HIS B C 1
ATOM 2788 O O . HIS B 1 93 ? 7.895 -25.453 -6.395 1 93.44 93 HIS B O 1
ATOM 2794 N N . SER B 1 94 ? 8.781 -26.047 -8.367 1 93.25 94 SER B N 1
ATOM 2795 C CA . SER B 1 94 ? 7.688 -25.438 -9.117 1 93.25 94 SER B CA 1
ATOM 2796 C C . SER B 1 94 ? 6.34 -26.031 -8.711 1 93.25 94 SER B C 1
ATOM 2798 O O . SER B 1 94 ? 5.305 -25.359 -8.836 1 93.25 94 SER B O 1
ATOM 2800 N N . GLU B 1 95 ? 6.344 -27.25 -8.195 1 93.5 95 GLU B N 1
ATOM 2801 C CA . GLU B 1 95 ? 5.113 -27.922 -7.801 1 93.5 95 GLU B CA 1
ATOM 2802 C C . GLU B 1 95 ? 4.457 -27.234 -6.609 1 93.5 95 GLU B C 1
ATOM 2804 O O . GLU B 1 95 ? 3.273 -27.438 -6.34 1 93.5 95 GLU B O 1
ATOM 2809 N N . MET B 1 96 ? 5.164 -26.359 -5.934 1 94.44 96 MET B N 1
ATOM 2810 C CA . MET B 1 96 ? 4.648 -25.688 -4.75 1 94.44 96 MET B CA 1
ATOM 2811 C C . MET B 1 96 ? 4.016 -24.344 -5.117 1 94.44 96 MET B C 1
ATOM 2813 O O . MET B 1 96 ? 3.443 -23.672 -4.262 1 94.44 96 MET B O 1
ATOM 2817 N N . ALA B 1 97 ? 4.059 -23.984 -6.348 1 95.5 97 ALA B N 1
ATOM 2818 C CA . ALA B 1 97 ? 3.598 -22.672 -6.797 1 95.5 97 ALA B CA 1
ATOM 2819 C C . ALA B 1 97 ? 2.129 -22.469 -6.441 1 95.5 97 ALA B C 1
ATOM 2821 O O . ALA B 1 97 ? 1.744 -21.375 -5.996 1 95.5 97 ALA B O 1
ATOM 2822 N N . PHE B 1 98 ? 1.337 -23.438 -6.52 1 94.38 98 PHE B N 1
ATOM 2823 C CA . PHE B 1 98 ? -0.097 -23.297 -6.301 1 94.38 98 PHE B CA 1
ATOM 2824 C C . PHE B 1 98 ? -0.396 -23.047 -4.832 1 94.38 98 PHE B C 1
ATOM 2826 O O . PHE B 1 98 ? -1.422 -22.438 -4.496 1 94.38 98 PHE B O 1
ATOM 2833 N N . LEU B 1 99 ? 0.492 -23.484 -3.971 1 96.62 99 LEU B N 1
ATOM 2834 C CA . LEU B 1 99 ? 0.302 -23.266 -2.541 1 96.62 99 LEU B CA 1
ATOM 2835 C C . LEU B 1 99 ? 0.343 -21.781 -2.205 1 96.62 99 LEU B C 1
ATOM 2837 O O . LEU B 1 99 ? -0.195 -21.359 -1.179 1 96.62 99 LEU B O 1
ATOM 2841 N N . THR B 1 100 ? 0.955 -21.016 -3.074 1 97.75 100 THR B N 1
ATOM 2842 C CA . THR B 1 100 ? 1.019 -19.578 -2.811 1 97.75 100 THR B CA 1
ATOM 2843 C C . THR B 1 100 ? -0.369 -18.953 -2.896 1 97.75 100 THR B C 1
ATOM 2845 O O . THR B 1 100 ? -0.671 -18 -2.178 1 97.75 100 THR B O 1
ATOM 2848 N N . PHE B 1 101 ? -1.238 -19.484 -3.771 1 97.12 101 PHE B N 1
ATOM 2849 C CA . PHE B 1 101 ? -2.619 -19.031 -3.857 1 97.12 101 PHE B CA 1
ATOM 2850 C C . PHE B 1 101 ? -3.406 -19.453 -2.619 1 97.12 101 PHE B C 1
ATOM 2852 O O . PHE B 1 101 ? -4.109 -18.641 -2.021 1 97.12 101 PHE B O 1
ATOM 2859 N N . GLU B 1 102 ? -3.191 -20.641 -2.275 1 95.69 102 GLU B N 1
ATOM 2860 C CA . GLU B 1 102 ? -3.92 -21.203 -1.138 1 95.69 102 GLU B CA 1
ATOM 2861 C C . GLU B 1 102 ? -3.617 -20.422 0.142 1 95.69 102 GLU B C 1
ATOM 2863 O O . GLU B 1 102 ? -4.496 -20.234 0.985 1 95.69 102 GLU B O 1
ATOM 2868 N N . ARG B 1 103 ? -2.406 -19.984 0.204 1 97.12 103 ARG B N 1
ATOM 2869 C CA . ARG B 1 103 ? -1.978 -19.297 1.414 1 97.12 103 ARG B CA 1
ATOM 2870 C C . ARG B 1 103 ? -2.111 -17.781 1.257 1 97.12 103 ARG B C 1
ATOM 2872 O O . ARG B 1 103 ? -1.813 -17.031 2.184 1 97.12 103 ARG B O 1
ATOM 2879 N N . ARG B 1 104 ? -2.551 -17.312 0.132 1 98.06 104 ARG B N 1
ATOM 2880 C CA . ARG B 1 104 ? -2.768 -15.898 -0.153 1 98.06 104 ARG B CA 1
ATOM 2881 C C . ARG B 1 104 ? -1.492 -15.094 0.065 1 98.06 104 ARG B C 1
ATOM 2883 O O . ARG B 1 104 ? -1.528 -14.008 0.655 1 98.06 104 ARG B O 1
ATOM 2890 N N . ILE B 1 105 ? -0.413 -15.633 -0.479 1 97.94 105 ILE B N 1
ATOM 2891 C CA . ILE B 1 105 ? 0.899 -15.023 -0.304 1 97.94 105 ILE B CA 1
ATOM 2892 C C . ILE B 1 105 ? 1.064 -13.867 -1.284 1 97.94 105 ILE B C 1
ATOM 2894 O O . ILE B 1 105 ? 1.803 -12.914 -1.015 1 97.94 105 ILE B O 1
ATOM 2898 N N . GLU B 1 106 ? 0.383 -13.898 -2.436 1 98.12 106 GLU B N 1
ATOM 2899 C CA . GLU B 1 106 ? 0.428 -12.883 -3.482 1 98.12 106 GLU B CA 1
ATOM 2900 C C . GLU B 1 106 ? 1.859 -12.641 -3.951 1 98.12 106 GLU B C 1
ATOM 2902 O O . GLU B 1 106 ? 2.334 -11.5 -3.947 1 98.12 106 GLU B O 1
ATOM 2907 N N . PRO B 1 107 ? 2.508 -13.625 -4.43 1 98.5 107 PRO B N 1
ATOM 2908 C CA . PRO B 1 107 ? 3.881 -13.391 -4.887 1 98.5 107 PRO B CA 1
ATOM 2909 C C . PRO B 1 107 ? 3.943 -12.578 -6.176 1 98.5 107 PRO B C 1
ATOM 2911 O O . PRO B 1 107 ? 3.08 -12.719 -7.043 1 98.5 107 PRO B O 1
ATOM 2914 N N . LEU B 1 108 ? 4.98 -11.766 -6.273 1 98.5 108 LEU B N 1
ATOM 2915 C CA . LEU B 1 108 ? 5.27 -11.016 -7.484 1 98.5 108 LEU B CA 1
ATOM 2916 C C . LEU B 1 108 ? 5.629 -11.945 -8.633 1 98.5 108 LEU B C 1
ATOM 2918 O O . LEU B 1 108 ? 5.223 -11.719 -9.781 1 98.5 108 LEU B O 1
ATOM 2922 N N . ASP B 1 109 ? 6.398 -12.875 -8.289 1 98.38 109 ASP B N 1
ATOM 2923 C CA . ASP B 1 109 ? 6.902 -13.828 -9.281 1 98.38 109 ASP B CA 1
ATOM 2924 C C . ASP B 1 109 ? 7.281 -15.148 -8.625 1 98.38 109 ASP B C 1
ATOM 2926 O O . ASP B 1 109 ? 7.387 -15.234 -7.398 1 98.38 109 ASP B O 1
ATOM 2930 N N . PHE B 1 110 ? 7.312 -16.141 -9.438 1 98.38 110 PHE B N 1
ATOM 2931 C CA . PHE B 1 110 ? 7.82 -17.469 -9.102 1 98.38 110 PHE B CA 1
ATOM 2932 C C . PHE B 1 110 ? 8.82 -17.953 -10.148 1 98.38 110 PHE B C 1
ATOM 2934 O O . PHE B 1 110 ? 8.43 -18.406 -11.227 1 98.38 110 PHE B O 1
ATOM 2941 N N . ILE B 1 111 ? 10.109 -17.844 -9.812 1 98.19 111 ILE B N 1
ATOM 2942 C CA . ILE B 1 111 ? 11.188 -18.156 -10.75 1 98.19 111 ILE B CA 1
ATOM 2943 C C . ILE B 1 111 ? 11.664 -19.594 -10.531 1 98.19 111 ILE B C 1
ATOM 2945 O O . ILE B 1 111 ? 12.156 -19.922 -9.453 1 98.19 111 ILE B O 1
ATOM 2949 N N . VAL B 1 112 ? 11.562 -20.391 -11.562 1 96.94 112 VAL B N 1
ATOM 2950 C CA . VAL B 1 112 ? 12.047 -21.766 -11.5 1 96.94 112 VAL B CA 1
ATOM 2951 C C . VAL B 1 112 ? 13.539 -21.797 -11.812 1 96.94 112 VAL B C 1
ATOM 2953 O O . VAL B 1 112 ? 13.969 -21.375 -12.891 1 96.94 112 VAL B O 1
ATOM 2956 N N . LYS B 1 113 ? 14.32 -22.375 -10.938 1 96 113 LYS B N 1
ATOM 2957 C CA . LYS B 1 113 ? 15.773 -22.391 -11.055 1 96 113 LYS B CA 1
ATOM 2958 C C . LYS B 1 113 ? 16.219 -23.203 -12.258 1 96 113 LYS B C 1
ATOM 2960 O O . LYS B 1 113 ? 17.25 -22.906 -12.883 1 96 113 LYS B O 1
ATOM 2965 N N . ASP B 1 114 ? 15.414 -24.109 -12.648 1 93.56 114 ASP B N 1
ATOM 2966 C CA . ASP B 1 114 ? 15.805 -25.062 -13.695 1 93.56 114 ASP B CA 1
ATOM 2967 C C . ASP B 1 114 ? 15.703 -24.406 -15.078 1 93.56 114 ASP B C 1
ATOM 2969 O O . ASP B 1 114 ? 16.062 -25.031 -16.078 1 93.56 114 ASP B O 1
ATOM 2973 N N . LEU B 1 115 ? 15.352 -23.188 -15.172 1 92.75 115 LEU B N 1
ATOM 2974 C CA . LEU B 1 115 ? 15.219 -22.484 -16.438 1 92.75 115 LEU B CA 1
ATOM 2975 C C . LEU B 1 115 ? 16.578 -22.062 -16.969 1 92.75 115 LEU B C 1
ATOM 2977 O O . LEU B 1 115 ? 16.703 -21.625 -18.125 1 92.75 115 LEU B O 1
ATOM 2981 N N . GLY B 1 116 ? 17.688 -22.203 -16.203 1 92.19 116 GLY B N 1
ATOM 2982 C CA . GLY B 1 116 ? 19.016 -21.766 -16.594 1 92.19 116 GLY B CA 1
ATOM 2983 C C . GLY B 1 116 ? 19.422 -20.453 -15.969 1 92.19 116 GLY B C 1
ATOM 2984 O O . GLY B 1 116 ? 18.562 -19.609 -15.68 1 92.19 116 GLY B O 1
ATOM 2985 N N . GLN B 1 117 ? 20.688 -20.25 -15.891 1 93.38 117 GLN B N 1
ATOM 2986 C CA . GLN B 1 117 ? 21.25 -19.109 -15.156 1 93.38 117 GLN B CA 1
ATOM 2987 C C . GLN B 1 117 ? 20.875 -17.797 -15.82 1 93.38 117 GLN B C 1
ATOM 2989 O O . GLN B 1 117 ? 20.531 -16.828 -15.148 1 93.38 117 GLN B O 1
ATOM 2994 N N . GLU B 1 118 ? 20.906 -17.719 -17.125 1 96.12 118 GLU B N 1
ATOM 2995 C CA . GLU B 1 118 ? 20.641 -16.484 -17.844 1 96.12 118 GLU B CA 1
ATOM 2996 C C . GLU B 1 118 ? 19.172 -16.094 -17.734 1 96.12 118 GLU B C 1
ATOM 2998 O O . GLU B 1 118 ? 18.844 -14.914 -17.547 1 96.12 118 GLU B O 1
ATOM 3003 N N . THR B 1 119 ? 18.344 -17.078 -17.859 1 96.94 119 THR B N 1
ATOM 3004 C CA . THR B 1 119 ? 16.922 -16.812 -17.75 1 96.94 119 THR B CA 1
ATOM 3005 C C . THR B 1 119 ? 16.562 -16.391 -16.328 1 96.94 119 THR B C 1
ATOM 3007 O O . THR B 1 119 ? 15.781 -15.445 -16.141 1 96.94 119 THR B O 1
ATOM 3010 N N . VAL B 1 120 ? 17.141 -17.016 -15.367 1 97.44 120 VAL B N 1
ATOM 3011 C CA . VAL B 1 120 ? 16.906 -16.672 -13.969 1 97.44 120 VAL B CA 1
ATOM 3012 C C . VAL B 1 120 ? 17.375 -15.25 -13.703 1 97.44 120 VAL B C 1
ATOM 3014 O O . VAL B 1 120 ? 16.641 -14.453 -13.102 1 97.44 120 VAL B O 1
ATOM 3017 N N . LYS B 1 121 ? 18.547 -14.961 -14.172 1 98 121 LYS B N 1
ATOM 3018 C CA . LYS B 1 121 ? 19.078 -13.609 -14.008 1 98 121 LYS B CA 1
ATOM 3019 C C . LYS B 1 121 ? 18.141 -12.57 -14.617 1 98 121 LYS B C 1
ATOM 3021 O O . LYS B 1 121 ? 17.844 -11.562 -13.977 1 98 121 LYS B O 1
ATOM 3026 N N . ALA B 1 122 ? 17.688 -12.797 -15.797 1 98 122 ALA B N 1
ATOM 3027 C CA . ALA B 1 122 ? 16.812 -11.859 -16.484 1 98 122 ALA B CA 1
ATOM 3028 C C . ALA B 1 122 ? 15.508 -11.656 -15.719 1 98 122 ALA B C 1
ATOM 3030 O O . ALA B 1 122 ? 15.008 -10.531 -15.625 1 98 122 ALA B O 1
ATOM 3031 N N . LYS B 1 123 ? 15 -12.711 -15.18 1 98.12 123 LYS B N 1
ATOM 3032 C CA . LYS B 1 123 ? 13.75 -12.625 -14.422 1 98.12 123 LYS B CA 1
ATOM 3033 C C . LYS B 1 123 ? 13.953 -11.852 -13.125 1 98.12 123 LYS B C 1
ATOM 3035 O O . LYS B 1 123 ? 13.117 -11.016 -12.758 1 98.12 123 LYS B O 1
ATOM 3040 N N . VAL B 1 124 ? 15.062 -12.109 -12.438 1 98.5 124 VAL B N 1
ATOM 3041 C CA . VAL B 1 124 ? 15.375 -11.391 -11.211 1 98.5 124 VAL B CA 1
ATOM 3042 C C . VAL B 1 124 ? 15.492 -9.891 -11.5 1 98.5 124 VAL B C 1
ATOM 3044 O O . VAL B 1 124 ? 14.922 -9.07 -10.781 1 98.5 124 VAL B O 1
ATOM 3047 N N . GLU B 1 125 ? 16.141 -9.594 -12.539 1 98.06 125 GLU B N 1
ATOM 3048 C CA . GLU B 1 125 ? 16.312 -8.195 -12.922 1 98.06 125 GLU B CA 1
ATOM 3049 C C . GLU B 1 125 ? 14.969 -7.535 -13.242 1 98.06 125 GLU B C 1
ATOM 3051 O O . GLU B 1 125 ? 14.719 -6.398 -12.836 1 98.06 125 GLU B O 1
ATOM 3056 N N . THR B 1 126 ? 14.156 -8.242 -13.977 1 97.81 126 THR B N 1
ATOM 3057 C CA . THR B 1 126 ? 12.828 -7.734 -14.305 1 97.81 126 THR B CA 1
ATOM 3058 C C . THR B 1 126 ? 12.008 -7.516 -13.031 1 97.81 126 THR B C 1
ATOM 3060 O O . THR B 1 126 ? 11.336 -6.492 -12.891 1 97.81 126 THR B O 1
ATOM 3063 N N . ASP B 1 127 ? 12.086 -8.43 -12.109 1 98.5 127 ASP B N 1
ATOM 3064 C CA . ASP B 1 127 ? 11.328 -8.336 -10.859 1 98.5 127 ASP B CA 1
ATOM 3065 C C . ASP B 1 127 ? 11.789 -7.145 -10.031 1 98.5 127 ASP B C 1
ATOM 3067 O O . ASP B 1 127 ? 10.969 -6.473 -9.398 1 98.5 127 ASP B O 1
ATOM 3071 N N . ILE B 1 128 ? 13.078 -6.875 -10.023 1 97.56 128 ILE B N 1
ATOM 3072 C CA . ILE B 1 128 ? 13.617 -5.715 -9.32 1 97.56 128 ILE B CA 1
ATOM 3073 C C . ILE B 1 128 ? 13.031 -4.438 -9.922 1 97.56 128 ILE B C 1
ATOM 3075 O O . ILE B 1 128 ? 12.57 -3.555 -9.188 1 97.56 128 ILE B O 1
ATOM 3079 N N . ARG B 1 129 ? 12.953 -4.375 -11.195 1 95.69 129 ARG B N 1
ATOM 3080 C CA . ARG B 1 129 ? 12.438 -3.195 -11.875 1 95.69 129 ARG B CA 1
ATOM 3081 C C . ARG B 1 129 ? 10.953 -2.986 -11.562 1 95.69 129 ARG B C 1
ATOM 3083 O O . ARG B 1 129 ? 10.539 -1.874 -11.242 1 95.69 129 ARG B O 1
ATOM 3090 N N . VAL B 1 130 ? 10.234 -4.051 -11.672 1 96.25 130 VAL B N 1
ATOM 3091 C CA . VAL B 1 130 ? 8.797 -3.975 -11.438 1 96.25 130 VAL B CA 1
ATOM 3092 C C . VAL B 1 130 ? 8.531 -3.59 -9.977 1 96.25 130 VAL B C 1
ATOM 3094 O O . VAL B 1 130 ? 7.695 -2.725 -9.703 1 96.25 130 VAL B O 1
ATOM 3097 N N . ALA B 1 131 ? 9.273 -4.211 -9.062 1 96.31 131 ALA B N 1
ATOM 3098 C CA . ALA B 1 131 ? 9.125 -3.904 -7.641 1 96.31 131 ALA B CA 1
ATOM 3099 C C . ALA B 1 131 ? 9.445 -2.439 -7.359 1 96.31 131 ALA B C 1
ATOM 3101 O O . ALA B 1 131 ? 8.734 -1.772 -6.605 1 96.31 131 ALA B O 1
ATOM 3102 N N . TYR B 1 132 ? 10.453 -1.928 -7.988 1 90.5 132 TYR B N 1
ATOM 3103 C CA . TYR B 1 132 ? 10.859 -0.543 -7.777 1 90.5 132 TYR B CA 1
ATOM 3104 C C . TYR B 1 132 ? 9.82 0.421 -8.344 1 90.5 132 TYR B C 1
ATOM 3106 O O . TYR B 1 132 ? 9.484 1.423 -7.707 1 90.5 132 TYR B O 1
ATOM 3114 N N . GLU B 1 133 ? 9.32 0.079 -9.5 1 87.06 133 GLU B N 1
ATOM 3115 C CA . GLU B 1 133 ? 8.289 0.905 -10.117 1 87.06 133 GLU B CA 1
ATOM 3116 C C . GLU B 1 133 ? 7.043 0.988 -9.234 1 87.06 133 GLU B C 1
ATOM 3118 O O . GLU B 1 133 ? 6.5 2.074 -9.016 1 87.06 133 GLU B O 1
ATOM 3123 N N . ARG B 1 134 ? 6.625 -0.104 -8.727 1 90.19 134 ARG B N 1
ATOM 3124 C CA . ARG B 1 134 ? 5.438 -0.136 -7.879 1 90.19 134 ARG B CA 1
ATOM 3125 C C . ARG B 1 134 ? 5.688 0.578 -6.555 1 90.19 134 ARG B C 1
ATOM 3127 O O . ARG B 1 134 ? 4.805 1.268 -6.039 1 90.19 134 ARG B O 1
ATOM 3134 N N . TYR B 1 135 ? 6.844 0.412 -6.008 1 85.31 135 TYR B N 1
ATOM 3135 C CA . TYR B 1 135 ? 7.254 1.087 -4.781 1 85.31 135 TYR B CA 1
ATOM 3136 C C . TYR B 1 135 ? 7.172 2.6 -4.938 1 85.31 135 TYR B C 1
ATOM 3138 O O . TYR B 1 135 ? 6.637 3.293 -4.07 1 85.31 135 TYR B O 1
ATOM 3146 N N . THR B 1 136 ? 7.656 3.041 -6.043 1 76.94 136 THR B N 1
ATOM 3147 C CA . THR B 1 136 ? 7.695 4.48 -6.285 1 76.94 136 THR B CA 1
ATOM 3148 C C . THR B 1 136 ? 6.293 5.016 -6.574 1 76.94 136 THR B C 1
ATOM 3150 O O . THR B 1 136 ? 5.949 6.125 -6.16 1 76.94 136 THR B O 1
ATOM 3153 N N . LYS B 1 137 ? 5.488 4.238 -7.215 1 73.5 137 LYS B N 1
ATOM 3154 C CA . LYS B 1 137 ? 4.117 4.641 -7.5 1 73.5 137 LYS B CA 1
ATOM 3155 C C . LYS B 1 137 ? 3.289 4.715 -6.219 1 73.5 137 LYS B C 1
ATOM 3157 O O . LYS B 1 137 ? 2.484 5.637 -6.047 1 73.5 137 LYS B O 1
ATOM 3162 N N . GLN B 1 138 ? 3.436 3.693 -5.391 1 72.38 138 GLN B N 1
ATOM 3163 C CA . GLN B 1 138 ? 2.713 3.658 -4.125 1 72.38 138 GLN B CA 1
ATOM 3164 C C . GLN B 1 138 ? 3.102 4.84 -3.238 1 72.38 138 GLN B C 1
ATOM 3166 O O . GLN B 1 138 ? 2.248 5.426 -2.568 1 72.38 138 GLN B O 1
ATOM 3171 N N . ALA B 1 139 ? 4.344 4.984 -3.125 1 56.62 139 ALA B N 1
ATOM 3172 C CA . ALA B 1 139 ? 4.832 6.113 -2.332 1 56.62 139 ALA B CA 1
ATOM 3173 C C . ALA B 1 139 ? 4.188 7.422 -2.785 1 56.62 139 ALA B C 1
ATOM 3175 O O . ALA B 1 139 ? 3.869 8.281 -1.962 1 56.62 139 ALA B O 1
ATOM 3176 N N . VAL B 1 140 ? 3.906 7.508 -3.998 1 49.5 140 VAL B N 1
ATOM 3177 C CA . VAL B 1 140 ? 3.283 8.703 -4.551 1 49.5 140 VAL B CA 1
ATOM 3178 C C . VAL B 1 140 ? 1.816 8.766 -4.133 1 49.5 140 VAL B C 1
ATOM 3180 O O . VAL B 1 140 ? 1.32 9.828 -3.738 1 49.5 140 VAL B O 1
ATOM 3183 N N . THR B 1 141 ? 1.128 7.629 -4.203 1 50.88 141 THR B N 1
ATOM 3184 C CA . THR B 1 141 ? -0.303 7.605 -3.924 1 50.88 141 THR B CA 1
ATOM 3185 C C . THR B 1 141 ? -0.561 7.734 -2.424 1 50.88 141 THR B C 1
ATOM 3187 O O . THR B 1 141 ? -1.545 8.344 -2.008 1 50.88 141 THR B O 1
ATOM 3190 N N . SER B 1 142 ? 0.108 6.836 -1.61 1 48.97 142 SER B N 1
ATOM 3191 C CA . SER B 1 142 ? -0.094 6.934 -0.168 1 48.97 142 SER B CA 1
ATOM 3192 C C . SER B 1 142 ? 0.382 8.281 0.366 1 48.97 142 SER B C 1
ATOM 3194 O O . SER B 1 142 ? 0.064 8.656 1.497 1 48.97 142 SER B O 1
ATOM 3196 N N . ARG B 1 143 ? 1.123 8.875 -0.487 1 46.94 143 ARG B N 1
ATOM 3197 C CA . ARG B 1 143 ? 1.827 10.086 -0.065 1 46.94 143 ARG B CA 1
ATOM 3198 C C . ARG B 1 143 ? 0.863 11.258 0.084 1 46.94 143 ARG B C 1
ATOM 3200 O O . ARG B 1 143 ? -0.111 11.367 -0.664 1 46.94 143 ARG B O 1
ATOM 3207 N N . ALA B 1 144 ? 0.853 11.672 1.233 1 50.91 144 ALA B N 1
ATOM 3208 C CA . ALA B 1 144 ? 0.266 12.992 1.42 1 50.91 144 ALA B CA 1
ATOM 3209 C C . ALA B 1 144 ? 0.519 13.883 0.204 1 50.91 144 ALA B C 1
ATOM 3211 O O . ALA B 1 144 ? 1.597 13.836 -0.394 1 50.91 144 ALA B O 1
ATOM 3212 N N . MET B 1 145 ? -0.688 14.258 -0.492 1 46.28 145 MET B N 1
ATOM 3213 C CA . MET B 1 145 ? -0.594 15.148 -1.644 1 46.28 145 MET B CA 1
ATOM 3214 C C . MET B 1 145 ? -0.627 16.609 -1.205 1 46.28 145 MET B C 1
ATOM 3216 O O . MET B 1 145 ? -1.192 16.938 -0.159 1 46.28 145 MET B O 1
ATOM 3220 N N . PHE B 1 146 ? 0.232 17.469 -1.886 1 52.53 146 PHE B N 1
ATOM 3221 C CA . PHE B 1 146 ? 0.186 18.922 -1.796 1 52.53 146 PHE B CA 1
ATOM 3222 C C . PHE B 1 146 ? -0.499 19.531 -3.02 1 52.53 146 PHE B C 1
ATOM 3224 O O . PHE B 1 146 ? -0.131 19.219 -4.156 1 52.53 146 PHE B O 1
ATOM 3231 N N . SER B 1 147 ? -1.62 20.219 -2.783 1 51.34 147 SER B N 1
ATOM 3232 C CA . SER B 1 147 ? -2.363 20.797 -3.895 1 51.34 147 SER B CA 1
ATOM 3233 C C . SER B 1 147 ? -2.162 22.312 -3.965 1 51.34 147 SER B C 1
ATOM 3235 O O . SER B 1 147 ? -1.992 22.969 -2.936 1 51.34 147 SER B O 1
ATOM 3237 N N . TYR B 1 148 ? -1.993 22.844 -5.125 1 53.25 148 TYR B N 1
ATOM 3238 C CA . TYR B 1 148 ? -1.943 24.281 -5.336 1 53.25 148 TYR B CA 1
ATOM 3239 C C . TYR B 1 148 ? -2.715 24.672 -6.594 1 53.25 148 TYR B C 1
ATOM 3241 O O . TYR B 1 148 ? -2.947 23.844 -7.473 1 53.25 148 TYR B O 1
ATOM 3249 N N . SER B 1 149 ? -3.281 25.844 -6.527 1 55.69 149 SER B N 1
ATOM 3250 C CA . SER B 1 149 ? -4.051 26.344 -7.66 1 55.69 149 SER B CA 1
ATOM 3251 C C . SER B 1 149 ? -3.23 27.312 -8.5 1 55.69 149 SER B C 1
ATOM 3253 O O . SER B 1 149 ? -2.547 28.188 -7.961 1 55.69 149 SER B O 1
ATOM 3255 N N . LYS B 1 150 ? -3.16 27.109 -9.867 1 56 150 LYS B N 1
ATOM 3256 C CA . LYS B 1 150 ? -2.504 27.969 -10.844 1 56 150 LYS B CA 1
ATOM 3257 C C . LYS B 1 150 ? -3.324 28.078 -12.125 1 56 150 LYS B C 1
ATOM 3259 O O . LYS B 1 150 ? -3.658 27.062 -12.734 1 56 150 LYS B O 1
ATOM 3264 N N . GLY B 1 151 ? -3.584 29.312 -12.477 1 56.09 151 GLY B N 1
ATOM 3265 C CA . GLY B 1 151 ? -4.355 29.547 -13.695 1 56.09 151 GLY B CA 1
ATOM 3266 C C . GLY B 1 151 ? -5.746 28.938 -13.633 1 56.09 151 GLY B C 1
ATOM 3267 O O . GLY B 1 151 ? -6.242 28.406 -14.633 1 56.09 151 GLY B O 1
ATOM 3268 N N . GLY B 1 152 ? -6.215 28.781 -12.508 1 58.22 152 GLY B N 1
ATOM 3269 C CA . GLY B 1 152 ? -7.562 28.266 -12.336 1 58.22 152 GLY B CA 1
ATOM 3270 C C . GLY B 1 152 ? -7.613 26.75 -12.219 1 58.22 152 GLY B C 1
ATOM 3271 O O . GLY B 1 152 ? -8.688 26.172 -12.062 1 58.22 152 GLY B O 1
ATOM 3272 N N . GLN B 1 153 ? -6.48 26.234 -12.359 1 53.47 153 GLN B N 1
ATOM 3273 C CA . GLN B 1 153 ? -6.426 24.766 -12.297 1 53.47 153 GLN B CA 1
ATOM 3274 C C . GLN B 1 153 ? -5.766 24.297 -11.008 1 53.47 153 GLN B C 1
ATOM 3276 O O . GLN B 1 153 ? -4.855 24.953 -10.492 1 53.47 153 GLN B O 1
ATOM 3281 N N . LEU B 1 154 ? -6.32 23.156 -10.492 1 56.06 154 LEU B N 1
ATOM 3282 C CA . LEU B 1 154 ? -5.754 22.547 -9.297 1 56.06 154 LEU B CA 1
ATOM 3283 C C . LEU B 1 154 ? -4.707 21.5 -9.672 1 56.06 154 LEU B C 1
ATOM 3285 O O . LEU B 1 154 ? -4.953 20.656 -10.531 1 56.06 154 LEU B O 1
ATOM 3289 N N . PHE B 1 155 ? -3.535 21.734 -9.172 1 55.25 155 PHE B N 1
ATOM 3290 C CA . PHE B 1 155 ? -2.451 20.781 -9.367 1 55.25 155 PHE B CA 1
ATOM 3291 C C . PHE B 1 155 ? -2.176 20 -8.078 1 55.25 155 PHE B C 1
ATOM 3293 O O . PHE B 1 155 ? -2.207 20.578 -6.988 1 55.25 155 PHE B O 1
ATOM 3300 N N . ASN B 1 156 ? -2.012 18.719 -8.242 1 58.44 156 ASN B N 1
ATOM 3301 C CA . ASN B 1 156 ? -1.642 17.859 -7.125 1 58.44 156 ASN B CA 1
ATOM 3302 C C . ASN B 1 156 ? -0.256 17.25 -7.324 1 58.44 156 ASN B C 1
ATOM 3304 O O . ASN B 1 156 ? 0.063 16.766 -8.406 1 58.44 156 ASN B O 1
ATOM 3308 N N . VAL B 1 157 ? 0.598 17.531 -6.309 1 60.75 157 VAL B N 1
ATOM 3309 C CA . VAL B 1 157 ? 1.922 16.922 -6.336 1 60.75 157 VAL B CA 1
ATOM 3310 C C . VAL B 1 157 ? 2.145 16.109 -5.059 1 60.75 157 VAL B C 1
ATOM 3312 O O . VAL B 1 157 ? 1.593 16.438 -4.008 1 60.75 157 VAL B O 1
ATOM 3315 N N . PRO B 1 158 ? 2.891 14.977 -5.227 1 59.56 158 PRO B N 1
ATOM 3316 C CA . PRO B 1 158 ? 3.256 14.266 -3.996 1 59.56 158 PRO B CA 1
ATOM 3317 C C . PRO B 1 158 ? 3.967 15.164 -2.986 1 59.56 158 PRO B C 1
ATOM 3319 O O . PRO B 1 158 ? 4.812 15.977 -3.365 1 59.56 158 PRO B O 1
ATOM 3322 N N . LEU B 1 159 ? 3.648 15.078 -1.696 1 72.75 159 LEU B N 1
ATOM 3323 C CA . LEU B 1 159 ? 4.238 15.914 -0.656 1 72.75 159 LEU B CA 1
ATOM 3324 C C . LEU B 1 159 ? 5.75 15.711 -0.59 1 72.75 159 LEU B C 1
ATOM 3326 O O . LEU B 1 159 ? 6.492 16.656 -0.301 1 72.75 159 LEU B O 1
ATOM 3330 N N . ASP B 1 160 ? 6.109 14.562 -0.942 1 70.38 160 ASP B N 1
ATOM 3331 C CA . ASP B 1 160 ? 7.535 14.281 -0.819 1 70.38 160 ASP B CA 1
ATOM 3332 C C . ASP B 1 160 ? 8.32 14.875 -1.989 1 70.38 160 ASP B C 1
ATOM 3334 O O . ASP B 1 160 ? 9.539 14.734 -2.061 1 70.38 160 ASP B O 1
ATOM 3338 N N . GLN B 1 161 ? 7.641 15.523 -2.84 1 69.19 161 GLN B N 1
ATOM 3339 C CA . GLN B 1 161 ? 8.32 16.281 -3.885 1 69.19 161 GLN B CA 1
ATOM 3340 C C . GLN B 1 161 ? 8.367 17.766 -3.539 1 69.19 161 GLN B C 1
ATOM 3342 O O . GLN B 1 161 ? 9.078 18.547 -4.191 1 69.19 161 GLN B O 1
ATOM 3347 N N . VAL B 1 162 ? 7.645 18.156 -2.537 1 83.44 162 VAL B N 1
ATOM 3348 C CA . VAL B 1 162 ? 7.566 19.562 -2.131 1 83.44 162 VAL B CA 1
ATOM 3349 C C . VAL B 1 162 ? 8.719 19.891 -1.188 1 83.44 162 VAL B C 1
ATOM 3351 O O . VAL B 1 162 ? 8.805 19.344 -0.084 1 83.44 162 VAL B O 1
ATOM 3354 N N . LEU B 1 163 ? 9.602 20.781 -1.601 1 87.81 163 LEU B N 1
ATOM 3355 C CA . LEU B 1 163 ? 10.703 21.203 -0.738 1 87.81 163 LEU B CA 1
ATOM 3356 C C . LEU B 1 163 ? 10.281 22.375 0.149 1 87.81 163 LEU B C 1
ATOM 3358 O O . LEU B 1 163 ? 10.273 22.25 1.376 1 87.81 163 LEU B O 1
ATOM 3362 N N . PHE B 1 164 ? 9.922 23.422 -0.523 1 93 164 PHE B N 1
ATOM 3363 C CA . PHE B 1 164 ? 9.484 24.609 0.199 1 93 164 PHE B CA 1
ATOM 3364 C C . PHE B 1 164 ? 8.75 25.578 -0.729 1 93 164 PHE B C 1
ATOM 3366 O O . PHE B 1 164 ? 8.773 25.406 -1.95 1 93 164 PHE B O 1
ATOM 3373 N N . ILE B 1 165 ? 8.023 26.453 -0.124 1 92.81 165 ILE B N 1
ATOM 3374 C CA . ILE B 1 165 ? 7.34 27.562 -0.789 1 92.81 165 ILE B CA 1
ATOM 3375 C C . ILE B 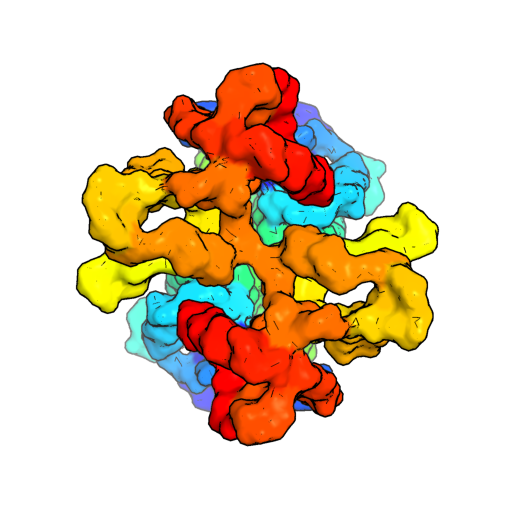1 165 ? 7.961 28.891 -0.355 1 92.81 165 ILE B C 1
ATOM 3377 O O . ILE B 1 165 ? 8.25 29.094 0.827 1 92.81 165 ILE B O 1
ATOM 3381 N N . GLU B 1 166 ? 8.234 29.75 -1.289 1 93.69 166 GLU B N 1
ATOM 3382 C CA . GLU B 1 166 ? 8.75 31.078 -0.959 1 93.69 166 GLU B CA 1
ATOM 3383 C C . GLU B 1 166 ? 7.871 32.188 -1.543 1 93.69 166 GLU B C 1
ATOM 3385 O O . GLU B 1 166 ? 7.219 31.984 -2.57 1 93.69 166 GLU B O 1
ATOM 3390 N N . THR B 1 167 ? 7.848 33.281 -0.793 1 92.56 167 THR B N 1
ATOM 3391 C CA . THR B 1 167 ? 7.176 34.469 -1.339 1 92.56 167 THR B CA 1
ATOM 3392 C C . THR B 1 167 ? 7.902 34.969 -2.582 1 92.56 167 THR B C 1
ATOM 3394 O O . THR B 1 167 ? 9.125 35.125 -2.572 1 92.56 167 THR B O 1
ATOM 3397 N N . GLY B 1 168 ? 7.191 35.125 -3.658 1 86.31 168 GLY B N 1
ATOM 3398 C CA . GLY B 1 168 ? 7.766 35.594 -4.91 1 86.31 168 GLY B CA 1
ATOM 3399 C C . GLY B 1 168 ? 8.172 37.062 -4.863 1 86.31 168 GLY B C 1
ATOM 3400 O O . GLY B 1 168 ? 7.922 37.75 -3.873 1 86.31 168 GLY B O 1
ATOM 3401 N N . ALA B 1 169 ? 8.875 37.438 -5.992 1 81.81 169 ALA B N 1
ATOM 3402 C CA . ALA B 1 169 ? 9.344 38.812 -6.133 1 81.81 169 ALA B CA 1
ATOM 3403 C C . ALA B 1 169 ? 8.172 39.781 -6.301 1 81.81 169 ALA B C 1
ATOM 3405 O O . ALA B 1 169 ? 8.258 40.938 -5.914 1 81.81 169 ALA B O 1
ATOM 3406 N N . VAL B 1 170 ? 7.113 39.25 -6.828 1 81.75 170 VAL B N 1
ATOM 3407 C CA . VAL B 1 170 ? 5.922 40.062 -7.047 1 81.75 170 VAL B CA 1
ATOM 3408 C C . VAL B 1 170 ? 4.863 39.719 -6 1 81.75 170 VAL B C 1
ATOM 3410 O O . VAL B 1 170 ? 4.777 38.562 -5.543 1 81.75 170 VAL B O 1
ATOM 3413 N N . ARG B 1 171 ? 4.043 40.781 -5.68 1 83.25 171 ARG B N 1
ATOM 3414 C CA . ARG B 1 171 ? 2.99 40.594 -4.688 1 83.25 171 ARG B CA 1
ATOM 3415 C C . ARG B 1 171 ? 2.021 39.5 -5.109 1 83.25 171 ARG B C 1
ATOM 3417 O O . ARG B 1 171 ? 1.671 39.406 -6.285 1 83.25 171 ARG B O 1
ATOM 3424 N N . ASN B 1 172 ? 1.634 38.719 -4.172 1 85.75 172 ASN B N 1
ATOM 3425 C CA . ASN B 1 172 ? 0.613 37.688 -4.316 1 85.75 172 ASN B CA 1
ATOM 3426 C C . ASN B 1 172 ? 1.084 36.562 -5.227 1 85.75 172 ASN B C 1
ATOM 3428 O O . ASN B 1 172 ? 0.275 35.906 -5.902 1 85.75 172 ASN B O 1
ATOM 3432 N N . LYS B 1 173 ? 2.42 36.531 -5.316 1 86.38 173 LYS B N 1
ATOM 3433 C CA . LYS B 1 173 ? 2.996 35.406 -6.055 1 86.38 173 LYS B CA 1
ATOM 3434 C C . LYS B 1 173 ? 3.848 34.531 -5.141 1 86.38 173 LYS B C 1
ATOM 3436 O O . LYS B 1 173 ? 4.602 35.031 -4.309 1 86.38 173 LYS B O 1
ATOM 3441 N N . LEU B 1 174 ? 3.627 33.25 -5.312 1 91.06 174 LEU B N 1
ATOM 3442 C CA . LEU B 1 174 ? 4.422 32.281 -4.578 1 91.06 174 LEU B CA 1
ATOM 3443 C C . LEU B 1 174 ? 5.246 31.422 -5.531 1 91.06 174 LEU B C 1
ATOM 3445 O O . LEU B 1 174 ? 4.891 31.266 -6.707 1 91.06 174 LEU B O 1
ATOM 3449 N N . VAL B 1 175 ? 6.379 31.016 -5.039 1 89.88 175 VAL B N 1
ATOM 3450 C CA . VAL B 1 175 ? 7.242 30.109 -5.789 1 89.88 175 VAL B CA 1
ATOM 3451 C C . VAL B 1 175 ? 7.344 28.781 -5.055 1 89.88 175 VAL B C 1
ATOM 3453 O O . VAL B 1 175 ? 7.855 28.719 -3.934 1 89.88 175 VAL B O 1
ATOM 3456 N N . LEU B 1 176 ? 6.816 27.781 -5.738 1 89.62 176 LEU B N 1
ATOM 3457 C CA . LEU B 1 176 ? 6.863 26.406 -5.219 1 89.62 176 LEU B CA 1
ATOM 3458 C C . LEU B 1 176 ? 8.07 25.672 -5.766 1 89.62 176 LEU B C 1
ATOM 3460 O O . LEU B 1 176 ? 8.219 25.516 -6.98 1 89.62 176 LEU B O 1
ATOM 3464 N N . HIS B 1 177 ? 8.953 25.234 -4.828 1 89 177 HIS B N 1
ATOM 3465 C CA . HIS B 1 177 ? 10.125 24.453 -5.199 1 89 177 HIS B CA 1
ATOM 3466 C C . HIS B 1 177 ? 9.859 22.953 -5.016 1 89 177 HIS B C 1
ATOM 3468 O O . HIS B 1 177 ? 9.68 22.484 -3.887 1 89 177 HIS B O 1
ATOM 3474 N N . LEU B 1 178 ? 9.797 22.328 -6.137 1 78.94 178 LEU B N 1
ATOM 3475 C CA . LEU B 1 178 ? 9.719 20.875 -6.141 1 78.94 178 LEU B CA 1
ATOM 3476 C C . LEU B 1 178 ? 11.102 20.25 -6.359 1 78.94 178 LEU B C 1
ATOM 3478 O O . LEU B 1 178 ? 12.062 20.969 -6.637 1 78.94 178 LEU B O 1
ATOM 3482 N N . THR B 1 179 ? 11.156 18.953 -6.129 1 74.38 179 THR B N 1
ATOM 3483 C CA . THR B 1 179 ? 12.438 18.266 -6.277 1 74.38 179 THR B CA 1
ATOM 3484 C C . THR B 1 179 ? 12.969 18.406 -7.699 1 74.38 179 THR B C 1
ATOM 3486 O O . THR B 1 179 ? 14.18 18.453 -7.918 1 74.38 179 THR B O 1
ATOM 3489 N N . ASP B 1 180 ? 12.047 18.547 -8.57 1 65 180 ASP B N 1
ATOM 3490 C CA . ASP B 1 180 ? 12.492 18.469 -9.953 1 65 180 ASP B CA 1
ATOM 3491 C C . ASP B 1 180 ? 12.188 19.75 -10.711 1 65 180 ASP B C 1
ATOM 3493 O O . ASP B 1 180 ? 12.656 19.953 -11.836 1 65 180 ASP B O 1
ATOM 3497 N N . ARG B 1 181 ? 11.359 20.594 -10.148 1 69.25 181 ARG B N 1
ATOM 3498 C CA . ARG B 1 181 ? 11 21.828 -10.844 1 69.25 181 ARG B CA 1
ATOM 3499 C C . ARG B 1 181 ? 10.547 22.906 -9.867 1 69.25 181 ARG B C 1
ATOM 3501 O O . ARG B 1 181 ? 10.359 22.641 -8.68 1 69.25 181 ARG B O 1
ATOM 3508 N N . ILE B 1 182 ? 10.523 24.156 -10.461 1 79.44 182 ILE B N 1
ATOM 3509 C CA . ILE B 1 182 ? 10.023 25.297 -9.727 1 79.44 182 ILE B CA 1
ATOM 3510 C C . ILE B 1 182 ? 8.766 25.844 -10.406 1 79.44 182 ILE B C 1
ATOM 3512 O O . ILE B 1 182 ? 8.727 25.984 -11.633 1 79.44 182 ILE B O 1
ATOM 3516 N N . VAL B 1 183 ? 7.719 26.062 -9.547 1 76.88 183 VAL B N 1
ATOM 3517 C CA . VAL B 1 183 ? 6.441 26.531 -10.07 1 76.88 183 VAL B CA 1
ATOM 3518 C C . VAL B 1 183 ? 6.047 27.828 -9.383 1 76.88 183 VAL B C 1
ATOM 3520 O O . VAL B 1 183 ? 6.176 27.969 -8.164 1 76.88 183 VAL B O 1
ATOM 3523 N N . GLN B 1 184 ? 5.625 28.75 -10.297 1 82.12 184 GLN B N 1
ATOM 3524 C CA . GLN B 1 184 ? 5.086 29.984 -9.742 1 82.12 184 GLN B CA 1
ATOM 3525 C C . GLN B 1 184 ? 3.561 30 -9.797 1 82.12 184 GLN B C 1
ATOM 3527 O O . GLN B 1 184 ? 2.967 29.578 -10.789 1 82.12 184 GLN B O 1
ATOM 3532 N N . TYR B 1 185 ? 2.953 30.438 -8.688 1 79.81 185 TYR B N 1
ATOM 3533 C CA . TYR B 1 185 ? 1.497 30.516 -8.656 1 79.81 185 TYR B CA 1
ATOM 3534 C C . TYR B 1 185 ? 1.029 31.641 -7.73 1 79.81 185 TYR B C 1
ATOM 3536 O O . TYR B 1 185 ? 1.819 32.188 -6.957 1 79.81 185 TYR B O 1
ATOM 3544 N N . ASN B 1 186 ? -0.213 32 -7.887 1 80.62 186 ASN B N 1
ATOM 3545 C CA . ASN B 1 186 ? -0.766 33.062 -7.07 1 80.62 186 ASN B CA 1
ATOM 3546 C C . ASN B 1 186 ? -1.112 32.594 -5.664 1 80.62 186 ASN B C 1
ATOM 3548 O O . ASN B 1 186 ? -1.631 31.484 -5.492 1 80.62 186 ASN B O 1
ATOM 3552 N N . GLY B 1 187 ? -0.659 33.469 -4.75 1 83.5 187 GLY B N 1
ATOM 3553 C CA . GLY B 1 187 ? -1.01 33.156 -3.377 1 83.5 187 GLY B CA 1
ATOM 3554 C C . GLY B 1 187 ? -0.215 33.938 -2.357 1 83.5 187 GLY B C 1
ATOM 3555 O O . GLY B 1 187 ? 0.644 34.75 -2.723 1 83.5 187 GLY B O 1
ATOM 3556 N N . LYS B 1 188 ? -0.608 33.75 -1.079 1 86.69 188 LYS B N 1
ATOM 3557 C CA . LYS B 1 188 ? 0.095 34.312 0.065 1 86.69 188 LYS B CA 1
ATOM 3558 C C . LYS B 1 188 ? 0.63 33.219 0.985 1 86.69 188 LYS B C 1
ATOM 3560 O O . LYS B 1 188 ? -0.04 32.219 1.215 1 86.69 188 LYS B O 1
ATOM 3565 N N . ILE B 1 189 ? 1.801 33.469 1.438 1 88.44 189 ILE B N 1
ATOM 3566 C CA . ILE B 1 189 ? 2.457 32.469 2.275 1 88.44 189 ILE B CA 1
ATOM 3567 C C . ILE B 1 189 ? 1.613 32.188 3.521 1 88.44 189 ILE B C 1
ATOM 3569 O O . ILE B 1 189 ? 1.549 31.062 4.008 1 88.44 189 ILE B O 1
ATOM 3573 N N . SER B 1 190 ? 0.941 33.25 3.971 1 84.81 190 SER B N 1
ATOM 3574 C CA . SER B 1 190 ? 0.084 33.094 5.141 1 84.81 190 SER B CA 1
ATOM 3575 C C . SER B 1 190 ? -1.067 32.125 4.855 1 84.81 190 SER B C 1
ATOM 3577 O O . SER B 1 190 ? -1.396 31.281 5.684 1 84.81 190 SER B O 1
ATOM 3579 N N . ASP B 1 191 ? -1.619 32.281 3.707 1 79.69 191 ASP B N 1
ATOM 3580 C CA . ASP B 1 191 ? -2.721 31.406 3.318 1 79.69 191 ASP B CA 1
ATOM 3581 C C . ASP B 1 191 ? -2.246 29.969 3.143 1 79.69 191 ASP B C 1
ATOM 3583 O O . ASP B 1 191 ? -2.92 29.031 3.574 1 79.69 191 ASP B O 1
ATOM 3587 N N . GLU B 1 192 ? -1.083 29.812 2.555 1 80.94 192 GLU B N 1
ATOM 3588 C CA . GLU B 1 192 ? -0.509 28.484 2.336 1 80.94 192 GLU B CA 1
ATOM 3589 C C . GLU B 1 192 ? -0.165 27.812 3.66 1 80.94 192 GLU B C 1
ATOM 3591 O O . GLU B 1 192 ? -0.281 26.594 3.789 1 80.94 192 GLU B O 1
ATOM 3596 N N . THR B 1 193 ? 0.246 28.625 4.598 1 79.06 193 THR B N 1
ATOM 3597 C CA . THR B 1 193 ? 0.583 28.109 5.922 1 79.06 193 THR B CA 1
ATOM 3598 C C . THR B 1 193 ? -0.624 27.422 6.559 1 79.06 193 THR B C 1
ATOM 3600 O O . THR B 1 193 ? -0.491 26.359 7.168 1 79.06 193 THR B O 1
ATOM 3603 N N . VAL B 1 194 ? -1.653 28 6.254 1 69.06 194 VAL B N 1
ATOM 3604 C CA . VAL B 1 194 ? -2.887 27.469 6.828 1 69.06 194 VAL B CA 1
ATOM 3605 C C . VAL B 1 194 ? -3.357 26.266 6.016 1 69.06 194 VAL B C 1
ATOM 3607 O O . VAL B 1 194 ? -3.764 25.25 6.582 1 69.06 194 VAL B O 1
ATOM 3610 N N . ALA B 1 195 ? -3.227 26.344 4.797 1 67.94 195 ALA B N 1
ATOM 3611 C CA . ALA B 1 195 ? -3.76 25.344 3.875 1 67.94 195 ALA B CA 1
ATOM 3612 C C . ALA B 1 195 ? -2.928 24.078 3.908 1 67.94 195 ALA B C 1
ATOM 3614 O O . ALA B 1 195 ? -3.439 22.984 3.633 1 67.94 195 ALA B O 1
ATOM 3615 N N . HIS B 1 196 ? -1.66 24.266 4.289 1 74.94 196 HIS B N 1
ATOM 3616 C CA . HIS B 1 196 ? -0.742 23.141 4.234 1 74.94 196 HIS B CA 1
ATOM 3617 C C . HIS B 1 196 ? -0.012 22.953 5.562 1 74.94 196 HIS B C 1
ATOM 3619 O O . HIS B 1 196 ? 1.172 23.281 5.676 1 74.94 196 HIS B O 1
ATOM 3625 N N . PRO B 1 197 ? -0.687 22.438 6.387 1 66.94 197 PRO B N 1
ATOM 3626 C CA . PRO B 1 197 ? -0.103 22.312 7.723 1 66.94 197 PRO B CA 1
ATOM 3627 C C . PRO B 1 197 ? 1.061 21.312 7.762 1 66.94 197 PRO B C 1
ATOM 3629 O O . PRO B 1 197 ? 1.824 21.297 8.727 1 66.94 197 PRO B O 1
ATOM 3632 N N . GLU B 1 198 ? 1.091 20.5 6.766 1 71.88 198 GLU B N 1
ATOM 3633 C CA . GLU B 1 198 ? 2.225 19.578 6.676 1 71.88 198 GLU B CA 1
ATOM 3634 C C . GLU B 1 198 ? 3.527 20.328 6.434 1 71.88 198 GLU B C 1
ATOM 3636 O O . GLU B 1 198 ? 4.613 19.781 6.617 1 71.88 198 GLU B O 1
ATOM 3641 N N . LEU B 1 199 ? 3.357 21.531 6.051 1 82.56 199 LEU B N 1
ATOM 3642 C CA . LEU B 1 199 ? 4.527 22.391 5.887 1 82.56 199 LEU B CA 1
ATOM 3643 C C . LEU B 1 199 ? 4.738 23.266 7.117 1 82.56 199 LEU B C 1
ATOM 3645 O O . LEU B 1 199 ? 3.834 23.406 7.941 1 82.56 199 LEU B O 1
ATOM 3649 N N . PHE B 1 200 ? 5.992 23.734 7.273 1 87.56 200 PHE B N 1
ATOM 3650 C CA . PHE B 1 200 ? 6.352 24.5 8.453 1 87.56 200 PHE B CA 1
ATOM 3651 C C . PHE B 1 200 ? 6.828 25.906 8.062 1 87.56 200 PHE B C 1
ATOM 3653 O O . PHE B 1 200 ? 7.75 26.047 7.258 1 87.56 200 PHE B O 1
ATOM 3660 N N . ARG B 1 201 ? 6.195 26.812 8.68 1 89.56 201 ARG B N 1
ATOM 3661 C CA . ARG B 1 201 ? 6.613 28.188 8.422 1 89.56 201 ARG B CA 1
ATOM 3662 C C . ARG B 1 201 ? 7.895 28.531 9.172 1 89.56 201 ARG B C 1
ATOM 3664 O O . ARG B 1 201 ? 7.859 28.812 10.375 1 89.56 201 ARG B O 1
ATOM 3671 N N . VAL B 1 202 ? 8.984 28.656 8.469 1 92.5 202 VAL B N 1
ATOM 3672 C CA . VAL B 1 202 ? 10.273 28.844 9.133 1 92.5 202 VAL B CA 1
ATOM 3673 C C . VAL B 1 202 ? 10.68 30.312 9.078 1 92.5 202 VAL B C 1
ATOM 3675 O O . VAL B 1 202 ? 11.648 30.719 9.719 1 92.5 202 VAL B O 1
ATOM 3678 N N . HIS B 1 203 ? 10.023 31.062 8.273 1 91.5 203 HIS B N 1
ATOM 3679 C CA . HIS B 1 203 ? 10.328 32.469 7.98 1 91.5 203 HIS B CA 1
ATOM 3680 C C . HIS B 1 203 ? 9.109 33.188 7.438 1 91.5 203 HIS B C 1
ATOM 3682 O O . HIS B 1 203 ? 8.141 32.562 7.004 1 91.5 203 HIS B O 1
ATOM 3688 N N . LYS B 1 204 ? 9.164 34.469 7.5 1 90.25 204 LYS B N 1
ATOM 3689 C CA . LYS B 1 204 ? 8.062 35.25 6.938 1 90.25 204 LYS B CA 1
ATOM 3690 C C . LYS B 1 204 ? 7.871 34.938 5.457 1 90.25 204 LYS B C 1
ATOM 3692 O O . LYS B 1 204 ? 6.758 35.031 4.938 1 90.25 204 LYS B O 1
ATOM 3697 N N . SER B 1 205 ? 8.93 34.406 4.848 1 91.69 205 SER B N 1
ATOM 3698 C CA . SER B 1 205 ? 8.867 34.25 3.396 1 91.69 205 SER B CA 1
ATOM 3699 C C . SER B 1 205 ? 9.008 32.781 2.99 1 91.69 205 SER B C 1
ATOM 3701 O O . SER B 1 205 ? 8.992 32.469 1.801 1 91.69 205 SER B O 1
ATOM 3703 N N . PHE B 1 206 ? 9.102 31.906 4.027 1 93.44 206 PHE B N 1
ATOM 3704 C CA . PHE B 1 206 ? 9.383 30.531 3.65 1 93.44 206 PHE B CA 1
ATOM 3705 C C . PHE B 1 206 ? 8.5 29.562 4.434 1 93.44 206 PHE B C 1
ATOM 3707 O O . PHE B 1 206 ? 8.367 29.688 5.652 1 93.44 206 PHE B O 1
ATOM 3714 N N . LEU B 1 207 ? 7.898 28.672 3.68 1 93.31 207 LEU B N 1
ATOM 3715 C CA . LEU B 1 207 ? 7.215 27.484 4.184 1 93.31 207 LEU B CA 1
ATOM 3716 C C . LEU B 1 207 ? 7.934 26.203 3.738 1 93.31 207 LEU B C 1
ATOM 3718 O O . LEU B 1 207 ? 8.125 25.984 2.541 1 93.31 207 LEU B O 1
ATOM 3722 N N . VAL B 1 208 ? 8.359 25.359 4.723 1 92.62 208 VAL B N 1
ATOM 3723 C CA . VAL B 1 208 ? 9.242 24.266 4.359 1 92.62 208 VAL B CA 1
ATOM 3724 C C . VAL B 1 208 ? 8.547 22.938 4.648 1 92.62 208 VAL B C 1
ATOM 3726 O O . VAL B 1 208 ? 7.723 22.844 5.555 1 92.62 208 VAL B O 1
ATOM 3729 N N . ASN B 1 209 ? 8.828 22.016 3.799 1 86.25 209 ASN B N 1
ATOM 3730 C CA . ASN B 1 209 ? 8.555 20.625 4.129 1 86.25 209 ASN B CA 1
ATOM 3731 C C . ASN B 1 209 ? 9.648 20.031 5.02 1 86.25 209 ASN B C 1
ATOM 3733 O O . ASN B 1 209 ? 10.75 19.734 4.551 1 86.25 209 ASN B O 1
ATOM 3737 N N . PRO B 1 210 ? 9.336 19.891 6.262 1 85.5 210 PRO B N 1
ATOM 3738 C CA . PRO B 1 210 ? 10.383 19.422 7.164 1 85.5 210 PRO B CA 1
ATOM 3739 C C . PRO B 1 210 ? 10.922 18.047 6.777 1 85.5 210 PRO B C 1
ATOM 3741 O O . PRO B 1 210 ? 12.094 17.75 7.012 1 85.5 210 PRO B O 1
ATOM 3744 N N . GLN B 1 211 ? 10.109 17.344 6.137 1 77.31 211 GLN B N 1
ATOM 3745 C CA . GLN B 1 211 ? 10.484 15.977 5.777 1 77.31 211 GLN B CA 1
ATOM 3746 C C . GLN B 1 211 ? 11.562 15.969 4.691 1 77.31 211 GLN B C 1
ATOM 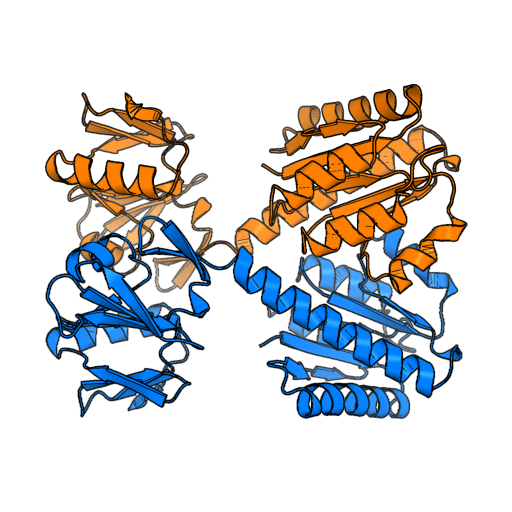3748 O O . GLN B 1 211 ? 12.273 14.977 4.52 1 77.31 211 GLN B O 1
ATOM 3753 N N . MET B 1 212 ? 11.672 17.062 4.016 1 81.31 212 MET B N 1
ATOM 3754 C CA . MET B 1 212 ? 12.586 17.125 2.877 1 81.31 212 MET B CA 1
ATOM 3755 C C . MET B 1 212 ? 13.898 17.797 3.27 1 81.31 212 MET B C 1
ATOM 3757 O O . MET B 1 212 ? 14.844 17.844 2.477 1 81.31 212 MET B O 1
ATOM 3761 N N . LEU B 1 213 ? 13.984 18.25 4.527 1 88.38 213 LEU B N 1
ATOM 3762 C CA . LEU B 1 213 ? 15.219 18.859 5.004 1 88.38 213 LEU B CA 1
ATOM 3763 C C . LEU B 1 213 ? 16.297 17.797 5.246 1 88.38 213 LEU B C 1
ATOM 3765 O O . LEU B 1 213 ? 16 16.734 5.773 1 88.38 213 LEU B O 1
ATOM 3769 N N . VAL B 1 214 ? 17.5 18.109 4.84 1 81.69 214 VAL B N 1
ATOM 3770 C CA . VAL B 1 214 ? 18.578 17.141 5.059 1 81.69 214 VAL B CA 1
ATOM 3771 C C . VAL B 1 214 ? 19.562 17.688 6.082 1 81.69 214 VAL B C 1
ATOM 3773 O O . VAL B 1 214 ? 20.297 16.938 6.723 1 81.69 214 VAL B O 1
ATOM 3776 N N . ARG B 1 215 ? 19.547 19 6.238 1 86.44 215 ARG B N 1
ATOM 3777 C CA . ARG B 1 215 ? 20.484 19.641 7.16 1 86.44 215 ARG B CA 1
ATOM 3778 C C . ARG B 1 215 ? 19.953 20.984 7.637 1 86.44 215 ARG B C 1
ATOM 3780 O O . ARG B 1 215 ? 19.312 21.719 6.871 1 86.44 215 ARG B O 1
ATOM 3787 N N . ILE B 1 216 ? 20.266 21.281 8.938 1 91.06 216 ILE B N 1
ATOM 3788 C CA . ILE B 1 216 ? 19.984 22.594 9.508 1 91.06 216 ILE B CA 1
ATOM 3789 C C . ILE B 1 216 ? 21.266 23.219 10.039 1 91.06 216 ILE B C 1
ATOM 3791 O O . ILE B 1 216 ? 21.984 22.594 10.828 1 91.06 216 ILE B O 1
ATOM 3795 N N . ASP B 1 217 ? 21.562 24.328 9.547 1 89.38 217 ASP B N 1
ATOM 3796 C CA . ASP B 1 217 ? 22.688 25.125 10.031 1 89.38 217 ASP B CA 1
ATOM 3797 C C . ASP B 1 217 ? 22.219 26.172 11.031 1 89.38 217 ASP B C 1
ATOM 3799 O O . ASP B 1 217 ? 21.766 27.25 10.641 1 89.38 217 ASP B O 1
ATOM 3803 N N . LYS B 1 218 ? 22.438 25.859 12.266 1 88.44 218 LYS B N 1
ATOM 3804 C CA . LYS B 1 218 ? 21.969 26.75 13.32 1 88.44 218 LYS B CA 1
ATOM 3805 C C . LYS B 1 218 ? 22.75 28.062 13.328 1 88.44 218 LYS B C 1
ATOM 3807 O O . LYS B 1 218 ? 22.188 29.125 13.562 1 88.44 218 LYS B O 1
ATOM 3812 N N . GLN B 1 219 ? 23.938 27.953 13.008 1 89.06 219 GLN B N 1
ATOM 3813 C CA . GLN B 1 219 ? 24.828 29.109 13.039 1 89.06 219 GLN B CA 1
ATOM 3814 C C . GLN B 1 219 ? 24.422 30.125 11.977 1 89.06 219 GLN B C 1
ATOM 3816 O O . GLN B 1 219 ? 24.359 31.328 12.25 1 89.06 219 GLN B O 1
ATOM 3821 N N . HIS B 1 220 ? 24.172 29.688 10.82 1 90.75 220 HIS B N 1
ATOM 3822 C CA . HIS B 1 220 ? 23.875 30.594 9.719 1 90.75 220 HIS B CA 1
ATOM 3823 C C . HIS B 1 220 ? 22.375 30.688 9.477 1 90.75 220 HIS B C 1
ATOM 3825 O O . HIS B 1 220 ? 21.922 31.375 8.555 1 90.75 220 HIS B O 1
ATOM 3831 N N . GLN B 1 221 ? 21.594 29.984 10.289 1 92.38 221 GLN B N 1
ATOM 3832 C CA . GLN B 1 221 ? 20.141 30.016 10.227 1 92.38 221 GLN B CA 1
ATOM 3833 C C . GLN B 1 221 ? 19.641 29.609 8.844 1 92.38 221 GLN B C 1
ATOM 3835 O O . GLN B 1 221 ? 18.828 30.312 8.242 1 92.38 221 GLN B O 1
ATOM 3840 N N . LEU B 1 222 ? 20.141 28.391 8.406 1 92.81 222 LEU B N 1
ATOM 3841 C CA . LEU B 1 222 ? 19.781 27.891 7.082 1 92.81 222 LEU B CA 1
ATOM 3842 C C . LEU B 1 222 ? 19.297 26.453 7.16 1 92.81 222 LEU B C 1
ATOM 3844 O O . LEU B 1 222 ? 19.812 25.656 7.953 1 92.81 222 LEU B O 1
ATOM 3848 N N . GLY B 1 223 ? 18.312 26.156 6.383 1 93.94 223 GLY B N 1
ATOM 3849 C CA . GLY B 1 223 ? 17.906 24.781 6.109 1 93.94 223 GLY B CA 1
ATOM 3850 C C . GLY B 1 223 ? 18.25 24.328 4.707 1 93.94 223 GLY B C 1
ATOM 3851 O O . GLY B 1 223 ? 18.109 25.078 3.746 1 93.94 223 GLY B O 1
ATOM 3852 N N . TYR B 1 224 ? 18.734 23.109 4.602 1 90.12 224 TYR B N 1
ATOM 3853 C CA . TYR B 1 224 ? 19.203 22.625 3.312 1 90.12 224 TYR B CA 1
ATOM 3854 C C . TYR B 1 224 ? 18.375 21.438 2.84 1 90.12 224 TYR B C 1
ATOM 3856 O O . TYR B 1 224 ? 17.906 20.641 3.654 1 90.12 224 TYR B O 1
ATOM 3864 N N . PHE B 1 225 ? 18.375 21.328 1.503 1 87.94 225 PHE B N 1
ATOM 3865 C CA . PHE B 1 225 ? 17.688 20.219 0.848 1 87.94 225 PHE B CA 1
ATOM 3866 C C . PHE B 1 225 ? 18.672 19.391 0.02 1 87.94 225 PHE B C 1
ATOM 3868 O O . PHE B 1 225 ? 19.781 19.844 -0.254 1 87.94 225 PHE B O 1
ATOM 3875 N N . GLU B 1 226 ? 18.281 18.266 -0.366 1 80.69 226 GLU B N 1
ATOM 3876 C CA . GLU B 1 226 ? 19.156 17.328 -1.065 1 80.69 226 GLU B CA 1
ATOM 3877 C C . GLU B 1 226 ? 19.609 17.891 -2.408 1 80.69 226 GLU B C 1
ATOM 3879 O O . GLU B 1 226 ? 20.734 17.641 -2.848 1 80.69 226 GLU B O 1
ATOM 3884 N N . ASN B 1 227 ? 18.719 18.734 -2.957 1 78.19 227 ASN B N 1
ATOM 3885 C CA . ASN B 1 227 ? 19.047 19.219 -4.293 1 78.19 227 ASN B CA 1
ATOM 3886 C C . ASN B 1 227 ? 20 20.406 -4.238 1 78.19 227 ASN B C 1
ATOM 3888 O O . ASN B 1 227 ? 20.266 21.047 -5.262 1 78.19 227 ASN B O 1
ATOM 3892 N N . GLY B 1 228 ? 20.344 20.797 -3.066 1 82.69 228 GLY B N 1
ATOM 3893 C CA . GLY B 1 228 ? 21.328 21.844 -2.91 1 82.69 228 GLY B CA 1
ATOM 3894 C C . GLY B 1 228 ? 20.719 23.188 -2.557 1 82.69 228 GLY B C 1
ATOM 3895 O O . GLY B 1 228 ? 21.422 24.125 -2.182 1 82.69 228 GLY B O 1
ATOM 3896 N N . GLU B 1 229 ? 19.453 23.281 -2.703 1 88.12 229 GLU B N 1
ATOM 3897 C CA . GLU B 1 229 ? 18.781 24.516 -2.336 1 88.12 229 GLU B CA 1
ATOM 3898 C C . GLU B 1 229 ? 18.734 24.703 -0.82 1 88.12 229 GLU B C 1
ATOM 3900 O O . GLU B 1 229 ? 18.859 23.719 -0.074 1 88.12 229 GLU B O 1
ATOM 3905 N N . SER B 1 230 ? 18.688 25.938 -0.388 1 93 230 SER B N 1
ATOM 3906 C CA . SER B 1 230 ? 18.578 26.25 1.033 1 93 230 SER B CA 1
ATOM 3907 C C . SER B 1 230 ? 17.562 27.359 1.282 1 93 230 SER B C 1
ATOM 3909 O O . SER B 1 230 ? 17.156 28.047 0.35 1 93 230 SER B O 1
ATOM 3911 N N . VAL B 1 231 ? 17.062 27.406 2.498 1 94 231 VAL B N 1
ATOM 3912 C CA . VAL B 1 231 ? 16.125 28.438 2.912 1 94 231 VAL B CA 1
ATOM 3913 C C . VAL B 1 231 ? 16.594 29.078 4.223 1 94 231 VAL B C 1
ATOM 3915 O O . VAL B 1 231 ? 17.25 28.422 5.035 1 94 231 VAL B O 1
ATOM 3918 N N . ASP B 1 232 ? 16.234 30.328 4.363 1 93.38 232 ASP B N 1
ATOM 3919 C CA . ASP B 1 232 ? 16.469 31.016 5.633 1 93.38 232 ASP B CA 1
ATOM 3920 C C . ASP B 1 232 ? 15.469 30.547 6.699 1 93.38 232 ASP B C 1
ATOM 3922 O O . ASP B 1 232 ? 14.297 30.328 6.406 1 93.38 232 ASP B O 1
ATOM 3926 N N . ILE B 1 233 ? 16.062 30.453 7.848 1 93.75 233 ILE B N 1
ATOM 3927 C CA . ILE B 1 233 ? 15.219 30.125 8.992 1 93.75 233 ILE B CA 1
ATOM 3928 C C . ILE B 1 233 ? 15.289 31.234 10.023 1 93.75 233 ILE B C 1
ATOM 3930 O O . ILE B 1 233 ? 16.375 31.609 10.477 1 93.75 233 ILE B O 1
ATOM 3934 N N . ALA B 1 234 ? 14.125 31.719 10.312 1 92.5 234 ALA B N 1
ATOM 3935 C CA . ALA B 1 234 ? 14.078 32.75 11.344 1 92.5 234 ALA B CA 1
ATOM 3936 C C . ALA B 1 234 ? 14.523 32.219 12.695 1 92.5 234 ALA B C 1
ATOM 3938 O O . ALA B 1 234 ? 14.203 31.078 13.047 1 92.5 234 ALA B O 1
ATOM 3939 N N . ILE B 1 235 ? 15.188 33.031 13.477 1 89.62 235 ILE B N 1
ATOM 3940 C CA . ILE B 1 235 ? 15.727 32.656 14.781 1 89.62 235 ILE B CA 1
ATOM 3941 C C . ILE B 1 235 ? 14.594 32.188 15.695 1 89.62 235 ILE B C 1
ATOM 3943 O O . ILE B 1 235 ? 14.734 31.203 16.406 1 89.62 235 ILE B O 1
ATOM 3947 N N . ARG B 1 236 ? 13.539 32.844 15.641 1 86.75 236 ARG B N 1
ATOM 3948 C CA . ARG B 1 236 ? 12.414 32.562 16.516 1 86.75 236 ARG B CA 1
ATOM 3949 C C . ARG B 1 236 ? 11.727 31.266 16.141 1 86.75 236 ARG B C 1
ATOM 3951 O O . ARG B 1 236 ? 10.945 30.719 16.922 1 86.75 236 ARG B O 1
ATOM 3958 N N . LYS B 1 237 ? 12.055 30.797 14.992 1 88.06 237 LYS B N 1
ATOM 3959 C CA . LYS B 1 237 ? 11.398 29.578 14.523 1 88.06 237 LYS B CA 1
ATOM 3960 C C . LYS B 1 237 ? 12.32 28.375 14.656 1 88.06 237 LYS B C 1
ATOM 3962 O O . LYS B 1 237 ? 11.875 27.219 14.555 1 88.06 237 LYS B O 1
ATOM 3967 N N . MET B 1 238 ? 13.539 28.656 14.938 1 86.81 238 MET B N 1
ATOM 3968 C CA . MET B 1 238 ? 14.555 27.609 14.945 1 86.81 238 MET B CA 1
ATOM 3969 C C . MET B 1 238 ? 14.242 26.562 15.992 1 86.81 238 MET B C 1
ATOM 3971 O O . MET B 1 238 ? 14.266 25.359 15.703 1 86.81 238 MET B O 1
ATOM 3975 N N . HIS B 1 239 ? 13.891 27.016 17.031 1 84.06 239 HIS B N 1
ATOM 3976 C CA . HIS B 1 239 ? 13.609 26.094 18.125 1 84.06 239 HIS B CA 1
ATOM 3977 C C . HIS B 1 239 ? 12.438 25.172 17.797 1 84.06 239 HIS B C 1
ATOM 3979 O O . HIS B 1 239 ? 12.523 23.969 17.953 1 84.06 239 HIS B O 1
ATOM 3985 N N . ASP B 1 240 ? 11.469 25.781 17.328 1 80.56 240 ASP B N 1
ATOM 3986 C CA . ASP B 1 240 ? 10.258 25.031 17 1 80.56 240 ASP B CA 1
ATOM 3987 C C . ASP B 1 240 ? 10.523 24.031 15.875 1 80.56 240 ASP B C 1
ATOM 3989 O O . ASP B 1 240 ? 10.008 22.922 15.898 1 80.56 240 ASP B O 1
ATOM 3993 N N . LEU B 1 241 ? 11.273 24.422 14.953 1 85.44 241 LEU B N 1
ATOM 3994 C CA . LEU B 1 241 ? 11.594 23.547 13.828 1 85.44 241 LEU B CA 1
ATOM 3995 C C . LEU B 1 241 ? 12.398 22.328 14.289 1 85.44 241 LEU B C 1
ATOM 3997 O O . LEU B 1 241 ? 12.086 21.203 13.922 1 85.44 241 LEU B O 1
ATOM 4001 N N . ILE B 1 242 ? 13.305 22.609 15.109 1 82.19 242 ILE B N 1
ATOM 4002 C CA . ILE B 1 242 ? 14.156 21.531 15.609 1 82.19 242 ILE B CA 1
ATOM 4003 C C . ILE B 1 242 ? 13.328 20.562 16.438 1 82.19 242 ILE B C 1
ATOM 4005 O O . ILE B 1 242 ? 13.484 19.344 16.312 1 82.19 242 ILE B O 1
ATOM 4009 N N . ALA B 1 243 ? 12.547 21.047 17.156 1 74.75 243 ALA B N 1
ATOM 4010 C CA . ALA B 1 243 ? 11.664 20.203 17.969 1 74.75 243 ALA B CA 1
ATOM 4011 C C . ALA B 1 243 ? 10.805 19.297 17.078 1 74.75 243 ALA B C 1
ATOM 4013 O O . ALA B 1 243 ? 10.641 18.109 17.359 1 74.75 243 ALA B O 1
ATOM 4014 N N . LEU B 1 244 ? 10.32 19.875 16.047 1 72.44 244 LEU B N 1
ATOM 4015 C CA . LEU B 1 244 ? 9.484 19.125 15.102 1 72.44 244 LEU B CA 1
ATOM 4016 C C . LEU B 1 244 ? 10.281 18 14.445 1 72.44 244 LEU B C 1
ATOM 4018 O O . LEU B 1 244 ? 9.797 16.875 14.328 1 72.44 244 LEU B O 1
ATOM 4022 N N . ILE B 1 245 ? 11.453 18.266 14.047 1 73.69 245 ILE B N 1
ATOM 4023 C CA . ILE B 1 245 ? 12.312 17.312 13.344 1 73.69 245 ILE B CA 1
ATOM 4024 C C . ILE B 1 245 ? 12.664 16.156 14.266 1 73.69 245 ILE B C 1
ATOM 4026 O O . ILE B 1 245 ? 12.602 14.992 13.859 1 73.69 245 ILE B O 1
ATOM 4030 N N . LYS B 1 246 ? 12.906 16.469 15.422 1 70.38 246 LYS B N 1
ATOM 4031 C CA . LYS B 1 246 ? 13.273 15.438 16.391 1 70.38 246 LYS B CA 1
ATOM 4032 C C . LYS B 1 246 ? 12.07 14.555 16.719 1 70.38 246 LYS B C 1
ATOM 4034 O O . LYS B 1 246 ? 12.195 13.328 16.766 1 70.38 246 LYS B O 1
ATOM 4039 N N . ARG B 1 247 ? 11.102 15.234 16.906 1 60.75 247 ARG B N 1
ATOM 4040 C CA . ARG B 1 247 ? 9.875 14.523 17.266 1 60.75 247 ARG B CA 1
ATOM 4041 C C . ARG B 1 247 ? 9.43 13.586 16.156 1 60.75 247 ARG B C 1
ATOM 4043 O O . ARG B 1 247 ? 8.914 12.5 16.422 1 60.75 247 ARG B O 1
ATOM 4050 N N . SER B 1 248 ? 9.688 14.07 15.016 1 59.06 248 SER B N 1
ATOM 4051 C CA . SER B 1 248 ? 9.242 13.312 13.852 1 59.06 248 SER B CA 1
ATOM 4052 C C . SER B 1 248 ? 10.305 12.32 13.398 1 59.06 248 SER B C 1
ATOM 4054 O O . SER B 1 248 ? 10.102 11.586 12.422 1 59.06 248 SER B O 1
ATOM 4056 N N . GLU B 1 249 ? 11.438 12.289 14.07 1 57.38 249 GLU B N 1
ATOM 4057 C CA . GLU B 1 249 ? 12.562 11.398 13.789 1 57.38 249 GLU B CA 1
ATOM 4058 C C . GLU B 1 249 ? 13.016 11.523 12.336 1 57.38 249 GLU B C 1
ATOM 4060 O O . GLU B 1 249 ? 13.211 10.523 11.648 1 57.38 249 GLU B O 1
ATOM 4065 N N . LEU B 1 250 ? 13.023 12.742 11.922 1 59.56 250 LEU B N 1
ATOM 4066 C CA . LEU B 1 250 ? 13.484 13.023 10.562 1 59.56 250 LEU B CA 1
ATOM 4067 C C . LEU B 1 250 ? 15 12.953 10.477 1 59.56 250 LEU B C 1
ATOM 4069 O O . LEU B 1 250 ? 15.695 13.242 11.453 1 59.56 250 LEU B O 1
ATOM 4073 N N . ALA B 1 251 ? 15.523 12.477 9.414 1 58.56 251 ALA B N 1
ATOM 4074 C CA . ALA B 1 251 ? 16.969 12.367 9.195 1 58.56 251 ALA B CA 1
ATOM 4075 C C . ALA B 1 251 ? 17.547 13.703 8.773 1 58.56 251 ALA B C 1
ATOM 4077 O O . ALA B 1 251 ? 17.828 13.922 7.586 1 58.56 251 ALA B O 1
ATOM 4078 N N . VAL B 1 252 ? 17.562 14.57 9.688 1 70.75 252 VAL B N 1
ATOM 4079 C CA . VAL B 1 252 ? 18.094 15.906 9.43 1 70.75 252 VAL B CA 1
ATOM 4080 C C . VAL B 1 252 ? 19.359 16.125 10.266 1 70.75 252 VAL B C 1
ATOM 4082 O O . VAL B 1 252 ? 19.375 15.844 11.461 1 70.75 252 VAL B O 1
ATOM 4085 N N . THR B 1 253 ? 20.438 16.422 9.672 1 77.12 253 THR B N 1
ATOM 4086 C CA . THR B 1 253 ? 21.672 16.703 10.383 1 77.12 253 THR B CA 1
ATOM 4087 C C . THR B 1 253 ? 21.688 18.156 10.883 1 77.12 253 THR B C 1
ATOM 4089 O O . THR B 1 253 ? 21.203 19.047 10.195 1 77.12 253 THR B O 1
ATOM 4092 N N . PHE B 1 254 ? 22.266 18.266 12.062 1 76.75 254 PHE B N 1
ATOM 4093 C CA . PHE B 1 254 ? 22.344 19.594 12.648 1 76.75 254 PHE B CA 1
ATOM 4094 C C . PHE B 1 254 ? 23.781 20.078 12.695 1 76.75 254 PHE B C 1
ATOM 4096 O O . PHE B 1 254 ? 24.703 19.297 12.992 1 76.75 254 PHE B O 1
ATOM 4103 N N . SER B 1 255 ? 23.938 21.219 12.125 1 73.69 255 SER B N 1
ATOM 4104 C CA . SER B 1 255 ? 25.25 21.828 12.211 1 73.69 255 SER B CA 1
ATOM 4105 C C . SER B 1 255 ? 25.172 23.219 12.82 1 73.69 255 SER B C 1
ATOM 4107 O O . SER B 1 255 ? 24.141 23.891 12.727 1 73.69 255 SER B O 1
#

Nearest PDB structures (foldseek):
  4cbv-assembly2_F  TM=4.743E-01  e=2.362E-18  Streptococcus pneumoniae
  4mld-assembly2_C  TM=8.759E-01  e=1.215E-08  Streptococcus pneumoniae R6
  4xxe-assembly1_D  TM=8.961E-01  e=1.750E-08  Staphylococcus aureus subsp. aureus COL
  4g4k-assembly1_A  TM=8.886E-01  e=2.371E-08  Staphylococcus aureus
  5m7p-assembly1_A  TM=7.348E-01  e=9.718E-06  Brucella abortus str. 2308 A

Foldseek 3Di:
DAEEEEAAQPPVVLVLLVVLLVVLCVVVVFPYDDPYGYNALVVVLVVLQVDAQSLHEYEAEADRPPHPDGRLNSLLSSCVRHVNYAYEYEYCPVVCVVVCVVSVSPHPYYHHNVVDDVVSSVVSSVSSVVSRVVVVVVCFVVADWDWDDAPRDIDIGGLLQWFKKFDDPDPQKIWTHGVVDIDIGGHAPVVVVVVCVCWDDFDNTMTGNLLQWAEAELPQQWTAGPSGDIDHGDNVCVVVSVVVCVVVVHNYYYD/DAEEEEAAQPPVVLVLLVVLLVVLCVVVVFPYDDPYGYNALVVVLVVLQVDAQSLHEYEAEADRPPHPDGRLNSLLSNCVRHVNYAYEYEYCPPVCVVVCVVSVSPHPYYHHNVVDDVVSSVVSSVSSVVSRVVVVVVCFVVADWDWDDAPRDIDIGGLLQWFKKFDDPDPQKIWTHGVVDIDIGGHAPVVSVVVCVCWDDFDNTMTGNLLQWAEAELPQQWTAGPSGDIDHGDNVCVVVSVVVCVVVVHNYYYD

Solvent-accessible surface area (backbone atoms only — not comparable to full-atom values): 27102 Å² total; per-residue (Å²): 114,44,40,27,37,38,37,32,56,50,67,67,61,34,52,50,52,50,48,56,51,52,48,52,35,59,78,67,66,47,68,52,41,84,73,45,76,39,56,45,61,64,61,54,50,55,50,43,73,74,42,68,68,58,49,28,40,35,40,30,29,46,76,35,89,95,51,92,56,36,30,66,59,48,44,43,53,45,38,71,44,15,74,66,40,39,34,29,38,50,27,81,59,64,87,53,56,64,52,38,31,78,62,47,46,26,40,36,30,68,44,50,54,82,67,38,71,68,54,45,50,52,49,54,52,50,50,52,51,53,52,50,52,47,51,55,51,45,52,41,67,60,29,58,68,43,72,50,55,46,96,89,37,79,43,78,38,40,38,91,37,40,40,35,36,32,59,38,98,49,88,56,25,27,34,37,36,37,82,86,48,76,45,76,31,66,40,49,63,71,59,48,50,65,75,35,40,82,38,41,73,33,32,95,50,30,33,30,25,66,84,47,36,44,32,35,32,66,85,79,30,33,37,30,33,86,87,67,50,71,41,67,36,35,76,89,30,45,63,59,50,51,50,50,38,60,73,64,65,49,78,50,43,79,79,114,44,39,25,36,38,36,33,57,52,66,68,61,35,53,51,52,50,49,54,52,53,48,52,34,58,77,67,66,47,69,51,41,85,72,47,78,39,57,46,59,64,62,54,50,55,49,43,73,75,40,68,68,58,47,28,40,37,41,31,28,46,76,36,90,95,50,93,56,35,30,65,60,49,44,43,53,46,36,73,46,14,76,67,42,40,34,28,39,49,26,82,58,65,86,52,55,65,54,38,32,78,63,48,46,26,40,36,30,68,44,49,54,84,68,38,70,68,54,43,50,53,50,52,53,49,49,52,50,53,51,50,52,48,50,55,51,44,55,44,67,61,30,58,70,42,71,48,55,45,95,89,37,80,44,78,39,42,37,90,35,40,41,35,37,31,60,39,98,49,90,57,27,26,34,38,34,39,79,85,48,76,45,76,32,65,40,48,63,69,57,46,48,65,74,35,38,82,36,41,72,34,32,95,50,30,33,30,25,66,84,46,35,44,32,35,31,65,84,78,29,34,36,30,33,84,88,67,52,69,44,66,37,35,75,88,32,45,62,58,50,51,52,50,38,58,73,64,65,49,81,51,46,79,80

pLDDT: mean 86.49, std 13.3, range [46.28, 98.88]

Radius of gyration: 25.36 Å; Cα contacts (8 Å, |Δi|>4): 965; chains: 2; bounding box: 53×69×62 Å

InterPro domains:
  IPR001789 Signal transduction response regulator, receiver domain [PF00072] (5-124)
  IPR001789 Signal transduction response regulator, receiver domain [PS50110] (3-128)
  IPR001789 Signal transduction response regulator, receiver domain [SM00448] (2-124)
  IPR007492 LytTR DNA-binding domain [PF04397] (153-245)
  IPR007492 LytTR DNA-binding domain [PS50930] (146-247)
  IPR007492 LytTR DNA-binding domain [SM00850] (152-246)
  IPR011006 CheY-like superfamily [SSF52172] (1-134)
  IPR046947 Transcriptional regulatory protein LytR-like [PTHR37299] (1-245)

Secondary structure (DSSP, 8-state):
-EEEEEE-SSHHHHHHHHHHHHHHHHHHT-SEEEEEEES-HHHHHHHHHHS-----EEEE-S--TT-S--HHHHHHHHHHH-TT-EEEEEES-GGGTTHHHHTT---SEEEEGGG-HHHHHHHHHHHHHHHHHHHHHHHHHHS-EEEEEETTEEEEEEGGGEEEEEE-SSTTEEEEEESS-EEEEE--HHHHHHH-TTSEEEETTEEE-GGGEEEEETTTTEEEETTS-EEE--HHHHHHHHHHHHHTT---EE-/-EEEEEE-SSHHHHHHHHHHHHHHHHHHT-SEEEEEEES-HHHHHHHHHHS-----EEEE-S--TT-S--HHHHHHHHHHH-TT-EEEEEES-GGGTTHHHHTT---SEEEEGGG-HHHHHHHHHHHHHHHHHHHHHHHHHHS-EEEEEETTEEEEEEGGGEEEEEE-SSTTEEEEEESS-EEEEE--HHHHHHH-TTSEEEETTEEE-GGGEEEEETTTTEEEETTS-EEE--HHHHHHHHHHHHHTT---EE-

Sequence (510 aa):
MLKTFVVEDDPEQLATLKQIIKNHIMINDFDMELTLATGQAQTLLDYVETNSDLEGLYFLDIEYPGQDLNGLALATRIREADVNARIVFVSTHSEMAFLTFERRIEPLDFIVKDLGQETVKAKVETDIRVAYERYTKQAVTSRAMFSYSKGGQLFNVPLDQVLFIETGAVRNKLVLHLTDRIVQYNGKISDETVAHPELFRVHKSFLVNPQMLVRIDKQHQLGYFENGESVDIAIRKMHDLIALIKRSELAVTFSMLKTFVVEDDPEQLATLKQIIKNHIMINDFDMELTLATGQAQTLLDYVETNSDLEGLYFLDIEYPGQDLNGLALATRIREADVNARIVFVSTHSEMAFLTFERRIEPLDFIVKDLGQETVKAKVETDIRVAYERYTKQAVTSRAMFSYSKGGQLFNVPLDQVLFIETGAVRNKLVLHLTDRIVQYNGKISDETVAHPELFRVHKSFLVNPQMLVRIDKQHQLGYFENGESVDIAIRKMHDLIALIKRSELAVTFS

Organism: Lactiplantibacillus plantarum (strain ATCC BAA-793 / NCIMB 8826 / WCFS1) (NCBI:txid220668)